Protein AF-A0A7S1WZQ9-F1 (afdb_monomer_lite)

pLDDT: mean 75.69, std 19.7, range [28.39, 97.12]

Structure (mmCIF, N/CA/C/O backbone):
data_AF-A0A7S1WZQ9-F1
#
_entry.id   AF-A0A7S1WZQ9-F1
#
loop_
_atom_site.group_PDB
_atom_site.id
_atom_site.type_symbol
_atom_site.label_atom_id
_atom_site.label_alt_id
_atom_site.label_comp_id
_atom_site.label_asym_id
_atom_site.label_entity_id
_atom_site.label_seq_id
_atom_site.pdbx_PDB_ins_code
_atom_site.Cartn_x
_atom_site.Cartn_y
_atom_site.Cartn_z
_atom_site.occupancy
_atom_site.B_iso_or_equiv
_atom_site.auth_seq_id
_atom_site.auth_comp_id
_atom_site.auth_asym_id
_atom_site.auth_atom_id
_atom_site.pdbx_PDB_model_num
ATOM 1 N N . ASP A 1 1 ? -13.693 17.152 -24.630 1.00 47.75 1 ASP A N 1
ATOM 2 C CA . ASP A 1 1 ? -14.232 16.187 -25.609 1.00 47.75 1 ASP A CA 1
ATOM 3 C C . ASP A 1 1 ? -13.468 16.127 -26.925 1.00 47.75 1 ASP A C 1
ATOM 5 O O . ASP A 1 1 ? -13.130 15.019 -27.317 1.00 47.75 1 ASP A O 1
ATOM 9 N N . GLU A 1 2 ? -13.084 17.235 -27.570 1.00 30.22 2 GLU A N 1
ATOM 10 C CA . GLU A 1 2 ? -12.235 17.157 -28.783 1.00 30.22 2 GLU A CA 1
ATOM 11 C C . GLU A 1 2 ? -10.773 16.745 -28.506 1.00 30.22 2 GLU A C 1
ATOM 13 O O . GLU A 1 2 ? -10.188 16.000 -29.290 1.00 30.22 2 GLU A O 1
ATOM 18 N N . ASP A 1 3 ? -10.209 17.105 -27.347 1.00 40.75 3 ASP A N 1
ATOM 19 C CA . ASP A 1 3 ? -8.826 16.737 -26.987 1.00 40.75 3 ASP A CA 1
ATOM 20 C C . ASP A 1 3 ? -8.638 15.238 -26.671 1.00 40.75 3 ASP A C 1
ATOM 22 O O . ASP A 1 3 ? -7.545 14.695 -26.830 1.00 40.75 3 ASP A O 1
ATOM 26 N N . ILE A 1 4 ? -9.705 14.536 -26.267 1.00 39.91 4 ILE A N 1
ATOM 27 C CA . ILE A 1 4 ? -9.672 13.087 -25.981 1.00 39.91 4 ILE A CA 1
ATOM 28 C C . ILE A 1 4 ? -9.723 12.276 -27.287 1.00 39.91 4 ILE A C 1
ATOM 30 O O . ILE A 1 4 ? -9.085 11.230 -27.394 1.00 39.91 4 ILE A O 1
ATOM 34 N N . LEU A 1 5 ? -10.415 12.782 -28.313 1.00 40.12 5 LEU A N 1
ATOM 35 C CA . LEU A 1 5 ? -10.477 12.153 -29.637 1.00 40.12 5 LEU A CA 1
ATOM 36 C C . LEU A 1 5 ? -9.174 12.335 -30.433 1.00 40.12 5 LEU A C 1
ATOM 38 O O . LEU A 1 5 ? -8.806 11.460 -31.217 1.00 40.12 5 LEU A O 1
ATOM 42 N N . ALA A 1 6 ? -8.425 13.416 -30.193 1.00 43.12 6 ALA A N 1
ATOM 43 C CA . ALA A 1 6 ? -7.121 13.642 -30.821 1.00 43.12 6 ALA A CA 1
ATOM 44 C C . ALA A 1 6 ? -6.045 12.621 -30.382 1.00 43.12 6 ALA A C 1
ATOM 46 O O . ALA A 1 6 ? -5.180 12.249 -31.183 1.00 43.12 6 ALA A O 1
ATOM 47 N N . LEU A 1 7 ? -6.135 12.109 -29.146 1.00 43.84 7 LEU A N 1
ATOM 48 C CA . LEU A 1 7 ? -5.240 11.082 -28.589 1.00 43.84 7 LEU A CA 1
ATOM 49 C C . LEU A 1 7 ? -5.466 9.676 -29.174 1.00 43.84 7 LEU A C 1
ATOM 51 O O . LEU A 1 7 ? -4.608 8.811 -29.021 1.00 43.84 7 LEU A O 1
ATOM 55 N N . GLN A 1 8 ? -6.584 9.446 -29.868 1.00 45.91 8 GLN A N 1
ATOM 56 C CA . GLN A 1 8 ? -6.896 8.171 -30.524 1.00 45.91 8 GLN A CA 1
ATOM 57 C C . GLN A 1 8 ? -6.548 8.154 -32.019 1.00 45.91 8 GLN A C 1
ATOM 59 O O . GLN A 1 8 ? -6.765 7.141 -32.687 1.00 45.91 8 GLN A O 1
ATOM 64 N N . SER A 1 9 ? -6.008 9.248 -32.576 1.00 52.66 9 SER A N 1
ATOM 65 C CA . SER A 1 9 ? -5.604 9.238 -33.983 1.00 52.66 9 SER A CA 1
ATOM 66 C C . SER A 1 9 ? -4.401 8.294 -34.184 1.00 52.66 9 SER A C 1
ATOM 68 O O . SER A 1 9 ? -3.418 8.397 -33.441 1.00 52.66 9 SER A O 1
ATOM 70 N N . PRO A 1 10 ? -4.433 7.392 -35.188 1.00 55.19 10 PRO A N 1
ATOM 71 C CA . PRO A 1 10 ? -3.357 6.427 -35.437 1.00 55.19 10 PRO A CA 1
ATOM 72 C C . PRO A 1 10 ? -1.977 7.087 -35.538 1.00 55.19 10 PRO A C 1
ATOM 74 O O . PRO A 1 10 ? -0.996 6.573 -35.018 1.00 55.19 10 PRO A O 1
ATOM 77 N N . THR A 1 11 ? -1.918 8.293 -36.104 1.00 54.06 11 THR A N 1
ATOM 78 C CA . THR A 1 11 ? -0.700 9.081 -36.313 1.00 54.06 11 THR A CA 1
ATOM 79 C C . THR A 1 11 ? -0.074 9.626 -35.024 1.00 54.06 11 THR A C 1
ATOM 81 O O . THR A 1 11 ? 1.141 9.812 -34.971 1.00 54.06 11 THR A O 1
ATOM 84 N N . VAL A 1 12 ? -0.874 9.911 -33.989 1.00 56.56 12 VAL A N 1
ATOM 85 C CA . VAL A 1 12 ? -0.376 10.336 -32.667 1.00 56.56 12 VAL A CA 1
ATOM 86 C C . VAL A 1 12 ? 0.091 9.123 -31.869 1.00 56.56 12 VAL A C 1
ATOM 88 O O . VAL A 1 12 ? 1.167 9.170 -31.281 1.00 56.56 12 VAL A O 1
ATOM 91 N N . VAL A 1 13 ? -0.654 8.016 -31.922 1.00 53.91 13 VAL A N 1
ATOM 92 C CA . VAL A 1 13 ? -0.264 6.741 -31.297 1.00 53.91 13 VAL A CA 1
ATOM 93 C C . VAL A 1 13 ? 1.051 6.219 -31.888 1.00 53.91 13 VAL A C 1
ATOM 95 O O . VAL A 1 13 ? 1.928 5.793 -31.147 1.00 53.91 13 VAL A O 1
ATOM 98 N N . GLU A 1 14 ? 1.237 6.311 -33.203 1.00 54.34 14 GLU A N 1
ATOM 99 C CA . GLU A 1 14 ? 2.447 5.850 -33.896 1.00 54.34 14 GLU A CA 1
ATOM 100 C C . GLU A 1 14 ? 3.651 6.780 -33.663 1.00 54.34 14 GLU A C 1
ATOM 102 O O . GLU A 1 14 ? 4.774 6.311 -33.493 1.00 54.34 14 GLU A O 1
ATOM 107 N N . LYS A 1 15 ? 3.420 8.093 -33.505 1.00 49.47 15 LYS A N 1
ATOM 108 C CA . LYS A 1 15 ? 4.452 9.027 -33.025 1.00 49.47 15 LYS A CA 1
ATOM 109 C C . LYS A 1 15 ? 4.854 8.781 -31.570 1.00 49.47 15 LYS A C 1
ATOM 111 O O . LYS A 1 15 ? 6.037 8.895 -31.270 1.00 49.47 15 LYS A O 1
ATOM 116 N N . LEU A 1 16 ? 3.907 8.445 -30.690 1.00 51.16 16 LEU A N 1
ATOM 117 C CA . LEU A 1 16 ? 4.178 8.091 -29.290 1.00 51.16 16 LEU A CA 1
ATOM 118 C C . LEU A 1 16 ? 4.914 6.750 -29.162 1.00 51.16 16 LEU A C 1
ATOM 120 O O . LEU A 1 16 ? 5.781 6.630 -28.305 1.00 51.16 16 LEU A O 1
ATOM 124 N N . ARG A 1 17 ? 4.624 5.781 -30.041 1.00 53.38 17 ARG A N 1
ATOM 125 C CA . ARG A 1 17 ? 5.397 4.532 -30.171 1.00 53.38 17 ARG A CA 1
ATOM 126 C C . ARG A 1 17 ? 6.850 4.799 -30.572 1.00 53.38 17 ARG A C 1
ATOM 128 O O . ARG A 1 17 ? 7.757 4.268 -29.956 1.00 53.38 17 ARG A O 1
ATOM 135 N N . SER A 1 18 ? 7.075 5.723 -31.510 1.00 48.38 18 SER A N 1
ATOM 136 C CA . SER A 1 18 ? 8.425 6.113 -31.952 1.00 48.38 18 SER A CA 1
ATOM 137 C C . SER A 1 18 ? 9.177 7.079 -31.015 1.00 48.38 18 SER A C 1
ATOM 139 O O . SER A 1 18 ? 10.305 7.472 -31.319 1.00 48.38 18 SER A O 1
ATOM 141 N N . ALA A 1 19 ? 8.556 7.528 -29.917 1.00 55.50 19 ALA A N 1
ATOM 142 C CA . ALA A 1 19 ? 9.108 8.537 -29.017 1.00 55.50 19 ALA A CA 1
ATOM 143 C C . ALA A 1 19 ? 9.525 7.912 -27.679 1.00 55.50 19 ALA A C 1
ATOM 145 O O . ALA A 1 19 ? 8.673 7.504 -26.899 1.00 55.50 19 ALA A O 1
ATOM 146 N N . ASN A 1 20 ? 10.842 7.903 -27.455 1.00 65.31 20 ASN A N 1
ATOM 147 C CA . ASN A 1 20 ? 11.587 7.610 -26.228 1.00 65.31 20 ASN A CA 1
ATOM 148 C C . ASN A 1 20 ? 10.964 6.592 -25.245 1.00 65.31 20 ASN A C 1
ATOM 150 O O . ASN A 1 20 ? 10.134 6.956 -24.417 1.00 65.31 20 ASN A O 1
ATOM 154 N N . GLU A 1 21 ? 11.484 5.364 -25.258 1.00 81.38 21 GLU A N 1
ATOM 155 C CA . GLU A 1 21 ? 11.139 4.250 -24.353 1.00 81.38 21 GLU A CA 1
ATOM 156 C C . GLU A 1 21 ? 11.815 4.358 -22.972 1.00 81.38 21 GLU A C 1
ATOM 158 O O . GLU A 1 21 ? 11.829 3.399 -22.195 1.00 81.38 21 GLU A O 1
ATOM 163 N N . THR A 1 22 ? 12.355 5.540 -22.647 1.00 91.25 22 THR A N 1
ATOM 164 C CA . THR A 1 22 ? 12.886 5.838 -21.314 1.00 91.25 22 THR A CA 1
ATOM 165 C C . THR A 1 22 ? 11.782 5.696 -20.271 1.00 91.25 22 THR A C 1
ATOM 167 O O . THR A 1 22 ? 10.684 6.239 -20.416 1.00 91.25 22 THR A O 1
ATOM 170 N N . ILE A 1 23 ? 12.092 4.989 -19.191 1.00 94.69 23 ILE A N 1
ATOM 171 C CA . ILE A 1 23 ? 11.184 4.773 -18.074 1.00 94.69 23 ILE A CA 1
ATOM 172 C C . ILE A 1 23 ? 10.995 6.087 -17.313 1.00 94.69 23 ILE A C 1
ATOM 174 O O . ILE A 1 23 ? 11.949 6.678 -16.809 1.00 94.69 23 ILE A O 1
ATOM 178 N N . VAL A 1 24 ? 9.738 6.513 -17.178 1.00 96.12 24 VAL A N 1
ATOM 179 C CA . VAL A 1 24 ? 9.361 7.659 -16.342 1.00 96.12 24 VAL A CA 1
ATOM 180 C C . VAL A 1 24 ? 8.748 7.167 -15.035 1.00 96.12 24 VAL A C 1
ATOM 182 O O . VAL A 1 24 ? 7.670 6.572 -15.028 1.00 96.12 24 VAL A O 1
ATOM 185 N N . LEU A 1 25 ? 9.380 7.455 -13.902 1.00 96.56 25 LEU A N 1
ATOM 186 C CA . LEU A 1 25 ? 8.824 7.124 -12.594 1.00 96.56 25 LEU A CA 1
ATOM 187 C C . LEU A 1 25 ? 7.778 8.166 -12.174 1.00 96.56 25 LEU A C 1
ATOM 189 O O . LEU A 1 25 ? 8.058 9.361 -12.087 1.00 96.56 25 LEU A O 1
ATOM 193 N N . ILE A 1 26 ? 6.565 7.728 -11.851 1.00 97.12 26 ILE A N 1
ATOM 194 C CA . ILE A 1 26 ? 5.532 8.564 -11.233 1.00 97.12 26 ILE A CA 1
ATOM 195 C C . ILE A 1 26 ? 5.517 8.283 -9.730 1.00 97.12 26 ILE A C 1
ATOM 197 O O . ILE A 1 26 ? 5.134 7.197 -9.294 1.00 97.12 26 ILE A O 1
ATOM 201 N N . ALA A 1 27 ? 5.911 9.276 -8.934 1.00 95.75 27 ALA A N 1
ATOM 202 C CA . ALA A 1 27 ? 6.068 9.148 -7.484 1.00 95.75 27 ALA A CA 1
ATOM 203 C C . ALA A 1 27 ? 5.207 10.158 -6.712 1.00 95.75 27 ALA A C 1
ATOM 205 O O . ALA A 1 27 ? 4.727 11.157 -7.257 1.00 95.75 27 ALA A O 1
ATOM 206 N N . ARG A 1 28 ? 5.004 9.913 -5.413 1.00 91.38 28 ARG A N 1
ATOM 207 C CA . ARG A 1 28 ? 4.262 10.833 -4.535 1.00 91.38 28 ARG A CA 1
ATOM 208 C C . ARG A 1 28 ? 5.097 12.069 -4.193 1.00 91.38 28 ARG A C 1
ATOM 210 O O . ARG A 1 28 ? 6.260 11.950 -3.826 1.00 91.38 28 ARG A O 1
ATOM 217 N N . ALA A 1 29 ? 4.484 13.245 -4.300 1.00 88.50 29 ALA A N 1
ATOM 218 C CA . ALA A 1 29 ? 5.069 14.538 -3.933 1.00 88.50 29 ALA A CA 1
ATOM 219 C C . ALA A 1 29 ? 4.846 14.887 -2.452 1.00 88.50 29 ALA A C 1
ATOM 221 O O . ALA A 1 29 ? 5.580 15.678 -1.866 1.00 88.50 29 ALA A O 1
ATOM 222 N N . ASP A 1 30 ? 3.771 14.356 -1.876 1.00 80.19 30 ASP A N 1
ATOM 223 C CA . ASP A 1 30 ? 3.343 14.567 -0.502 1.00 80.19 30 ASP A CA 1
ATOM 224 C C . ASP A 1 30 ? 3.838 13.468 0.438 1.00 80.19 30 ASP A C 1
ATOM 226 O O . ASP A 1 30 ? 4.206 12.376 0.003 1.00 80.19 30 ASP A O 1
ATOM 230 N N . GLY A 1 31 ? 3.801 13.769 1.741 1.00 77.62 31 GLY A N 1
ATOM 231 C CA . GLY A 1 31 ? 4.026 12.790 2.798 1.00 77.62 31 GLY A CA 1
ATOM 232 C C . GLY A 1 31 ? 3.103 11.591 2.608 1.00 77.62 31 GLY A C 1
ATOM 233 O O . GLY A 1 31 ? 1.890 11.720 2.736 1.00 77.62 31 GLY A O 1
ATOM 234 N N . SER A 1 32 ? 3.681 10.446 2.264 1.00 80.19 32 SER A N 1
ATOM 235 C CA . SER A 1 32 ? 2.942 9.282 1.798 1.00 80.19 32 SER A CA 1
ATOM 236 C C . SER A 1 32 ? 3.466 8.025 2.455 1.00 80.19 32 SER A C 1
ATOM 238 O O . SER A 1 32 ? 4.602 7.597 2.255 1.00 80.19 32 SER A O 1
ATOM 240 N N . GLY A 1 33 ? 2.580 7.365 3.174 1.00 77.50 33 GLY A N 1
ATOM 241 C CA . GLY A 1 33 ? 2.870 6.059 3.714 1.00 77.50 33 GLY A CA 1
ATOM 242 C C . GLY A 1 33 ? 3.090 4.959 2.691 1.00 77.50 33 GLY A C 1
ATOM 243 O O . GLY A 1 33 ? 3.891 4.055 2.914 1.00 77.50 33 GLY A O 1
ATOM 244 N N . SER A 1 34 ? 2.418 5.059 1.542 1.00 84.31 34 SER A N 1
ATOM 245 C CA . SER A 1 34 ? 2.672 4.154 0.420 1.00 84.31 34 SER A CA 1
ATOM 246 C C . SER A 1 34 ? 4.113 4.294 -0.071 1.00 84.31 34 SER A C 1
ATOM 248 O O . SER A 1 34 ? 4.741 3.297 -0.403 1.00 84.31 34 SER A O 1
ATOM 250 N N . THR A 1 35 ? 4.659 5.518 -0.064 1.00 88.31 35 THR A N 1
ATOM 251 C CA . THR A 1 35 ? 6.068 5.774 -0.404 1.00 88.31 35 THR A CA 1
ATOM 252 C C . THR A 1 35 ? 6.990 5.140 0.615 1.00 88.31 35 THR A C 1
ATOM 254 O O . THR A 1 35 ? 7.988 4.539 0.236 1.00 88.31 35 THR A O 1
ATOM 257 N N . GLU A 1 36 ? 6.652 5.214 1.899 1.00 86.00 36 GLU A N 1
ATOM 258 C CA . GLU A 1 36 ? 7.500 4.606 2.912 1.00 86.00 36 GLU A CA 1
ATOM 259 C C . GLU A 1 36 ? 7.520 3.082 2.824 1.00 86.00 36 GLU A C 1
ATOM 261 O O . GLU A 1 36 ? 8.588 2.483 2.856 1.00 86.00 36 GLU A O 1
ATOM 266 N N . VAL A 1 37 ? 6.357 2.448 2.677 1.00 90.31 37 VAL A N 1
ATOM 267 C CA . VAL A 1 37 ? 6.268 0.988 2.524 1.00 90.31 37 VAL A CA 1
ATOM 268 C C . VAL A 1 37 ? 7.001 0.546 1.261 1.00 90.31 37 VAL A C 1
ATOM 270 O O . VAL A 1 37 ? 7.758 -0.421 1.291 1.00 90.31 37 VAL A O 1
ATOM 273 N N . PHE A 1 38 ? 6.821 1.282 0.163 1.00 93.44 38 PHE A N 1
ATOM 274 C CA . PHE A 1 38 ? 7.511 1.002 -1.088 1.00 93.44 38 PHE A CA 1
ATOM 275 C C . PHE A 1 38 ? 9.031 1.111 -0.925 1.00 93.44 38 PHE A C 1
ATOM 277 O O . PHE A 1 38 ? 9.740 0.146 -1.183 1.00 93.44 38 PHE A O 1
ATOM 284 N N . THR A 1 39 ? 9.537 2.233 -0.413 1.00 93.50 39 THR A N 1
ATOM 285 C CA . THR A 1 39 ? 10.984 2.464 -0.258 1.00 93.50 39 THR A CA 1
ATOM 286 C C . THR A 1 39 ? 11.635 1.535 0.763 1.00 93.50 39 THR A C 1
ATOM 288 O O . THR A 1 39 ? 12.743 1.065 0.523 1.00 93.50 39 THR A O 1
ATOM 291 N N . LYS A 1 40 ? 10.940 1.166 1.847 1.00 92.50 40 LYS A N 1
ATOM 292 C CA . LYS A 1 40 ? 11.419 0.137 2.785 1.00 92.50 40 LYS A CA 1
ATOM 293 C C . LYS A 1 40 ? 11.527 -1.231 2.130 1.00 92.50 40 LYS A C 1
ATOM 295 O O . LYS A 1 40 ? 12.518 -1.923 2.333 1.00 92.50 40 LYS A O 1
ATOM 300 N N . ALA A 1 41 ? 10.530 -1.631 1.342 1.00 93.56 41 ALA A N 1
ATOM 301 C CA . ALA A 1 41 ? 10.591 -2.905 0.639 1.00 93.56 41 ALA A CA 1
ATOM 302 C C . ALA A 1 41 ? 11.748 -2.941 -0.367 1.00 93.56 41 ALA A C 1
ATOM 304 O O . ALA A 1 41 ? 12.452 -3.942 -0.431 1.00 93.56 41 ALA A O 1
ATOM 305 N N . LEU A 1 42 ? 11.987 -1.846 -1.094 1.00 93.81 42 LEU A N 1
ATOM 306 C CA . LEU A 1 42 ? 13.121 -1.737 -2.017 1.00 93.81 42 LEU A CA 1
ATOM 307 C C . LEU A 1 42 ? 14.460 -1.874 -1.299 1.00 93.81 42 LEU A C 1
ATOM 309 O O . LEU A 1 42 ? 15.312 -2.638 -1.742 1.00 93.81 42 LEU A O 1
ATOM 313 N N . ASP A 1 43 ? 14.613 -1.203 -0.161 1.00 94.31 43 ASP A N 1
ATOM 314 C CA . ASP A 1 43 ? 15.823 -1.299 0.651 1.00 94.31 43 ASP A CA 1
ATOM 315 C C . ASP A 1 43 ? 16.053 -2.714 1.198 1.00 94.31 43 ASP A C 1
ATOM 317 O O . ASP A 1 43 ? 17.177 -3.218 1.179 1.00 94.31 43 ASP A O 1
ATOM 321 N N . LEU A 1 44 ? 14.981 -3.412 1.589 1.00 92.12 44 LEU A N 1
ATOM 322 C CA . LEU A 1 44 ? 15.042 -4.826 1.968 1.00 92.12 44 LEU A CA 1
ATOM 323 C C . LEU A 1 44 ? 15.429 -5.727 0.786 1.00 92.12 44 LEU A C 1
ATOM 325 O O . LEU A 1 44 ? 16.229 -6.649 0.954 1.00 92.12 44 LEU A O 1
ATOM 329 N N . PHE A 1 45 ? 14.887 -5.473 -0.407 1.00 91.81 45 PHE A N 1
ATOM 330 C CA . PHE A 1 45 ? 15.187 -6.245 -1.616 1.00 91.81 45 PHE A CA 1
ATOM 331 C C . PHE A 1 45 ? 16.646 -6.117 -2.037 1.00 91.81 45 PHE A C 1
ATOM 333 O O . PHE A 1 45 ? 17.240 -7.098 -2.481 1.00 91.81 45 PHE A O 1
ATOM 340 N N . SER A 1 46 ? 17.212 -4.925 -1.871 1.00 90.81 46 SER A N 1
ATOM 341 C CA . SER A 1 46 ? 18.577 -4.595 -2.259 1.00 90.81 46 SER A CA 1
ATOM 342 C C . SER A 1 46 ? 19.573 -4.688 -1.095 1.00 90.81 46 SER A C 1
ATOM 344 O O . SER A 1 46 ? 20.669 -4.143 -1.186 1.00 90.81 46 SER A O 1
ATOM 346 N N . ALA A 1 47 ? 19.185 -5.286 0.038 1.00 91.88 47 ALA A N 1
ATOM 347 C CA . ALA A 1 47 ? 20.016 -5.396 1.241 1.00 91.88 47 ALA A CA 1
ATOM 348 C C . ALA A 1 47 ? 20.702 -4.071 1.666 1.00 91.88 47 ALA A C 1
ATOM 350 O O . ALA A 1 47 ? 21.868 -4.069 2.066 1.00 91.88 47 ALA A O 1
ATOM 351 N N . GLY A 1 48 ? 19.986 -2.945 1.572 1.00 91.44 48 GLY A N 1
ATOM 352 C CA . GLY A 1 48 ? 20.468 -1.609 1.942 1.00 91.44 48 GLY A CA 1
ATOM 353 C C . GLY A 1 48 ? 21.053 -0.769 0.798 1.00 91.44 48 GLY A C 1
ATOM 354 O O . GLY A 1 48 ? 21.375 0.402 0.997 1.00 91.44 48 GLY A O 1
ATOM 355 N N . GLU A 1 49 ? 21.227 -1.328 -0.404 1.00 91.81 49 GLU A N 1
ATOM 356 C CA . GLU A 1 49 ? 21.793 -0.583 -1.539 1.00 91.81 49 GLU A CA 1
ATOM 357 C C . GLU A 1 49 ? 20.908 0.589 -2.002 1.00 91.81 49 GLU A C 1
ATOM 359 O O . GLU A 1 49 ? 21.435 1.663 -2.292 1.00 91.81 49 GLU A O 1
ATOM 364 N N . PHE A 1 50 ? 19.578 0.452 -1.957 1.00 93.62 50 PHE A N 1
ATOM 365 C CA . PHE A 1 50 ? 18.639 1.547 -2.206 1.00 93.62 50 PHE A CA 1
ATOM 366 C C . PHE A 1 50 ? 18.935 2.762 -1.315 1.00 93.62 50 PHE A C 1
ATOM 368 O O . PHE A 1 50 ? 19.047 3.877 -1.824 1.00 93.62 50 PHE A O 1
ATOM 375 N N . SER A 1 51 ? 19.144 2.566 -0.008 1.00 93.62 51 SER A N 1
ATOM 376 C CA . SER A 1 51 ? 19.519 3.656 0.904 1.00 93.62 51 SER A CA 1
ATOM 377 C C . SER A 1 51 ? 20.825 4.347 0.518 1.00 93.62 51 SER A C 1
ATOM 379 O O . SER A 1 51 ? 20.965 5.550 0.738 1.00 93.62 51 SER A O 1
ATOM 381 N N . ASN A 1 52 ? 21.776 3.603 -0.053 1.00 91.69 52 ASN A N 1
ATOM 382 C CA . ASN A 1 52 ? 23.079 4.131 -0.455 1.00 91.69 52 ASN A CA 1
ATOM 383 C C . ASN A 1 52 ? 23.020 4.919 -1.770 1.00 91.69 52 ASN A C 1
ATOM 385 O O . ASN A 1 52 ? 23.784 5.870 -1.941 1.00 91.69 52 ASN A O 1
ATOM 389 N N . LEU A 1 53 ? 22.157 4.512 -2.706 1.00 91.12 53 LEU A N 1
ATOM 390 C CA . LEU A 1 53 ? 22.111 5.063 -4.065 1.00 91.12 53 LEU A CA 1
ATOM 391 C C . LEU A 1 53 ? 20.984 6.076 -4.280 1.00 91.12 53 LEU A C 1
ATOM 393 O O . LEU A 1 53 ? 21.168 7.049 -5.011 1.00 91.12 53 LEU A O 1
ATOM 397 N N . VAL A 1 54 ? 19.826 5.842 -3.667 1.00 92.25 54 VAL A N 1
ATOM 398 C CA . VAL A 1 54 ? 18.594 6.605 -3.899 1.00 92.25 54 VAL A CA 1
ATOM 399 C C . VAL A 1 54 ? 18.273 7.478 -2.692 1.00 92.25 54 VAL A C 1
ATOM 401 O O . VAL A 1 54 ? 18.200 8.700 -2.818 1.00 92.25 54 VAL A O 1
ATOM 404 N N . GLY A 1 55 ? 18.155 6.876 -1.512 1.00 90.56 55 GLY A N 1
ATOM 405 C CA . GLY A 1 55 ? 17.923 7.613 -0.276 1.00 90.56 55 GLY A CA 1
ATOM 406 C C . GLY A 1 55 ? 17.328 6.754 0.828 1.00 90.56 55 GLY A C 1
ATOM 407 O O . GLY A 1 55 ? 16.754 5.697 0.584 1.00 90.56 55 GLY A O 1
ATOM 408 N N . THR A 1 56 ? 17.451 7.221 2.071 1.00 92.31 56 THR A N 1
ATOM 409 C CA . THR A 1 56 ? 16.902 6.517 3.235 1.00 92.31 56 THR A CA 1
ATOM 410 C C . THR A 1 56 ? 15.376 6.404 3.133 1.00 92.31 56 THR A C 1
ATOM 412 O O . THR A 1 56 ? 14.714 7.440 2.986 1.00 92.31 56 THR A O 1
ATOM 415 N N . PRO A 1 57 ? 14.801 5.191 3.260 1.00 89.94 57 PRO A N 1
ATOM 416 C CA . PRO A 1 57 ? 13.361 4.976 3.221 1.00 89.94 57 PRO A CA 1
ATOM 417 C C . PRO A 1 57 ? 12.593 5.946 4.117 1.00 89.94 57 PRO A C 1
ATOM 419 O O . PRO A 1 57 ? 12.888 6.091 5.304 1.00 89.94 57 PRO A O 1
ATOM 422 N N . SER A 1 58 ? 11.606 6.632 3.543 1.00 85.88 58 SER A N 1
ATOM 423 C CA . SER A 1 58 ? 10.784 7.603 4.265 1.00 85.88 58 SER A CA 1
ATOM 424 C C . SER A 1 58 ? 9.467 7.865 3.539 1.00 85.88 58 SER A C 1
ATOM 426 O O . SER A 1 58 ? 9.277 7.479 2.385 1.00 85.88 58 SER A O 1
ATOM 428 N N . SER A 1 59 ? 8.558 8.575 4.201 1.00 81.25 59 SER A N 1
ATOM 429 C CA . SER A 1 59 ? 7.317 9.048 3.590 1.00 81.25 59 SER A CA 1
ATOM 430 C C . SER A 1 59 ? 7.498 10.295 2.711 1.00 81.25 59 SER A C 1
ATOM 432 O O . SER A 1 59 ? 6.531 10.741 2.097 1.00 81.25 59 SER A O 1
ATOM 434 N N . SER A 1 60 ? 8.684 10.914 2.697 1.00 85.94 60 SER A N 1
ATOM 435 C CA . SER A 1 60 ? 8.955 12.192 2.024 1.00 85.94 60 SER A CA 1
ATOM 436 C C . SER A 1 60 ? 9.319 11.997 0.554 1.00 85.94 60 SER A C 1
ATOM 438 O O . SER A 1 60 ? 9.999 11.038 0.204 1.00 85.94 60 SER A O 1
ATOM 440 N N . ALA A 1 61 ? 8.966 12.960 -0.300 1.00 88.00 61 ALA A N 1
ATOM 441 C CA . ALA A 1 61 ? 9.408 12.981 -1.695 1.00 88.00 61 ALA A CA 1
ATOM 442 C C . ALA A 1 61 ? 10.938 13.101 -1.848 1.00 88.00 61 ALA A C 1
ATOM 444 O O . ALA A 1 61 ? 11.482 12.642 -2.846 1.00 88.00 61 ALA A O 1
ATOM 445 N N . SER A 1 62 ? 11.639 13.648 -0.848 1.00 90.50 62 SER A N 1
ATOM 446 C CA . SER A 1 62 ? 13.107 13.768 -0.851 1.00 90.50 62 SER A CA 1
ATOM 447 C C . SER A 1 62 ? 13.842 12.423 -0.837 1.00 90.50 62 SER A C 1
ATOM 449 O O . SER A 1 62 ? 15.040 12.381 -1.090 1.00 90.50 62 SER A O 1
ATOM 451 N N . VAL A 1 63 ? 13.153 11.305 -0.558 1.00 92.06 63 VAL A N 1
ATOM 452 C CA . VAL A 1 63 ? 13.748 9.959 -0.684 1.00 92.06 63 VAL A CA 1
ATOM 453 C C . VAL A 1 63 ? 14.249 9.677 -2.102 1.00 92.06 63 VAL A C 1
ATOM 455 O O . VAL A 1 63 ? 15.133 8.854 -2.285 1.00 92.06 63 VAL A O 1
ATOM 458 N N . TRP A 1 64 ? 13.705 10.375 -3.100 1.00 95.25 64 TRP A N 1
ATOM 459 C CA . TRP A 1 64 ? 14.025 10.179 -4.509 1.00 95.25 64 TRP A CA 1
ATOM 460 C C . TRP A 1 64 ? 15.184 11.054 -5.014 1.00 95.25 64 TRP A C 1
ATOM 462 O O . TRP A 1 64 ? 15.553 10.940 -6.182 1.00 95.25 64 TRP A O 1
ATOM 472 N N . ASP A 1 65 ? 15.775 11.914 -4.176 1.00 94.12 65 ASP A N 1
ATOM 473 C CA . ASP A 1 65 ? 16.813 12.866 -4.599 1.00 94.12 65 ASP A CA 1
ATOM 474 C C . ASP A 1 65 ? 18.040 12.159 -5.205 1.00 94.12 65 ASP A C 1
ATOM 476 O O . ASP A 1 65 ? 18.595 12.625 -6.202 1.00 94.12 65 ASP A O 1
ATOM 480 N N . GLY A 1 66 ? 18.450 11.006 -4.661 1.00 93.81 66 GLY A N 1
ATOM 481 C CA . GLY A 1 66 ? 19.542 10.207 -5.224 1.00 93.81 66 GLY A CA 1
ATOM 482 C C . GLY A 1 66 ? 19.214 9.643 -6.607 1.00 93.81 66 GLY A C 1
ATOM 483 O O . GLY A 1 66 ? 20.046 9.734 -7.506 1.00 93.81 66 GLY A O 1
ATOM 484 N N . ALA A 1 67 ? 17.983 9.169 -6.826 1.00 94.19 67 ALA A N 1
ATOM 485 C CA . ALA A 1 67 ? 17.532 8.710 -8.143 1.00 94.19 67 ALA A CA 1
ATOM 486 C C . ALA A 1 67 ? 17.527 9.855 -9.175 1.00 94.19 67 ALA A C 1
ATOM 488 O O . ALA A 1 67 ? 18.026 9.690 -10.288 1.00 94.19 67 ALA A O 1
ATOM 489 N N . VAL A 1 68 ? 17.058 11.050 -8.790 1.00 94.12 68 VAL A N 1
ATOM 490 C CA . VAL A 1 68 ? 17.123 12.249 -9.649 1.00 94.12 68 VAL A CA 1
ATOM 491 C C . VAL A 1 68 ? 18.572 12.592 -10.003 1.00 94.12 68 VAL A C 1
ATOM 493 O O . VAL A 1 68 ? 18.879 12.844 -11.167 1.00 94.12 68 VAL A O 1
ATOM 496 N N . ASN A 1 69 ? 19.485 12.553 -9.029 1.00 92.50 69 ASN A N 1
ATOM 497 C CA . ASN A 1 69 ? 20.911 12.816 -9.256 1.00 92.50 69 ASN A CA 1
ATOM 498 C C . ASN A 1 69 ? 21.573 11.785 -10.183 1.00 92.50 69 ASN A C 1
ATOM 500 O O . ASN A 1 69 ? 22.566 12.099 -10.840 1.00 92.50 69 ASN A O 1
ATOM 504 N N . ARG A 1 70 ? 21.018 10.572 -10.252 1.00 92.44 70 ARG A N 1
ATOM 505 C CA . ARG A 1 70 ? 21.435 9.503 -11.169 1.00 92.44 70 ARG A CA 1
ATOM 506 C C . ARG A 1 70 ? 20.759 9.578 -12.542 1.00 92.44 70 ARG A C 1
ATOM 508 O O . ARG A 1 70 ? 21.081 8.781 -13.414 1.00 92.44 70 ARG A O 1
ATOM 515 N N . GLY A 1 71 ? 19.889 10.564 -12.765 1.00 89.94 71 GLY A N 1
ATOM 516 C CA . GLY A 1 71 ? 19.266 10.826 -14.062 1.00 89.94 71 GLY A CA 1
ATOM 517 C C . GLY A 1 71 ? 17.929 10.124 -14.292 1.00 89.94 71 GLY A C 1
ATOM 518 O O . GLY A 1 71 ? 17.441 10.141 -15.420 1.00 89.94 71 GLY A O 1
ATOM 519 N N . VAL A 1 72 ? 17.313 9.542 -13.257 1.00 93.75 72 VAL A N 1
ATOM 520 C CA . VAL A 1 72 ? 15.959 8.977 -13.361 1.00 93.75 72 VAL A CA 1
ATOM 521 C C . VAL A 1 72 ? 14.953 10.107 -13.611 1.00 93.75 72 VAL A C 1
ATOM 523 O O . VAL A 1 72 ? 14.891 11.073 -12.845 1.00 93.75 72 VAL A O 1
ATOM 526 N N . GLU A 1 73 ? 14.133 9.998 -14.663 1.00 95.00 73 GLU A N 1
ATOM 527 C CA . GLU A 1 73 ? 13.028 10.939 -14.882 1.00 95.00 73 GLU A CA 1
ATOM 528 C C . GLU A 1 73 ? 11.902 10.639 -13.887 1.00 95.00 73 GLU A C 1
ATOM 530 O O . GLU A 1 73 ? 11.222 9.618 -13.990 1.00 95.00 73 GLU A O 1
ATOM 535 N N . ILE A 1 74 ? 11.674 11.552 -12.938 1.00 96.12 74 ILE A N 1
ATOM 536 C CA . ILE A 1 74 ? 10.613 11.420 -11.933 1.00 96.12 74 ILE A CA 1
ATOM 537 C C . ILE A 1 74 ? 9.579 12.531 -12.098 1.00 96.12 74 ILE A C 1
ATOM 539 O O . ILE A 1 74 ? 9.900 13.720 -12.117 1.00 96.12 74 ILE A O 1
ATOM 543 N N . ARG A 1 75 ? 8.299 12.154 -12.156 1.00 96.62 75 ARG A N 1
ATOM 544 C CA . ARG A 1 75 ? 7.166 13.084 -12.151 1.00 96.62 75 ARG A CA 1
ATOM 545 C C . ARG A 1 75 ? 6.365 12.928 -10.872 1.00 96.62 75 ARG A C 1
ATOM 547 O O . ARG A 1 75 ? 5.612 11.974 -10.686 1.00 96.62 75 ARG A O 1
ATOM 554 N N . PHE A 1 76 ? 6.471 13.932 -10.017 1.00 95.44 76 PHE A N 1
ATOM 555 C CA . PHE A 1 76 ? 5.779 13.946 -8.738 1.00 95.44 76 PHE A CA 1
ATOM 556 C C . PHE A 1 76 ? 4.280 14.250 -8.882 1.00 95.44 76 PHE A C 1
ATOM 558 O O . PHE A 1 76 ? 3.861 15.090 -9.688 1.00 95.44 76 PHE A O 1
ATOM 565 N N . ARG A 1 77 ? 3.451 13.556 -8.099 1.00 92.31 77 ARG A N 1
ATOM 566 C CA . ARG A 1 77 ? 1.989 13.715 -8.037 1.00 92.31 77 ARG A CA 1
ATOM 567 C C . ARG A 1 77 ? 1.511 13.731 -6.593 1.00 92.31 77 ARG A C 1
ATOM 569 O O . ARG A 1 77 ? 2.097 13.077 -5.741 1.00 92.31 77 ARG A O 1
ATOM 576 N N . VAL A 1 78 ? 0.438 14.469 -6.318 1.00 84.75 78 VAL A N 1
ATOM 577 C CA . VAL A 1 78 ? -0.094 14.598 -4.955 1.00 84.75 78 VAL A CA 1
ATOM 578 C C . VAL A 1 78 ? -1.305 13.692 -4.755 1.00 84.75 78 VAL A C 1
ATOM 580 O O . VAL A 1 78 ? -2.320 13.866 -5.437 1.00 84.75 78 VAL A O 1
ATOM 583 N N . GLY A 1 79 ? -1.227 12.785 -3.783 1.00 79.56 79 GLY A N 1
ATOM 584 C CA . GLY A 1 79 ? -2.267 11.793 -3.498 1.00 79.56 79 GLY A CA 1
ATOM 585 C C . GLY A 1 79 ? -2.321 10.628 -4.496 1.00 79.56 79 GLY A C 1
ATOM 586 O O . GLY A 1 79 ? -1.869 10.729 -5.639 1.00 79.56 79 GLY A O 1
ATOM 587 N N . THR A 1 80 ? -2.922 9.520 -4.064 1.00 83.00 80 THR A N 1
ATOM 588 C CA . THR A 1 80 ? -2.970 8.253 -4.812 1.00 83.00 80 THR A CA 1
ATOM 589 C C . THR A 1 80 ? -3.671 8.372 -6.168 1.00 83.00 80 THR A C 1
ATOM 591 O O . THR A 1 80 ? -3.114 7.951 -7.176 1.00 83.00 80 THR A O 1
ATOM 594 N N . SER A 1 81 ? -4.840 9.020 -6.244 1.00 83.06 81 SER A N 1
ATOM 595 C CA . SER A 1 81 ? -5.583 9.150 -7.511 1.00 83.06 81 SER A CA 1
ATOM 596 C C . SER A 1 81 ? -4.811 9.936 -8.576 1.00 83.06 81 SER A C 1
ATOM 598 O O . SER A 1 81 ? -4.817 9.563 -9.747 1.00 83.06 81 SER A O 1
ATOM 600 N N . SER A 1 82 ? -4.107 11.004 -8.180 1.00 86.00 82 SER A N 1
ATOM 601 C CA . SER A 1 82 ? -3.277 11.790 -9.103 1.00 86.00 82 SER A CA 1
ATOM 602 C C . SER A 1 82 ? -2.044 11.019 -9.567 1.00 86.00 82 SER A C 1
ATOM 604 O O . SER A 1 82 ? -1.546 11.281 -10.660 1.00 86.00 82 SER A O 1
ATOM 606 N N . LEU A 1 83 ? -1.533 10.101 -8.741 1.00 90.38 83 LEU A N 1
ATOM 607 C CA . LEU A 1 83 ? -0.440 9.208 -9.112 1.00 90.38 83 LEU A CA 1
ATOM 608 C C . LEU A 1 83 ? -0.910 8.226 -10.189 1.00 90.38 83 LEU A C 1
ATOM 610 O O . LEU A 1 83 ? -0.294 8.174 -11.252 1.00 90.38 83 LEU A O 1
ATOM 614 N N . SER A 1 84 ? -2.044 7.548 -9.982 1.00 90.19 84 SER A N 1
ATOM 615 C CA . SER A 1 84 ? -2.612 6.630 -10.979 1.00 90.19 84 SER A CA 1
ATOM 616 C C . SER A 1 84 ? -2.954 7.343 -12.289 1.00 90.19 84 SER A C 1
ATOM 618 O O . SER A 1 84 ? -2.559 6.892 -13.362 1.00 90.19 84 SER A O 1
ATOM 620 N N . ALA A 1 85 ? -3.593 8.515 -12.215 1.00 89.81 85 ALA A N 1
ATOM 621 C CA . ALA A 1 85 ? -3.837 9.350 -13.391 1.00 89.81 85 ALA A CA 1
ATOM 622 C C . ALA A 1 85 ? -2.529 9.798 -14.067 1.00 89.81 85 ALA A C 1
ATOM 624 O O . ALA A 1 85 ? -2.448 9.869 -15.290 1.00 89.81 85 ALA A O 1
ATOM 625 N N . GLY A 1 86 ? -1.487 10.081 -13.280 1.00 93.06 86 GLY A N 1
ATOM 626 C CA . GLY A 1 86 ? -0.159 10.422 -13.779 1.00 93.06 86 GLY A CA 1
ATOM 627 C C . GLY A 1 86 ? 0.453 9.312 -14.628 1.00 93.06 86 GLY A C 1
ATOM 628 O O . GLY A 1 86 ? 0.986 9.621 -15.693 1.00 93.06 86 GLY A O 1
ATOM 629 N N . VAL A 1 87 ? 0.324 8.053 -14.196 1.00 94.44 87 VAL A N 1
ATOM 630 C CA . VAL A 1 87 ? 0.775 6.886 -14.970 1.00 94.44 87 VAL A CA 1
ATOM 631 C C . VAL A 1 87 ? -0.061 6.729 -16.239 1.00 94.44 87 VAL A C 1
ATOM 633 O O . VAL A 1 87 ? 0.481 6.681 -17.341 1.00 94.44 87 VAL A O 1
ATOM 636 N N . LEU A 1 88 ? -1.390 6.753 -16.114 1.00 91.50 88 LEU A N 1
ATOM 637 C CA . LEU A 1 88 ? -2.306 6.610 -17.251 1.00 91.50 88 LEU A CA 1
ATOM 638 C C . LEU A 1 88 ? -2.064 7.650 -18.361 1.00 91.50 88 LEU A C 1
ATOM 640 O O . LEU A 1 88 ? -2.193 7.342 -19.542 1.00 91.50 88 LEU A O 1
ATOM 644 N N . LEU A 1 89 ? -1.696 8.877 -17.990 1.00 91.38 89 LEU A N 1
ATOM 645 C CA . LEU A 1 89 ? -1.478 9.984 -18.927 1.00 91.38 89 LEU A CA 1
ATOM 646 C C . LEU A 1 89 ? -0.021 10.142 -19.380 1.00 91.38 89 LEU A C 1
ATOM 648 O O . LEU A 1 89 ? 0.256 10.986 -20.231 1.00 91.38 89 LEU A O 1
ATOM 652 N N . THR A 1 90 ? 0.912 9.371 -18.819 1.00 92.75 90 THR A N 1
ATOM 653 C CA . THR A 1 90 ? 2.331 9.437 -19.184 1.00 92.75 90 THR A CA 1
ATOM 654 C C . THR A 1 90 ? 2.745 8.129 -19.858 1.00 92.75 90 THR A C 1
ATOM 656 O O . THR A 1 90 ? 2.921 7.127 -19.168 1.00 92.75 90 THR A O 1
ATOM 659 N N . PRO A 1 91 ? 2.901 8.109 -21.191 1.00 91.50 91 PRO A N 1
ATOM 660 C CA . PRO A 1 91 ? 3.512 6.988 -21.897 1.00 91.50 91 PRO A CA 1
ATOM 661 C C . PRO A 1 91 ? 4.857 6.595 -21.284 1.00 91.50 91 PRO A C 1
ATOM 663 O O . PRO A 1 91 ? 5.586 7.462 -20.803 1.00 91.50 91 PRO A O 1
ATOM 666 N N . TRP A 1 92 ? 5.167 5.301 -21.319 1.00 92.56 92 TRP A N 1
ATOM 667 C CA . TRP A 1 92 ? 6.419 4.717 -20.826 1.00 92.56 92 TRP A CA 1
ATOM 668 C C . TRP A 1 92 ? 6.665 4.923 -19.331 1.00 92.56 92 TRP A C 1
ATOM 670 O O . TRP A 1 92 ? 7.802 4.869 -18.866 1.00 92.56 92 TRP A O 1
ATOM 680 N N . SER A 1 93 ? 5.605 5.139 -18.555 1.00 94.69 93 SER A N 1
ATOM 681 C CA . SER A 1 93 ? 5.735 5.399 -17.127 1.00 94.69 93 SER A CA 1
ATOM 682 C C . SER A 1 93 ? 5.434 4.188 -16.259 1.00 94.69 93 SER A C 1
ATOM 684 O O . SER A 1 93 ? 4.675 3.299 -16.643 1.00 94.69 93 SER A O 1
ATOM 686 N N . ILE A 1 94 ? 6.012 4.184 -15.062 1.00 95.44 94 ILE A N 1
ATOM 687 C CA . ILE A 1 94 ? 5.728 3.238 -13.985 1.00 95.44 94 ILE A CA 1
ATOM 688 C C . ILE A 1 94 ? 5.378 4.012 -12.716 1.00 95.44 94 ILE A C 1
ATOM 690 O O . ILE A 1 94 ? 5.938 5.073 -12.447 1.00 95.44 94 ILE A O 1
ATOM 694 N N . GLY A 1 95 ? 4.447 3.497 -11.924 1.00 95.06 95 GLY A N 1
ATOM 695 C CA . GLY A 1 95 ? 4.115 4.055 -10.619 1.00 95.06 95 GLY A CA 1
ATOM 696 C C . GLY A 1 95 ? 3.749 2.972 -9.619 1.00 95.06 95 GLY A C 1
ATOM 697 O O . GLY A 1 95 ? 3.703 1.785 -9.946 1.00 95.06 95 GLY A O 1
ATOM 698 N N . TYR A 1 96 ? 3.489 3.409 -8.390 1.00 93.56 96 TYR A N 1
ATOM 699 C CA . TYR A 1 96 ? 3.107 2.552 -7.277 1.00 93.56 96 TYR A CA 1
ATOM 700 C C . TYR A 1 96 ? 1.914 3.142 -6.516 1.00 93.56 96 TYR A C 1
ATOM 702 O O . TYR A 1 96 ? 1.825 4.354 -6.322 1.00 93.56 96 TYR A O 1
ATOM 710 N N . ALA A 1 97 ? 0.990 2.303 -6.055 1.00 87.94 97 ALA A N 1
ATOM 711 C CA . ALA A 1 97 ? -0.111 2.729 -5.191 1.00 87.94 97 ALA A CA 1
ATOM 712 C C . ALA A 1 97 ? -0.523 1.634 -4.215 1.00 87.94 97 ALA A C 1
ATOM 714 O O . ALA A 1 97 ? -0.112 0.492 -4.341 1.00 87.94 97 ALA A O 1
ATOM 715 N N . ALA A 1 98 ? -1.320 2.004 -3.221 1.00 82.38 98 ALA A N 1
ATOM 716 C CA . ALA A 1 98 ? -1.926 1.078 -2.280 1.00 82.38 98 ALA A CA 1
ATOM 717 C C . ALA A 1 98 ? -3.315 0.628 -2.753 1.00 82.38 98 ALA A C 1
ATOM 719 O O . ALA A 1 98 ? -4.095 1.448 -3.242 1.00 82.38 98 ALA A O 1
ATOM 720 N N . GLY A 1 99 ? -3.661 -0.630 -2.474 1.00 75.69 99 GLY A N 1
ATOM 721 C CA . GLY A 1 99 ? -5.049 -1.099 -2.496 1.00 75.69 99 GLY A CA 1
ATOM 722 C C . GLY A 1 99 ? -5.596 -1.329 -3.904 1.00 75.69 99 GLY A C 1
ATOM 723 O O . GLY A 1 99 ? -5.070 -2.158 -4.637 1.00 75.69 99 GLY A O 1
ATOM 724 N N . ASP A 1 100 ? -6.694 -0.659 -4.250 1.00 78.81 100 ASP A N 1
ATOM 725 C CA . ASP A 1 100 ? -7.440 -0.834 -5.502 1.00 78.81 100 ASP A CA 1
ATOM 726 C C . ASP A 1 100 ? -7.258 0.321 -6.499 1.00 78.81 100 ASP A C 1
ATOM 728 O O . ASP A 1 100 ? -8.026 0.437 -7.459 1.00 78.81 100 ASP A O 1
ATOM 732 N N . ALA A 1 101 ? -6.275 1.196 -6.288 1.00 81.62 101 ALA A N 1
ATOM 733 C CA . ALA A 1 101 ? -6.143 2.440 -7.037 1.00 81.62 101 ALA A CA 1
ATOM 734 C C . ALA A 1 101 ? -5.857 2.221 -8.532 1.00 81.62 101 ALA A C 1
ATOM 736 O O . ALA A 1 101 ? -6.505 2.841 -9.378 1.00 81.62 101 ALA A O 1
ATOM 737 N N . ALA A 1 102 ? -4.931 1.324 -8.871 1.00 82.19 102 ALA A N 1
ATOM 738 C CA . ALA A 1 102 ? -4.585 0.981 -10.245 1.00 82.19 102 ALA A CA 1
ATOM 739 C C . ALA A 1 102 ? -5.755 0.296 -10.944 1.00 82.19 102 ALA A C 1
ATOM 741 O O . ALA A 1 102 ? -6.142 0.706 -12.037 1.00 82.19 102 ALA A O 1
ATOM 742 N N . THR A 1 103 ? -6.372 -0.682 -10.273 1.00 82.75 103 THR A N 1
ATOM 743 C CA . THR A 1 103 ? -7.541 -1.398 -10.804 1.00 82.75 103 THR A CA 1
ATOM 744 C C . THR A 1 103 ? -8.701 -0.432 -11.062 1.00 82.75 103 THR A C 1
ATOM 746 O O . THR A 1 103 ? -9.308 -0.464 -12.130 1.00 82.75 103 THR A O 1
ATOM 749 N N . SER A 1 104 ? -8.961 0.496 -10.136 1.00 82.75 104 SER A N 1
ATOM 750 C CA . SER A 1 104 ? -9.991 1.534 -10.285 1.00 82.75 104 SER A CA 1
ATOM 751 C C . SER A 1 104 ? -9.692 2.518 -11.419 1.00 82.75 104 SER A C 1
ATOM 753 O O . SER A 1 104 ? -10.615 3.071 -12.014 1.00 82.75 104 SER A O 1
ATOM 755 N N . ALA A 1 105 ? -8.413 2.734 -11.734 1.00 80.62 105 ALA A N 1
ATOM 756 C CA . ALA A 1 105 ? -7.969 3.551 -12.859 1.00 80.62 105 ALA A CA 1
ATOM 757 C C . ALA A 1 105 ? -7.919 2.781 -14.196 1.00 80.62 105 ALA A C 1
ATOM 759 O O . ALA A 1 105 ? -7.562 3.371 -15.215 1.00 80.62 105 ALA A O 1
ATOM 760 N N . GLY A 1 106 ? -8.258 1.484 -14.209 1.00 82.62 106 GLY A N 1
ATOM 761 C CA . GLY A 1 106 ? -8.163 0.627 -15.394 1.00 82.62 106 GLY A CA 1
ATOM 762 C C . GLY A 1 106 ? -6.724 0.299 -15.805 1.00 82.62 106 GLY A C 1
ATOM 763 O O . GLY A 1 106 ? -6.480 -0.051 -16.957 1.00 82.62 106 GLY A O 1
ATOM 764 N N . LEU A 1 107 ? -5.766 0.442 -14.887 1.00 85.44 107 LEU A N 1
ATOM 765 C CA . LEU A 1 107 ? -4.359 0.139 -15.121 1.00 85.44 107 LEU A CA 1
ATOM 766 C C . LEU A 1 107 ? -4.080 -1.329 -14.806 1.00 85.44 107 LEU A C 1
ATOM 768 O O . LEU A 1 107 ? -4.544 -1.870 -13.803 1.00 85.44 107 LEU A O 1
ATOM 772 N N . GLN A 1 108 ? -3.280 -1.966 -15.656 1.00 85.44 108 GLN A N 1
ATOM 773 C CA . GLN A 1 108 ? -2.837 -3.329 -15.413 1.00 85.44 108 GLN A CA 1
ATOM 774 C C . GLN A 1 108 ? -1.692 -3.337 -14.401 1.00 85.44 108 GLN A C 1
ATOM 776 O O . GLN A 1 108 ? -0.641 -2.724 -14.608 1.00 85.44 108 GLN A O 1
ATOM 781 N N . ILE A 1 109 ? -1.895 -4.082 -13.323 1.00 90.00 109 ILE A N 1
ATOM 782 C CA . ILE A 1 109 ? -0.895 -4.299 -12.283 1.00 90.00 109 ILE A CA 1
ATOM 783 C C . ILE A 1 109 ? 0.163 -5.264 -12.817 1.00 90.00 109 ILE A C 1
ATOM 785 O O . ILE A 1 109 ? -0.158 -6.261 -13.471 1.00 90.00 109 ILE A O 1
ATOM 789 N N . ALA A 1 110 ? 1.432 -4.964 -12.565 1.00 92.50 110 ALA A N 1
ATOM 790 C CA . ALA A 1 110 ? 2.514 -5.869 -12.911 1.00 92.50 110 ALA A CA 1
ATOM 791 C C . ALA A 1 110 ? 2.475 -7.109 -12.003 1.00 92.50 110 ALA A C 1
ATOM 793 O O . ALA A 1 110 ? 2.129 -7.035 -10.828 1.00 92.50 110 ALA A O 1
ATOM 794 N N . ALA A 1 111 ? 2.852 -8.261 -12.541 1.00 93.75 111 ALA A N 1
ATOM 795 C CA . ALA A 1 111 ? 3.103 -9.452 -11.752 1.00 93.75 111 ALA A CA 1
ATOM 796 C C . ALA A 1 111 ? 4.530 -9.417 -11.192 1.00 93.75 111 ALA A C 1
ATOM 798 O O . ALA A 1 111 ? 5.434 -8.816 -11.776 1.00 93.75 111 ALA A O 1
ATOM 799 N N . PHE A 1 112 ? 4.749 -10.096 -10.070 1.00 92.19 112 PHE A N 1
ATOM 800 C CA . PHE A 1 112 ? 6.036 -10.103 -9.396 1.00 92.19 112 PHE A CA 1
ATOM 801 C C . PHE A 1 112 ? 6.673 -11.481 -9.380 1.00 92.19 112 PHE A C 1
ATOM 803 O O . PHE A 1 112 ? 6.106 -12.447 -8.873 1.00 92.19 112 PHE A O 1
ATOM 810 N N . ARG A 1 113 ? 7.896 -11.586 -9.885 1.00 91.25 113 ARG A N 1
ATOM 811 C CA . ARG A 1 113 ? 8.665 -12.826 -9.864 1.00 91.25 113 ARG A CA 1
ATOM 812 C C . ARG A 1 113 ? 9.642 -12.801 -8.688 1.00 91.25 113 ARG A C 1
ATOM 814 O O . ARG A 1 113 ? 10.512 -11.941 -8.590 1.00 91.25 113 ARG A O 1
ATOM 821 N N . GLN A 1 114 ? 9.490 -13.770 -7.784 1.00 83.38 114 GLN A N 1
ATOM 822 C CA . GLN A 1 114 ? 10.236 -13.833 -6.521 1.00 83.38 114 GLN A CA 1
ATOM 823 C C . GLN A 1 114 ? 11.764 -13.910 -6.728 1.00 83.38 114 GLN A C 1
ATOM 825 O O . GLN A 1 114 ? 12.525 -13.278 -5.996 1.00 83.38 114 GLN A O 1
ATOM 830 N N . SER A 1 115 ? 12.205 -14.645 -7.747 1.00 75.44 115 SER A N 1
ATOM 831 C CA . SER A 1 115 ? 13.596 -14.747 -8.199 1.00 75.44 115 SER A CA 1
ATOM 832 C C . SER A 1 115 ? 13.624 -15.109 -9.683 1.00 75.44 115 SER A C 1
ATOM 834 O O . SER A 1 115 ? 12.658 -15.680 -10.186 1.00 75.44 115 SER A O 1
ATOM 836 N N . ALA A 1 116 ? 14.746 -14.890 -10.373 1.00 71.31 116 ALA A N 1
ATOM 837 C CA . ALA A 1 116 ? 14.913 -15.326 -11.767 1.00 71.31 116 ALA A CA 1
ATOM 838 C C . ALA A 1 116 ? 14.658 -16.840 -11.978 1.00 71.31 116 ALA A C 1
ATOM 840 O O . ALA A 1 116 ? 14.311 -17.272 -13.071 1.00 71.31 116 ALA A O 1
ATOM 841 N N . SER A 1 117 ? 14.798 -17.653 -10.923 1.00 70.31 117 SER A N 1
ATOM 842 C CA . SER A 1 117 ? 14.524 -19.096 -10.932 1.00 70.31 117 SER A CA 1
ATOM 843 C C . SER A 1 117 ? 13.067 -19.480 -10.635 1.00 70.31 117 SER A C 1
ATOM 845 O O . SER A 1 117 ? 12.704 -20.644 -10.807 1.00 70.31 117 SER A O 1
ATOM 847 N N . ALA A 1 118 ? 12.227 -18.548 -10.176 1.00 78.81 118 ALA A N 1
ATOM 848 C CA . ALA A 1 118 ? 10.824 -18.816 -9.885 1.00 78.81 118 ALA A CA 1
ATOM 849 C C . ALA A 1 118 ? 10.012 -18.906 -11.188 1.00 78.81 118 ALA A C 1
ATOM 851 O O . ALA A 1 118 ? 9.964 -17.964 -11.981 1.00 78.81 118 ALA A O 1
ATOM 852 N N . SER A 1 119 ? 9.343 -20.041 -11.398 1.00 73.00 119 SER A N 1
ATOM 853 C CA . SER A 1 119 ? 8.647 -20.348 -12.654 1.00 73.00 119 SER A CA 1
ATOM 854 C C . SER A 1 119 ? 7.367 -19.541 -12.871 1.00 73.00 119 SER A C 1
ATOM 856 O O . SER A 1 119 ? 6.995 -19.293 -14.016 1.00 73.00 119 SER A O 1
ATOM 858 N N . ILE A 1 120 ? 6.697 -19.115 -11.799 1.00 86.38 120 ILE A N 1
ATOM 859 C CA . ILE A 1 120 ? 5.394 -18.449 -11.870 1.00 86.38 120 ILE A CA 1
ATOM 860 C C . ILE A 1 120 ? 5.484 -17.095 -11.155 1.00 86.38 120 ILE A C 1
ATOM 862 O O . ILE A 1 120 ? 5.797 -17.059 -9.963 1.00 86.38 120 ILE A O 1
ATOM 866 N N . PRO A 1 121 ? 5.240 -15.977 -11.862 1.00 92.00 121 PRO A N 1
ATOM 867 C CA . PRO A 1 121 ? 5.045 -14.678 -11.233 1.00 92.00 121 PRO A CA 1
ATOM 868 C C . PRO A 1 121 ? 3.794 -14.671 -10.347 1.00 92.00 121 PRO A C 1
ATOM 870 O O . PRO A 1 121 ? 2.746 -15.187 -10.728 1.00 92.00 121 PRO A O 1
ATOM 873 N N . VAL A 1 122 ? 3.894 -14.039 -9.185 1.00 93.06 122 VAL A N 1
ATOM 874 C CA . VAL A 1 122 ? 2.773 -13.769 -8.288 1.00 93.06 122 VAL A CA 1
ATOM 875 C C . VAL A 1 122 ? 1.991 -12.582 -8.834 1.00 93.06 122 VAL A C 1
ATOM 877 O O . VAL A 1 122 ? 2.551 -11.509 -9.053 1.00 93.06 122 VAL A O 1
ATOM 880 N N . THR A 1 123 ? 0.694 -12.754 -9.047 1.00 91.19 123 THR A N 1
ATOM 881 C CA . THR A 1 123 ? -0.215 -11.646 -9.351 1.00 91.19 123 THR A CA 1
ATOM 882 C C . THR A 1 123 ? -0.718 -11.019 -8.060 1.00 91.19 123 THR A C 1
ATOM 884 O O . THR A 1 123 ? -0.982 -11.728 -7.088 1.00 91.19 123 THR A O 1
ATOM 887 N N . TYR A 1 124 ? -0.891 -9.701 -8.061 1.00 89.69 124 TYR A N 1
ATOM 888 C CA . TYR A 1 124 ? -1.508 -9.009 -6.939 1.00 89.69 124 TYR A CA 1
ATOM 889 C C . TYR A 1 124 ? -2.966 -9.445 -6.744 1.00 89.69 124 TYR A C 1
ATOM 891 O O . TYR A 1 124 ? -3.701 -9.686 -7.702 1.00 89.69 124 TYR A O 1
ATOM 899 N N . GLY A 1 125 ? -3.378 -9.527 -5.484 1.00 90.44 125 GLY A N 1
ATOM 900 C CA . GLY A 1 125 ? -4.727 -9.885 -5.069 1.00 90.44 125 GLY A CA 1
ATOM 901 C C . GLY A 1 125 ? -4.771 -10.229 -3.584 1.00 90.44 125 GLY A C 1
ATOM 902 O O . GLY A 1 125 ? -3.732 -10.456 -2.956 1.00 90.44 125 GLY A O 1
ATOM 903 N N . THR A 1 126 ? -5.973 -10.306 -3.018 1.00 92.88 126 THR A N 1
ATOM 904 C CA . THR A 1 126 ? -6.178 -10.562 -1.583 1.00 92.88 126 THR A CA 1
ATOM 905 C C . THR A 1 126 ? -5.551 -11.876 -1.113 1.00 92.88 126 THR A C 1
ATOM 907 O O . THR A 1 126 ? -4.997 -11.932 -0.016 1.00 92.88 126 THR A O 1
ATOM 910 N N . GLU A 1 127 ? -5.539 -12.919 -1.946 1.00 94.50 127 GLU A N 1
ATOM 911 C CA . GLU A 1 127 ? -4.855 -14.183 -1.639 1.00 94.50 127 GLU A CA 1
ATOM 912 C C . GLU A 1 127 ? -3.337 -14.000 -1.501 1.00 94.50 127 GLU A C 1
ATOM 914 O O . GLU A 1 127 ? -2.750 -14.415 -0.502 1.00 94.50 127 GLU A O 1
ATOM 919 N N . SER A 1 128 ? -2.697 -13.311 -2.453 1.00 94.94 128 SER A N 1
ATOM 920 C CA . SER A 1 128 ? -1.245 -13.074 -2.427 1.00 94.94 128 SER A CA 1
ATOM 921 C C . SER A 1 128 ? -0.794 -12.253 -1.211 1.00 94.94 128 SER A C 1
ATOM 923 O O . SER A 1 128 ? 0.244 -12.535 -0.606 1.00 94.94 128 SER A O 1
ATOM 925 N N . VAL A 1 129 ? -1.606 -11.277 -0.793 1.00 95.12 129 VAL A N 1
ATOM 926 C CA . VAL A 1 129 ? -1.378 -10.492 0.428 1.00 95.12 129 VAL A CA 1
ATOM 927 C C . VAL A 1 129 ? -1.611 -11.352 1.674 1.00 95.12 129 VAL A C 1
ATOM 929 O O . VAL A 1 129 ? -0.822 -11.292 2.616 1.00 95.12 129 VAL A O 1
ATOM 932 N N . SER A 1 130 ? -2.625 -12.224 1.667 1.00 95.12 130 SER A N 1
ATOM 933 C CA . SER A 1 130 ? -2.871 -13.178 2.759 1.00 95.12 130 SER A CA 1
ATOM 934 C C . SER A 1 130 ? -1.682 -14.121 2.969 1.00 95.12 130 SER A C 1
ATOM 936 O O . SER A 1 130 ? -1.301 -14.383 4.108 1.00 95.12 130 SER A O 1
ATOM 938 N N . PHE A 1 131 ? -1.037 -14.591 1.896 1.00 95.50 131 PHE A N 1
ATOM 939 C CA . PHE A 1 131 ? 0.182 -15.398 2.012 1.00 95.50 131 PHE A CA 1
ATOM 940 C C . PHE A 1 131 ? 1.344 -14.619 2.641 1.00 95.50 131 PHE A C 1
ATOM 942 O O . PHE A 1 131 ? 2.033 -15.163 3.503 1.00 95.50 131 PHE A O 1
ATOM 949 N N . ALA A 1 132 ? 1.524 -13.340 2.296 1.00 95.31 132 ALA A N 1
ATOM 950 C CA . ALA A 1 132 ? 2.532 -12.490 2.939 1.00 95.31 132 ALA A CA 1
ATOM 951 C C . ALA A 1 132 ? 2.250 -12.285 4.439 1.00 95.31 132 ALA A C 1
ATOM 953 O O . ALA A 1 132 ? 3.162 -12.316 5.269 1.00 95.31 132 ALA A O 1
ATOM 954 N N . MET A 1 133 ? 0.975 -12.142 4.812 1.00 94.56 133 MET A N 1
ATOM 955 C CA . MET A 1 133 ? 0.565 -12.074 6.215 1.00 94.56 133 MET A CA 1
ATOM 956 C C . MET A 1 133 ? 0.840 -13.363 6.983 1.00 94.56 133 MET A C 1
ATOM 958 O O . MET A 1 133 ? 1.288 -13.302 8.124 1.00 94.56 133 MET A O 1
ATOM 962 N N . LEU A 1 134 ? 0.569 -14.525 6.386 1.00 93.50 134 LEU A N 1
ATOM 963 C CA . LEU A 1 134 ? 0.867 -15.812 7.013 1.00 93.50 134 LEU A CA 1
ATOM 964 C C . LEU A 1 134 ? 2.373 -16.010 7.200 1.00 93.50 134 LEU A C 1
ATOM 966 O O . LEU A 1 134 ? 2.789 -16.582 8.203 1.00 93.50 134 LEU A O 1
ATOM 970 N N . GLU A 1 135 ? 3.179 -15.518 6.260 1.00 93.81 135 GLU A N 1
ATOM 971 C CA . GLU A 1 135 ? 4.634 -15.633 6.315 1.00 93.81 135 GLU A CA 1
ATOM 972 C C . GLU A 1 135 ? 5.260 -14.730 7.387 1.00 93.81 135 GLU A C 1
ATOM 974 O O . GLU A 1 135 ? 6.107 -15.190 8.151 1.00 93.81 135 GLU A O 1
ATOM 979 N N . LYS A 1 136 ? 4.859 -13.453 7.457 1.00 92.62 136 LYS A N 1
ATOM 980 C CA . LYS A 1 136 ? 5.538 -12.454 8.308 1.00 92.62 136 LYS A CA 1
ATOM 981 C C . LYS A 1 136 ? 4.634 -11.796 9.346 1.00 92.62 136 LYS A C 1
ATOM 983 O O . LYS A 1 136 ? 5.095 -11.412 10.415 1.00 92.62 136 LYS A O 1
ATOM 988 N N . GLY A 1 137 ? 3.341 -11.698 9.068 1.00 88.25 137 GLY A N 1
ATOM 989 C CA . GLY A 1 137 ? 2.383 -10.883 9.817 1.00 88.25 137 GLY A CA 1
ATOM 990 C C . GLY A 1 137 ? 1.831 -11.471 11.105 1.00 88.25 137 GLY A C 1
ATOM 991 O O . GLY A 1 137 ? 1.050 -10.788 11.768 1.00 88.25 137 GLY A O 1
ATOM 992 N N . LEU A 1 138 ? 2.192 -12.708 11.454 1.00 88.94 138 LEU A N 1
ATOM 993 C CA . LEU A 1 138 ? 1.744 -13.364 12.688 1.00 88.94 138 LEU A CA 1
ATOM 994 C C . LEU A 1 138 ? 2.600 -12.991 13.909 1.00 88.94 138 LEU A C 1
ATOM 996 O O . LEU A 1 138 ? 2.173 -13.201 15.044 1.00 88.94 138 LEU A O 1
ATOM 1000 N N . GLN A 1 139 ? 3.796 -12.436 13.692 1.00 87.00 139 GLN A N 1
ATOM 1001 C CA . GLN A 1 139 ? 4.729 -12.063 14.750 1.00 87.00 139 GLN A CA 1
ATOM 1002 C C . GLN A 1 139 ? 4.796 -10.540 14.896 1.00 87.00 139 GLN A C 1
ATOM 1004 O O . GLN A 1 139 ? 5.538 -9.866 14.186 1.00 87.00 139 GLN A O 1
ATOM 1009 N N . PHE A 1 140 ? 4.045 -9.994 15.853 1.00 86.81 140 PHE A N 1
ATOM 1010 C CA . PHE A 1 140 ? 4.185 -8.584 16.222 1.00 86.81 140 PHE A CA 1
ATOM 1011 C C . PHE A 1 140 ? 5.587 -8.284 16.772 1.00 86.81 140 PHE A C 1
ATOM 1013 O O . PHE A 1 140 ? 6.146 -9.092 17.515 1.00 86.81 140 PHE A O 1
ATOM 1020 N N . GLY A 1 141 ? 6.134 -7.122 16.409 1.00 81.38 141 GLY A N 1
ATOM 1021 C CA . GLY A 1 141 ? 7.495 -6.689 16.734 1.00 81.38 141 GLY A CA 1
ATOM 1022 C C . GLY A 1 141 ? 8.579 -7.222 15.791 1.00 81.38 141 GLY A C 1
ATOM 1023 O O . GLY A 1 141 ? 9.763 -6.974 16.003 1.00 81.38 141 GLY A O 1
ATOM 1024 N N . ASN A 1 142 ? 8.221 -7.948 14.723 1.00 83.56 142 ASN A N 1
ATOM 1025 C CA . ASN A 1 142 ? 9.194 -8.446 13.734 1.00 83.56 142 ASN A CA 1
ATOM 1026 C C . ASN A 1 142 ? 9.908 -7.331 12.932 1.00 83.56 142 ASN A C 1
ATOM 1028 O O . ASN A 1 142 ? 10.822 -7.616 12.164 1.00 83.56 142 ASN A O 1
ATOM 1032 N N . ASN A 1 143 ? 9.487 -6.084 13.120 1.00 78.44 143 ASN A N 1
ATOM 1033 C CA . ASN A 1 143 ? 10.044 -4.858 12.562 1.00 78.44 143 ASN A CA 1
ATOM 1034 C C . ASN A 1 143 ? 11.029 -4.158 13.526 1.00 78.44 143 ASN A C 1
ATOM 1036 O O . ASN A 1 143 ? 11.470 -3.044 13.254 1.00 78.44 143 ASN A O 1
ATOM 1040 N N . GLY A 1 144 ? 11.364 -4.796 14.655 1.00 79.44 144 GLY A N 1
ATOM 1041 C CA . GLY A 1 144 ? 12.234 -4.244 15.697 1.00 79.44 144 GLY A CA 1
ATOM 1042 C C . GLY A 1 144 ? 11.491 -3.529 16.827 1.00 79.44 144 GLY A C 1
ATOM 1043 O O . GLY A 1 144 ? 12.129 -3.113 17.792 1.00 79.44 144 GLY A O 1
ATOM 1044 N N . ASP A 1 145 ? 10.164 -3.415 16.738 1.00 75.62 145 ASP A N 1
ATOM 1045 C CA . ASP A 1 145 ? 9.340 -2.858 17.805 1.00 75.62 145 ASP A CA 1
ATOM 1046 C C . ASP A 1 145 ? 9.099 -3.860 18.942 1.00 75.62 145 ASP A C 1
ATOM 1048 O O . ASP A 1 145 ? 9.161 -5.081 18.782 1.00 75.62 145 ASP A O 1
ATOM 1052 N N . GLU A 1 146 ? 8.707 -3.330 20.098 1.00 77.50 146 GLU A N 1
ATOM 1053 C CA . GLU A 1 146 ? 8.190 -4.134 21.203 1.00 77.50 146 GLU A CA 1
ATOM 1054 C C . GLU A 1 146 ? 6.902 -4.885 20.782 1.00 77.50 146 GLU A C 1
ATOM 1056 O O . GLU A 1 146 ? 5.938 -4.245 20.339 1.00 77.50 146 GLU A O 1
ATOM 1061 N N . PRO A 1 147 ? 6.797 -6.219 20.960 1.00 78.62 147 PRO A N 1
ATOM 1062 C CA . PRO A 1 147 ? 5.644 -7.019 20.511 1.00 78.62 147 PRO A CA 1
ATOM 1063 C C . PRO A 1 147 ? 4.271 -6.572 21.051 1.00 78.62 147 PRO A C 1
ATOM 1065 O O . PRO A 1 147 ? 3.211 -6.916 20.511 1.00 78.62 147 PRO A O 1
ATOM 1068 N N . GLN A 1 148 ? 4.252 -5.809 22.144 1.00 78.12 148 GLN A N 1
ATOM 1069 C CA . GLN A 1 148 ? 3.053 -5.232 22.749 1.00 78.12 148 GLN A CA 1
ATOM 1070 C C . GLN A 1 148 ? 2.435 -4.133 21.876 1.00 78.12 148 GLN A C 1
ATOM 1072 O O . GLN A 1 148 ? 1.239 -3.878 22.004 1.00 78.12 148 GLN A O 1
ATOM 1077 N N . ARG A 1 149 ? 3.210 -3.532 20.963 1.00 74.25 149 ARG A N 1
ATOM 1078 C CA . ARG A 1 149 ? 2.771 -2.450 20.071 1.00 74.25 149 ARG A CA 1
ATOM 1079 C C . ARG A 1 149 ? 1.858 -2.901 18.938 1.00 74.25 149 ARG A C 1
ATOM 1081 O O . ARG A 1 149 ? 1.262 -2.052 18.288 1.00 74.25 149 ARG A O 1
ATOM 1088 N N . LYS A 1 150 ? 1.726 -4.216 18.731 1.00 85.62 150 LYS A N 1
ATOM 1089 C CA . LYS A 1 150 ? 0.882 -4.835 17.692 1.00 85.62 150 LYS A CA 1
ATOM 1090 C C . LYS A 1 150 ? 1.206 -4.359 16.270 1.00 85.62 150 LYS A C 1
ATOM 1092 O O . LYS A 1 150 ? 0.357 -4.425 15.388 1.00 85.62 150 LYS A O 1
ATOM 1097 N N . THR A 1 151 ? 2.441 -3.925 16.047 1.00 85.06 151 THR A N 1
ATOM 1098 C CA . THR A 1 151 ? 3.003 -3.584 14.739 1.00 85.06 151 THR A CA 1
ATOM 1099 C C . THR A 1 151 ? 3.781 -4.771 14.180 1.00 85.06 151 THR A C 1
ATOM 1101 O O . THR A 1 151 ? 4.330 -5.575 14.933 1.00 85.06 151 THR A O 1
ATOM 1104 N N . ALA A 1 152 ? 3.766 -4.935 12.862 1.00 87.31 152 ALA A N 1
ATOM 1105 C CA . ALA A 1 152 ? 4.555 -5.928 12.146 1.00 87.31 152 ALA A CA 1
ATOM 1106 C C . ALA A 1 152 ? 4.822 -5.477 10.704 1.00 87.31 152 ALA A C 1
ATOM 1108 O O . ALA A 1 152 ? 3.981 -4.821 10.081 1.00 87.31 152 ALA A O 1
ATOM 1109 N N . ASP A 1 153 ? 5.961 -5.902 10.167 1.00 88.50 153 ASP A N 1
ATOM 1110 C CA . ASP A 1 153 ? 6.328 -5.772 8.764 1.00 88.50 153 ASP A CA 1
ATOM 1111 C C . ASP A 1 153 ? 5.904 -7.017 7.981 1.00 88.50 153 ASP A C 1
ATOM 1113 O O . ASP A 1 153 ? 6.202 -8.153 8.362 1.00 88.50 153 ASP A O 1
ATOM 1117 N N . LEU A 1 154 ? 5.237 -6.795 6.845 1.00 93.69 154 LEU A N 1
ATOM 1118 C CA . LEU A 1 154 ? 4.898 -7.846 5.873 1.00 93.69 154 LEU A CA 1
ATOM 1119 C C . LEU A 1 154 ? 5.772 -7.789 4.609 1.00 93.69 154 LEU A C 1
ATOM 1121 O O . LEU A 1 154 ? 5.645 -8.637 3.727 1.00 93.69 154 LEU A O 1
ATOM 1125 N N . MET A 1 155 ? 6.643 -6.782 4.515 1.00 92.38 155 MET A N 1
ATOM 1126 C CA . MET A 1 155 ? 7.523 -6.543 3.371 1.00 92.38 155 MET A CA 1
ATOM 1127 C C . MET A 1 155 ? 8.602 -7.623 3.272 1.00 92.38 155 MET A C 1
ATOM 1129 O O . MET A 1 155 ? 9.015 -8.199 4.278 1.00 92.38 155 MET A O 1
ATOM 1133 N N . ASP A 1 156 ? 9.084 -7.884 2.060 1.00 92.50 156 ASP A N 1
ATOM 1134 C CA . ASP A 1 156 ? 10.013 -8.976 1.742 1.00 92.50 156 ASP A CA 1
ATOM 1135 C C . ASP A 1 156 ? 9.510 -10.358 2.181 1.00 92.50 156 ASP A C 1
ATOM 1137 O O . ASP A 1 156 ? 10.244 -11.151 2.772 1.00 92.50 156 ASP A O 1
ATOM 1141 N N . ALA A 1 157 ? 8.237 -10.643 1.901 1.00 93.50 157 ALA A N 1
ATOM 1142 C CA . ALA A 1 157 ? 7.717 -12.006 1.903 1.00 93.50 157 ALA A CA 1
ATOM 1143 C C . ALA A 1 157 ? 8.256 -12.769 0.678 1.00 93.50 157 ALA A C 1
ATOM 1145 O O . ALA A 1 157 ? 8.134 -12.306 -0.462 1.00 93.50 157 ALA A O 1
ATOM 1146 N N . ARG A 1 158 ? 8.895 -13.916 0.910 1.00 91.25 158 ARG A N 1
ATOM 1147 C CA . ARG A 1 158 ? 9.648 -14.707 -0.079 1.00 91.25 158 ARG A CA 1
ATOM 1148 C C . ARG A 1 158 ? 8.913 -15.958 -0.550 1.00 91.25 158 ARG A C 1
ATOM 1150 O O . ARG A 1 158 ? 9.393 -16.643 -1.454 1.00 91.25 158 ARG A O 1
ATOM 1157 N N . GLY A 1 159 ? 7.764 -16.272 0.042 1.00 90.62 159 GLY A N 1
ATOM 1158 C CA . GLY A 1 159 ? 6.907 -17.366 -0.385 1.00 90.62 159 GLY A CA 1
ATOM 1159 C C . GLY A 1 159 ? 6.494 -17.217 -1.850 1.00 90.62 159 GLY A C 1
ATOM 1160 O O . GLY A 1 159 ? 6.147 -16.132 -2.309 1.00 90.62 159 GLY A O 1
ATOM 1161 N N . GLY A 1 160 ? 6.482 -18.330 -2.589 1.00 90.44 160 GLY A N 1
ATOM 1162 C CA . GLY A 1 160 ? 6.179 -18.355 -4.028 1.00 90.44 160 GLY A CA 1
ATOM 1163 C C . GLY A 1 160 ? 4.776 -17.872 -4.420 1.00 90.44 160 GLY A C 1
ATOM 1164 O O . GLY A 1 160 ? 4.515 -17.715 -5.604 1.00 90.44 160 GLY A O 1
ATOM 1165 N N . LEU A 1 161 ? 3.892 -17.645 -3.444 1.00 92.75 161 LEU A N 1
ATOM 1166 C CA . LEU A 1 161 ? 2.537 -17.109 -3.620 1.00 92.75 161 LEU A CA 1
ATOM 1167 C C . LEU A 1 161 ? 2.340 -15.759 -2.911 1.00 92.75 161 LEU A C 1
ATOM 1169 O O . LEU A 1 161 ? 1.280 -15.153 -3.033 1.00 92.75 161 LEU A O 1
ATOM 1173 N N . ALA A 1 162 ? 3.329 -15.303 -2.139 1.00 94.56 162 ALA A N 1
ATOM 1174 C CA . ALA A 1 162 ? 3.222 -14.102 -1.329 1.00 94.56 162 ALA A CA 1
ATOM 1175 C C . ALA A 1 162 ? 3.536 -12.855 -2.155 1.00 94.56 162 ALA A C 1
ATOM 1177 O O . ALA A 1 162 ? 4.504 -12.830 -2.917 1.00 94.56 162 ALA A O 1
ATOM 1178 N N . TRP A 1 163 ? 2.748 -11.797 -1.975 1.00 95.19 163 TRP A N 1
ATOM 1179 C CA . TRP A 1 163 ? 3.091 -10.495 -2.531 1.00 95.19 163 TRP A CA 1
ATOM 1180 C C . TRP A 1 163 ? 4.152 -9.800 -1.661 1.00 95.19 163 TRP A C 1
ATOM 1182 O O . TRP A 1 163 ? 3.942 -9.638 -0.455 1.00 95.19 163 TRP A O 1
ATOM 1192 N N . PRO A 1 164 ? 5.285 -9.354 -2.226 1.00 94.19 164 PRO A N 1
ATOM 1193 C CA . PRO A 1 164 ? 6.458 -9.001 -1.426 1.00 94.19 164 PRO A CA 1
ATOM 1194 C C . PRO A 1 164 ? 6.454 -7.565 -0.893 1.00 94.19 164 PRO A C 1
ATOM 1196 O O . PRO A 1 164 ? 7.258 -7.254 -0.017 1.00 94.19 164 PRO A O 1
ATOM 1199 N N . ILE A 1 165 ? 5.564 -6.693 -1.380 1.00 94.69 165 ILE A N 1
ATOM 1200 C CA . ILE A 1 165 ? 5.401 -5.314 -0.883 1.00 94.69 165 ILE A CA 1
ATOM 1201 C C . ILE A 1 165 ? 4.066 -5.188 -0.143 1.00 94.69 165 ILE A C 1
ATOM 1203 O O . ILE A 1 165 ? 3.220 -4.359 -0.468 1.00 94.69 165 ILE A O 1
ATOM 1207 N N . SER A 1 166 ? 3.845 -6.079 0.818 1.00 94.31 166 SER A N 1
ATOM 1208 C CA . SER A 1 166 ? 2.643 -6.085 1.656 1.00 94.31 166 SER A CA 1
ATOM 1209 C C . SER A 1 166 ? 2.879 -5.309 2.949 1.00 94.31 166 SER A C 1
ATOM 1211 O O . SER A 1 166 ? 4.015 -5.173 3.406 1.00 94.31 166 SER A O 1
ATOM 1213 N N . THR A 1 167 ? 1.810 -4.829 3.581 1.00 92.19 167 THR A N 1
ATOM 1214 C CA . THR A 1 167 ? 1.878 -4.188 4.901 1.00 92.19 167 THR A CA 1
ATOM 1215 C C . THR A 1 167 ? 0.526 -4.199 5.613 1.00 92.19 167 THR A C 1
ATOM 1217 O O . THR A 1 167 ? -0.517 -4.429 4.998 1.00 92.19 167 THR A O 1
ATOM 1220 N N . TYR A 1 168 ? 0.542 -3.913 6.912 1.00 90.25 168 TYR A N 1
ATOM 1221 C CA . TYR A 1 168 ? -0.655 -3.525 7.645 1.00 90.25 168 TYR A CA 1
ATOM 1222 C C . TYR A 1 168 ? -0.898 -2.020 7.526 1.00 90.25 168 TYR A C 1
ATOM 1224 O O . TYR A 1 168 ? 0.027 -1.209 7.547 1.00 90.25 168 TYR A O 1
ATOM 1232 N N . THR A 1 169 ? -2.168 -1.635 7.455 1.00 83.75 169 THR A N 1
ATOM 1233 C CA . THR A 1 169 ? -2.597 -0.293 7.857 1.00 83.75 169 THR A CA 1
ATOM 1234 C C . THR A 1 169 ? -3.038 -0.340 9.317 1.00 83.75 169 THR A C 1
ATOM 1236 O O . THR A 1 169 ? -3.501 -1.380 9.797 1.00 83.75 169 THR A O 1
ATOM 1239 N N . TYR A 1 170 ? -2.888 0.777 10.026 1.00 82.31 170 TYR A N 1
ATOM 1240 C CA . TYR A 1 170 ? -3.102 0.872 11.466 1.00 82.31 170 TYR A CA 1
ATOM 1241 C C . TYR A 1 170 ? -4.092 1.973 11.813 1.00 82.31 170 TYR A C 1
ATOM 1243 O O . TYR A 1 170 ? -4.131 3.031 11.184 1.00 82.31 170 TYR A O 1
ATOM 1251 N N . VAL A 1 171 ? -4.829 1.734 12.889 1.00 77.31 171 VAL A N 1
ATOM 1252 C CA . VAL A 1 171 ? -5.593 2.754 13.592 1.00 77.31 171 VAL A CA 1
ATOM 1253 C C . VAL A 1 171 ? -4.958 3.074 14.933 1.00 77.31 171 VAL A C 1
ATOM 1255 O O . VAL A 1 171 ? -4.463 2.194 15.640 1.00 77.31 171 VAL A O 1
ATOM 1258 N N . ILE A 1 172 ? -4.970 4.359 15.279 1.00 74.69 172 ILE A N 1
ATOM 1259 C CA . ILE A 1 172 ? -4.384 4.861 16.521 1.00 74.69 172 ILE A CA 1
ATOM 1260 C C . ILE A 1 172 ? -5.487 5.079 17.552 1.00 74.69 172 ILE A C 1
ATOM 1262 O O . ILE A 1 172 ? -6.351 5.941 17.370 1.00 74.69 172 ILE A O 1
ATOM 1266 N N . PHE A 1 173 ? -5.404 4.356 18.664 1.00 71.00 173 PHE A N 1
ATOM 1267 C CA . PHE A 1 173 ? -6.245 4.541 19.845 1.00 71.00 173 PHE A CA 1
ATOM 1268 C C . PHE A 1 173 ? -5.473 5.285 20.930 1.00 71.00 173 PHE A C 1
ATOM 1270 O O . PHE A 1 173 ? -4.249 5.182 21.004 1.00 71.00 173 PHE A O 1
ATOM 1277 N N . ARG A 1 174 ? -6.174 6.016 21.805 1.00 68.12 174 ARG A N 1
ATOM 1278 C CA . ARG A 1 174 ? -5.593 6.497 23.069 1.00 68.12 174 ARG A CA 1
ATOM 1279 C C . ARG A 1 174 ? -5.921 5.523 24.210 1.00 68.12 174 ARG A C 1
ATOM 1281 O O . ARG A 1 174 ? -7.084 5.196 24.418 1.00 68.12 174 ARG A O 1
ATOM 1288 N N . ASN A 1 175 ? -4.902 5.132 24.976 1.00 60.06 175 ASN A N 1
ATOM 1289 C CA . ASN A 1 175 ? -4.960 4.193 26.110 1.00 60.06 175 ASN A CA 1
ATOM 1290 C C . ASN A 1 175 ? -5.324 4.871 27.448 1.00 60.06 175 ASN A C 1
ATOM 1292 O O . ASN A 1 175 ? -5.282 4.230 28.492 1.00 60.06 175 ASN A O 1
ATOM 1296 N N . GLY A 1 176 ? -5.634 6.173 27.456 1.00 55.53 176 GLY A N 1
ATOM 1297 C CA . GLY A 1 176 ? -5.897 6.950 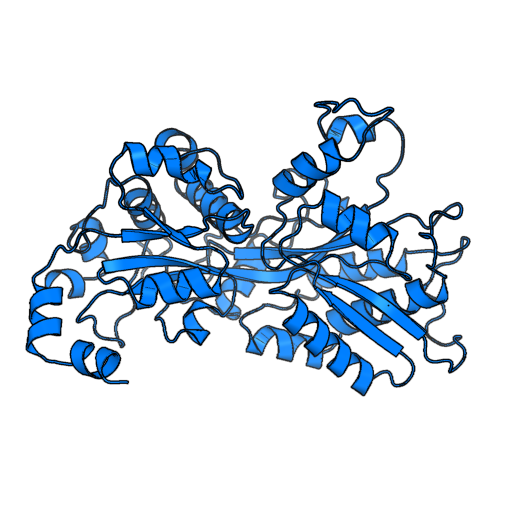28.674 1.00 55.53 176 GLY A CA 1
ATOM 1298 C C . GLY A 1 176 ? -7.252 6.631 29.300 1.00 55.53 176 GLY A C 1
ATOM 1299 O O . GLY A 1 176 ? -8.259 7.222 28.925 1.00 55.53 176 GLY A O 1
ATOM 1300 N N . ILE A 1 177 ? -7.250 5.686 30.234 1.00 52.62 177 ILE A N 1
ATOM 1301 C CA . ILE A 1 177 ? -8.449 4.986 30.702 1.00 52.62 177 ILE A CA 1
ATOM 1302 C C . ILE A 1 177 ? -8.391 4.656 32.217 1.00 52.62 177 ILE A C 1
ATOM 1304 O O . ILE A 1 177 ? -9.429 4.475 32.861 1.00 52.62 177 ILE A O 1
ATOM 1308 N N . GLU A 1 178 ? -7.194 4.649 32.809 1.00 42.41 178 GLU A N 1
ATOM 1309 C CA . GLU A 1 178 ? -7.003 4.746 34.258 1.00 42.41 178 GLU A CA 1
ATOM 1310 C C . GLU A 1 178 ? -6.717 6.207 34.647 1.00 42.41 178 GLU A C 1
ATOM 1312 O O . GLU A 1 178 ? -5.850 6.861 34.063 1.00 42.41 178 GLU A O 1
ATOM 1317 N N . GLY A 1 179 ? -7.482 6.729 35.615 1.00 51.28 179 GLY A N 1
ATOM 1318 C CA . GLY A 1 179 ? -7.302 8.071 36.187 1.00 51.28 179 GLY A CA 1
ATOM 1319 C C . GLY A 1 179 ? -7.841 9.259 35.368 1.00 51.28 179 GLY A C 1
ATOM 1320 O O . GLY A 1 179 ? -7.193 10.299 35.349 1.00 51.28 179 GLY A O 1
ATOM 1321 N N . ASP A 1 180 ? -8.998 9.137 34.703 1.00 48.72 180 ASP A N 1
ATOM 1322 C CA . ASP A 1 180 ? -9.722 10.248 34.038 1.00 48.72 180 ASP A CA 1
ATOM 1323 C C . ASP A 1 180 ? -8.985 10.967 32.889 1.00 48.72 180 ASP A C 1
ATOM 1325 O O . ASP A 1 180 ? -9.104 12.176 32.698 1.00 48.72 180 ASP A O 1
ATOM 1329 N N . ARG A 1 181 ? -8.263 10.227 32.038 1.00 55.31 181 ARG A N 1
ATOM 1330 C CA . ARG A 1 181 ? -7.686 10.782 30.793 1.00 55.31 181 ARG A CA 1
ATOM 1331 C C . ARG A 1 181 ? -8.587 10.625 29.565 1.00 55.31 181 ARG A C 1
ATOM 1333 O O . ARG A 1 181 ? -8.091 10.542 28.437 1.00 55.31 181 ARG A O 1
ATOM 1340 N N . LEU A 1 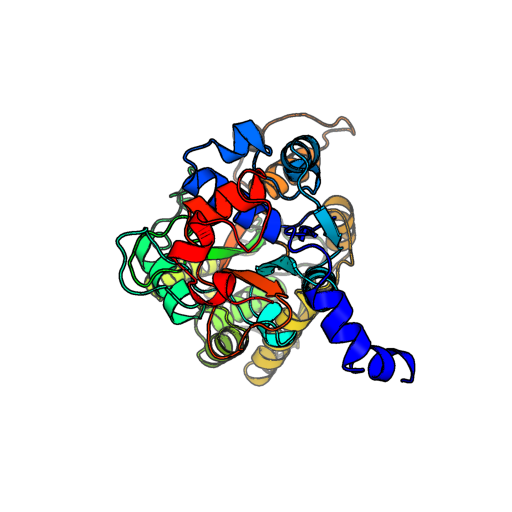182 ? -9.906 10.635 29.772 1.00 60.66 182 LEU A N 1
ATOM 1341 C CA . LEU A 1 182 ? -10.837 10.917 28.683 1.00 60.66 182 LEU A CA 1
ATOM 1342 C C . LEU A 1 182 ? -10.522 12.313 28.132 1.00 60.66 182 LEU A C 1
ATOM 1344 O O . LEU A 1 182 ? -10.168 13.235 28.868 1.00 60.66 182 LEU A O 1
ATOM 1348 N N . ARG A 1 183 ? -10.600 12.472 26.813 1.00 56.97 183 ARG A N 1
ATOM 1349 C CA . ARG A 1 183 ? -10.472 13.800 26.208 1.00 56.97 183 ARG A CA 1
ATOM 1350 C C . ARG A 1 183 ? -11.667 14.668 26.623 1.00 56.97 183 ARG A C 1
ATOM 1352 O O . ARG A 1 183 ? -12.735 14.115 26.886 1.00 56.97 183 ARG A O 1
ATOM 1359 N N . PRO A 1 184 ? -11.531 16.005 26.616 1.00 58.75 184 PRO A N 1
ATOM 1360 C CA . PRO A 1 184 ? -12.686 16.891 26.709 1.00 58.75 184 PRO A CA 1
ATOM 1361 C C . PRO A 1 184 ? -13.773 16.467 25.706 1.00 58.75 184 PRO A C 1
ATOM 1363 O O . PRO A 1 184 ? -13.485 16.302 24.524 1.00 58.75 184 PRO A O 1
ATOM 1366 N N . GLY A 1 185 ? -14.995 16.230 26.190 1.00 61.09 185 GLY A N 1
ATOM 1367 C CA . GLY A 1 185 ? -16.128 15.786 25.367 1.00 61.09 185 GLY A CA 1
ATOM 1368 C C . GLY A 1 185 ? -16.214 14.277 25.092 1.00 61.09 185 GLY A C 1
ATOM 1369 O O . GLY A 1 185 ? -17.132 13.855 24.397 1.00 61.09 185 GLY A O 1
ATOM 1370 N N . ALA A 1 186 ? -15.299 13.449 25.609 1.00 69.31 186 ALA A N 1
ATOM 1371 C CA . ALA A 1 186 ? -15.434 11.991 25.576 1.00 69.31 186 ALA A CA 1
ATOM 1372 C C . ALA A 1 186 ? -16.086 11.471 26.867 1.00 69.31 186 ALA A C 1
ATOM 1374 O O . ALA A 1 186 ? -15.785 11.947 27.961 1.00 69.31 186 ALA A O 1
ATOM 1375 N N . SER A 1 187 ? -16.937 10.456 26.737 1.00 74.56 187 SER A N 1
ATOM 1376 C CA . SER A 1 187 ? -17.583 9.746 27.847 1.00 74.56 187 SER A CA 1
ATOM 1377 C C . SER A 1 187 ? -17.351 8.234 27.750 1.00 74.56 187 SER A C 1
ATOM 1379 O O . SER A 1 187 ? -16.944 7.732 26.695 1.00 74.56 187 SER A O 1
ATOM 1381 N N . CYS A 1 188 ? -17.625 7.488 28.823 1.00 78.38 188 CYS A N 1
ATOM 1382 C CA . CYS A 1 188 ? -17.518 6.027 28.790 1.00 78.38 188 CYS A CA 1
ATOM 1383 C C . CYS A 1 188 ? -18.463 5.391 27.761 1.00 78.38 188 CYS A C 1
ATOM 1385 O O . CYS A 1 188 ? -18.103 4.388 27.148 1.00 78.38 188 CYS A O 1
ATOM 1387 N N . GLU A 1 189 ? -19.613 6.010 27.499 1.00 78.38 189 GLU A N 1
ATOM 1388 C CA . GLU A 1 189 ? -20.553 5.605 26.452 1.00 78.38 189 GLU A CA 1
ATOM 1389 C C . GLU A 1 189 ? -19.910 5.753 25.066 1.00 78.38 189 GLU A C 1
ATOM 1391 O O . GLU A 1 189 ? -19.884 4.801 24.292 1.00 78.38 189 GLU A O 1
ATOM 1396 N N . THR A 1 190 ? -19.278 6.898 24.769 1.00 76.69 190 THR A N 1
ATOM 1397 C CA . THR A 1 190 ? -18.588 7.090 23.475 1.00 76.69 190 THR A CA 1
ATOM 1398 C C . THR A 1 190 ? -17.404 6.135 23.277 1.00 76.69 190 THR A C 1
ATOM 1400 O O . THR A 1 190 ? -17.114 5.723 22.150 1.00 76.69 190 THR A O 1
ATOM 1403 N N . VAL A 1 191 ? -16.726 5.756 24.369 1.00 78.62 191 VAL A N 1
ATOM 1404 C CA . VAL A 1 191 ? -15.664 4.741 24.344 1.00 78.62 191 VAL A CA 1
ATOM 1405 C C . VAL A 1 191 ? -16.272 3.385 23.998 1.00 78.62 191 VAL A C 1
ATOM 1407 O O . VAL A 1 191 ? -15.797 2.733 23.072 1.00 78.62 191 VAL A O 1
ATOM 1410 N N . LEU A 1 192 ? -17.340 2.979 24.691 1.00 80.62 192 LEU A N 1
ATOM 1411 C CA . LEU A 1 192 ? -18.024 1.709 24.451 1.00 80.62 192 LEU A CA 1
ATOM 1412 C C . LEU A 1 192 ? -18.504 1.594 23.006 1.00 80.62 192 LEU A C 1
ATOM 1414 O O . LEU A 1 192 ? -18.202 0.598 22.357 1.00 80.62 192 LEU A O 1
ATOM 1418 N N . GLU A 1 193 ? -19.141 2.626 22.464 1.00 79.88 193 GLU A N 1
ATOM 1419 C CA . GLU A 1 193 ? -19.598 2.623 21.071 1.00 79.88 193 GLU A CA 1
ATOM 1420 C C . GLU A 1 193 ? -18.462 2.505 20.057 1.00 79.88 193 GLU A C 1
ATOM 1422 O O . GLU A 1 193 ? -18.564 1.777 19.068 1.00 79.88 193 GLU A O 1
ATOM 1427 N N . THR A 1 194 ? -17.322 3.141 20.328 1.00 80.88 194 THR A N 1
ATOM 1428 C CA . THR A 1 194 ? -16.152 2.955 19.467 1.00 80.88 194 THR A CA 1
ATOM 1429 C C . THR A 1 194 ? -15.646 1.520 19.537 1.00 80.88 194 THR A C 1
ATOM 1431 O O . THR A 1 194 ? -15.344 0.912 18.512 1.00 80.88 194 THR A O 1
ATOM 1434 N N . LEU A 1 195 ? -15.564 0.949 20.737 1.00 84.00 195 LEU A N 1
ATOM 1435 C CA . LEU A 1 195 ? -15.103 -0.423 20.908 1.00 84.00 195 LEU A CA 1
ATOM 1436 C C . LEU A 1 195 ? -16.088 -1.449 20.337 1.00 84.00 195 LEU A C 1
ATOM 1438 O O . LEU A 1 195 ? -15.630 -2.460 19.809 1.00 84.00 195 LEU A O 1
ATOM 1442 N N . LYS A 1 196 ? -17.401 -1.183 20.361 1.00 84.88 196 LYS A N 1
ATOM 1443 C CA . LYS A 1 196 ? -18.420 -1.979 19.659 1.00 84.88 196 LYS A CA 1
ATOM 1444 C C . LYS A 1 196 ? -18.175 -1.985 18.158 1.00 84.88 196 LYS A C 1
ATOM 1446 O O . LYS A 1 196 ? -18.100 -3.063 17.574 1.00 84.88 196 LYS A O 1
ATOM 1451 N N . PHE A 1 197 ? -17.972 -0.814 17.557 1.00 86.75 197 PHE A N 1
ATOM 1452 C CA . PHE A 1 197 ? -17.659 -0.708 16.133 1.00 86.75 197 PHE A CA 1
ATOM 1453 C C . PHE A 1 197 ? -16.397 -1.475 15.763 1.00 86.75 197 PHE A C 1
ATOM 1455 O O . PHE A 1 197 ? -16.414 -2.249 14.813 1.00 86.75 197 PHE A O 1
ATOM 1462 N N . TRP A 1 198 ? -15.313 -1.320 16.526 1.00 88.31 198 TRP A N 1
ATOM 1463 C CA . TRP A 1 198 ? -14.073 -2.042 16.241 1.00 88.31 198 TRP A CA 1
ATOM 1464 C C . TRP A 1 198 ? -14.206 -3.539 16.463 1.00 88.31 198 TRP A C 1
ATOM 1466 O O . TRP A 1 198 ? -13.726 -4.321 15.647 1.00 88.31 198 TRP A O 1
ATOM 1476 N N . HIS A 1 199 ? -14.896 -3.959 17.521 1.00 88.94 199 HIS A N 1
ATOM 1477 C CA . HIS A 1 199 ? -15.193 -5.367 17.736 1.00 88.94 199 HIS A CA 1
ATOM 1478 C C . HIS A 1 199 ? -16.001 -5.940 16.564 1.00 88.94 199 HIS A C 1
ATOM 1480 O O . HIS A 1 199 ? -15.622 -6.979 16.024 1.00 88.94 199 HIS A O 1
ATOM 1486 N N . TRP A 1 200 ? -17.073 -5.262 16.139 1.00 90.31 200 TRP A N 1
ATOM 1487 C CA . TRP A 1 200 ? -17.854 -5.631 14.957 1.00 90.31 200 TRP A CA 1
ATOM 1488 C C . TRP A 1 200 ? -16.969 -5.701 13.716 1.00 90.31 200 TRP A C 1
ATOM 1490 O O . TRP A 1 200 ? -16.956 -6.720 13.041 1.00 90.31 200 TRP A O 1
ATOM 1500 N N . PHE A 1 201 ? -16.172 -4.671 13.455 1.00 91.25 201 PHE A N 1
ATOM 1501 C CA . PHE A 1 201 ? -15.294 -4.594 12.296 1.00 91.25 201 PHE A CA 1
ATOM 1502 C C . PHE A 1 201 ? -14.354 -5.807 12.198 1.00 91.25 201 PHE A C 1
ATOM 1504 O O . PHE A 1 201 ? -14.217 -6.389 11.126 1.00 91.25 201 PHE A O 1
ATOM 1511 N N . TYR A 1 202 ? -13.753 -6.233 13.315 1.00 91.50 202 TYR A N 1
ATOM 1512 C CA . TYR A 1 202 ? -12.859 -7.397 13.330 1.00 91.50 202 TYR A CA 1
ATOM 1513 C C . TYR A 1 202 ? -13.588 -8.742 13.232 1.00 91.50 202 TYR A C 1
ATOM 1515 O O . TYR A 1 202 ? -12.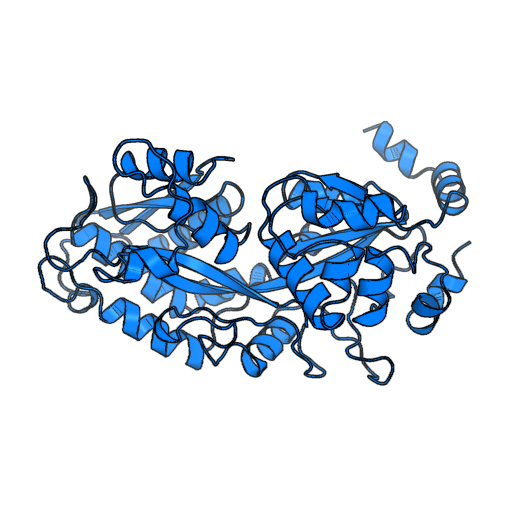966 -9.726 12.847 1.00 91.50 202 TYR A O 1
ATOM 1523 N N . THR A 1 203 ? -14.868 -8.815 13.605 1.00 90.81 203 THR A N 1
ATOM 1524 C CA . THR A 1 203 ? -15.608 -10.088 13.742 1.00 90.81 203 THR A CA 1
ATOM 1525 C C . THR A 1 203 ? -16.725 -10.283 12.717 1.00 90.81 203 THR A C 1
ATOM 1527 O O . THR A 1 203 ? -17.314 -11.358 12.658 1.00 90.81 203 THR A O 1
ATOM 1530 N N . SER A 1 204 ? -17.026 -9.266 11.911 1.00 91.00 204 SER A N 1
ATOM 1531 C CA . SER A 1 204 ? -18.142 -9.246 10.967 1.00 91.00 204 SER A CA 1
ATOM 1532 C C . SER A 1 204 ? -17.734 -9.731 9.579 1.00 91.00 204 SER A C 1
ATOM 1534 O O . SER A 1 204 ? -16.858 -9.147 8.937 1.00 91.00 204 SER A O 1
ATOM 1536 N N . ASP A 1 205 ? -18.460 -10.722 9.058 1.00 90.81 205 ASP A N 1
ATOM 1537 C CA . ASP A 1 205 ? -18.324 -11.170 7.666 1.00 90.81 205 ASP A CA 1
ATOM 1538 C C . ASP A 1 205 ? -18.635 -10.044 6.672 1.00 90.81 205 ASP A C 1
ATOM 1540 O O . ASP A 1 205 ? -17.988 -9.937 5.631 1.00 90.81 205 ASP A O 1
ATOM 1544 N N . LEU A 1 206 ? -19.592 -9.163 6.997 1.00 89.31 206 LEU A N 1
ATOM 1545 C CA . LEU A 1 206 ? -19.912 -8.003 6.163 1.00 89.31 206 LEU A CA 1
ATOM 1546 C C . LEU A 1 206 ? -18.717 -7.049 6.082 1.00 89.31 206 LEU A C 1
ATOM 1548 O O . LEU A 1 206 ? -18.365 -6.597 4.994 1.00 89.31 206 LEU A O 1
ATOM 1552 N N . ALA A 1 207 ? -18.066 -6.768 7.215 1.00 89.81 207 ALA A N 1
ATOM 1553 C CA . ALA A 1 207 ? -16.879 -5.920 7.221 1.00 89.81 207 ALA A CA 1
ATOM 1554 C C . ALA A 1 207 ? -15.741 -6.556 6.402 1.00 89.81 207 ALA A C 1
ATOM 1556 O O . ALA A 1 207 ? -15.088 -5.872 5.613 1.00 89.81 207 ALA A O 1
ATOM 1557 N N . ALA A 1 208 ? -15.562 -7.875 6.509 1.00 91.06 208 ALA A N 1
ATOM 1558 C CA . ALA A 1 208 ? -14.561 -8.592 5.730 1.00 91.06 208 ALA A CA 1
ATOM 1559 C C . ALA A 1 208 ? -14.830 -8.575 4.213 1.00 91.06 208 ALA A C 1
ATOM 1561 O O . ALA A 1 208 ? -13.911 -8.390 3.407 1.00 91.06 208 ALA A O 1
ATOM 1562 N N . GLN A 1 209 ? -16.095 -8.704 3.806 1.00 89.69 209 GLN A N 1
ATOM 1563 C CA . GLN A 1 209 ? -16.500 -8.608 2.401 1.00 89.69 209 GLN A CA 1
ATOM 1564 C C . GLN A 1 209 ? -16.274 -7.205 1.830 1.00 89.69 209 GLN A C 1
ATOM 1566 O O . GLN A 1 209 ? -15.750 -7.070 0.724 1.00 89.69 209 GLN A O 1
ATOM 1571 N N . LEU A 1 210 ? -16.614 -6.153 2.585 1.00 88.44 210 LEU A N 1
ATOM 1572 C CA . LEU A 1 210 ? -16.372 -4.767 2.170 1.00 88.44 210 LEU A CA 1
ATOM 1573 C C . LEU A 1 210 ? -14.882 -4.493 1.931 1.00 88.44 210 LEU A C 1
ATOM 1575 O O . LEU A 1 210 ? -14.539 -3.800 0.972 1.00 88.44 210 LEU A O 1
ATOM 1579 N N . ALA A 1 211 ? -14.008 -5.075 2.754 1.00 88.25 211 ALA A N 1
ATOM 1580 C CA . ALA A 1 211 ? -12.561 -4.970 2.600 1.00 88.25 211 ALA A CA 1
ATOM 1581 C C . ALA A 1 211 ? -12.073 -5.685 1.335 1.00 88.25 211 ALA A C 1
ATOM 1583 O O . ALA A 1 211 ? -11.368 -5.100 0.511 1.00 88.25 211 ALA A O 1
ATOM 1584 N N . THR A 1 212 ? -12.521 -6.928 1.150 1.00 88.50 212 THR A N 1
ATOM 1585 C CA . THR A 1 212 ? -12.137 -7.784 0.018 1.00 88.50 212 THR A CA 1
ATOM 1586 C C . THR A 1 212 ? -12.536 -7.162 -1.321 1.00 88.50 212 THR A C 1
ATOM 1588 O O . THR A 1 212 ? -11.747 -7.170 -2.265 1.00 88.50 212 THR A O 1
ATOM 1591 N N . ASN A 1 213 ? -13.713 -6.530 -1.391 1.00 86.06 213 ASN A N 1
ATOM 1592 C CA . ASN A 1 213 ? -14.198 -5.817 -2.582 1.00 86.06 213 ASN A CA 1
ATOM 1593 C C . ASN A 1 213 ? -13.321 -4.621 -2.993 1.00 86.06 213 ASN A C 1
ATOM 1595 O O . ASN A 1 213 ? -13.501 -4.070 -4.076 1.00 86.06 213 ASN A O 1
ATOM 1599 N N . ARG A 1 214 ? -12.402 -4.200 -2.123 1.00 83.06 214 ARG A N 1
ATOM 1600 C CA . ARG A 1 214 ? -11.460 -3.092 -2.318 1.00 83.06 214 ARG A CA 1
ATOM 1601 C C . ARG A 1 214 ? -10.002 -3.562 -2.270 1.00 83.06 214 ARG A C 1
ATOM 1603 O O . ARG A 1 214 ? -9.106 -2.760 -2.039 1.00 83.06 214 ARG A O 1
ATOM 1610 N N . LEU A 1 215 ? -9.772 -4.865 -2.462 1.00 87.75 215 LEU A N 1
ATOM 1611 C CA . LEU A 1 215 ? -8.454 -5.513 -2.443 1.00 87.75 215 LEU A CA 1
ATOM 1612 C C . LEU A 1 215 ? -7.694 -5.397 -1.107 1.00 87.75 215 LEU A C 1
ATOM 1614 O O . LEU A 1 215 ? -6.488 -5.629 -1.051 1.00 87.75 215 LEU A O 1
ATOM 1618 N N . PHE A 1 216 ? -8.403 -5.118 -0.011 1.00 89.81 216 PHE A N 1
ATOM 1619 C CA . PHE A 1 216 ? -7.868 -5.249 1.342 1.00 89.81 216 PHE A CA 1
ATOM 1620 C C . PHE A 1 216 ? -8.075 -6.671 1.866 1.00 89.81 216 PHE A C 1
ATOM 1622 O O . PHE A 1 216 ? -9.029 -7.361 1.505 1.00 89.81 216 PHE A O 1
ATOM 1629 N N . VAL A 1 217 ? -7.191 -7.090 2.767 1.00 92.44 217 VAL A N 1
ATOM 1630 C CA . VAL A 1 217 ? -7.255 -8.383 3.445 1.00 92.44 217 VAL A CA 1
ATOM 1631 C C . VAL A 1 217 ? -7.625 -8.175 4.903 1.00 92.44 217 VAL A C 1
ATOM 1633 O O . VAL A 1 217 ? -6.927 -7.492 5.660 1.00 92.44 217 VAL A O 1
ATOM 1636 N N . SER A 1 218 ? -8.733 -8.789 5.306 1.00 92.62 218 SER A N 1
ATOM 1637 C CA . SER A 1 218 ? -9.120 -8.882 6.709 1.00 92.62 218 SER A CA 1
ATOM 1638 C C . SER A 1 218 ? -8.110 -9.695 7.499 1.00 92.62 218 SER A C 1
ATOM 1640 O O . SER A 1 218 ? -7.560 -10.687 7.025 1.00 92.62 218 SER A O 1
ATOM 1642 N N . LEU A 1 219 ? -7.889 -9.292 8.745 1.00 92.06 219 LEU A N 1
ATOM 1643 C CA . LEU A 1 219 ? -6.933 -9.971 9.608 1.00 92.06 219 LEU A CA 1
ATOM 1644 C C . LEU A 1 219 ? -7.369 -11.423 9.855 1.00 92.06 219 LEU A C 1
ATOM 1646 O O . LEU A 1 219 ? -8.539 -11.642 10.151 1.00 92.06 219 LEU A O 1
ATOM 1650 N N . PRO A 1 220 ? -6.479 -12.425 9.782 1.00 89.50 220 PRO A N 1
ATOM 1651 C CA . PRO A 1 220 ? -6.811 -13.797 10.128 1.00 89.50 220 PRO A CA 1
ATOM 1652 C C . PRO A 1 220 ? -7.048 -13.904 11.635 1.00 89.50 220 PRO A C 1
ATOM 1654 O O . PRO A 1 220 ? -6.514 -13.114 12.416 1.00 89.50 220 PRO A O 1
ATOM 1657 N N . GLN A 1 221 ? -7.792 -14.924 12.068 1.00 87.06 221 GLN A N 1
ATOM 1658 C CA . GLN A 1 221 ? -8.151 -15.117 13.482 1.00 87.06 221 GLN A CA 1
ATOM 1659 C C . GLN A 1 221 ? -6.941 -15.086 14.433 1.00 87.06 221 GLN A C 1
ATOM 1661 O O . GLN A 1 221 ? -7.033 -14.550 15.536 1.00 87.06 221 GLN A O 1
ATOM 1666 N N . LEU A 1 222 ? -5.788 -15.599 13.986 1.00 86.69 222 LEU A N 1
ATOM 1667 C CA . LEU A 1 222 ? -4.537 -15.583 14.752 1.00 86.69 222 LEU A CA 1
ATOM 1668 C C . LEU A 1 222 ? -4.035 -14.162 15.066 1.00 86.69 222 LEU A C 1
ATOM 1670 O O . LEU A 1 222 ? -3.454 -13.942 16.124 1.00 86.69 222 LEU A O 1
ATOM 1674 N N . VAL A 1 223 ? -4.292 -13.200 14.179 1.00 88.75 223 VAL A N 1
ATOM 1675 C CA . VAL A 1 223 ? -3.935 -11.782 14.352 1.00 88.75 223 VAL A CA 1
ATOM 1676 C C . VAL A 1 223 ? -5.059 -11.031 15.072 1.00 88.75 223 VAL A C 1
ATOM 1678 O O . VAL A 1 223 ? -4.789 -10.201 15.939 1.00 88.75 223 VAL A O 1
ATOM 1681 N N . GLN A 1 224 ? -6.324 -11.363 14.783 1.00 90.50 224 GLN A N 1
ATOM 1682 C CA . GLN A 1 224 ? -7.488 -10.772 15.454 1.00 90.50 224 GLN A CA 1
ATOM 1683 C C . GLN A 1 224 ? -7.501 -11.048 16.963 1.00 90.50 224 GLN A C 1
ATOM 1685 O O . GLN A 1 224 ? -7.828 -10.159 17.744 1.00 90.50 224 GLN A O 1
ATOM 1690 N N . GLY A 1 225 ? -7.149 -12.262 17.400 1.00 88.69 225 GLY A N 1
ATOM 1691 C CA . GLY A 1 225 ? -7.240 -12.677 18.806 1.00 88.69 225 GLY A CA 1
ATOM 1692 C C . GLY A 1 225 ? -6.512 -11.738 19.782 1.00 88.69 225 GLY A C 1
ATOM 1693 O O . GLY A 1 225 ? -7.141 -11.225 20.717 1.00 88.69 225 GLY A O 1
ATOM 1694 N N . PRO A 1 226 ? -5.213 -11.451 19.573 1.00 87.69 226 PRO A N 1
ATOM 1695 C CA . PRO A 1 226 ? -4.481 -10.470 20.370 1.00 87.69 226 PRO A CA 1
ATOM 1696 C C . PRO A 1 226 ? -5.105 -9.068 20.352 1.00 87.69 226 PRO A C 1
ATOM 1698 O O . PRO A 1 226 ? -5.124 -8.410 21.388 1.00 87.69 226 PRO A O 1
ATOM 1701 N N . ILE A 1 227 ? -5.647 -8.624 19.215 1.00 88.88 227 ILE A N 1
ATOM 1702 C CA . ILE A 1 227 ? -6.276 -7.301 19.060 1.00 88.88 227 ILE A CA 1
ATOM 1703 C C . ILE A 1 227 ? -7.580 -7.229 19.853 1.00 88.88 227 ILE A C 1
ATOM 1705 O O . ILE A 1 227 ? -7.773 -6.314 20.648 1.00 88.88 227 ILE A O 1
ATOM 1709 N N . LEU A 1 228 ? -8.455 -8.225 19.700 1.00 89.38 228 LEU A N 1
ATOM 1710 C CA . LEU A 1 228 ? -9.710 -8.331 20.444 1.00 89.38 228 LEU A CA 1
ATOM 1711 C C . LEU A 1 228 ? -9.460 -8.433 21.953 1.00 89.38 228 LEU A C 1
ATOM 1713 O O . LEU A 1 228 ? -10.226 -7.886 22.743 1.00 89.38 228 LEU A O 1
ATOM 1717 N N . THR A 1 229 ? -8.375 -9.095 22.362 1.00 87.56 229 THR A N 1
ATOM 1718 C CA . THR A 1 229 ? -7.941 -9.134 23.766 1.00 87.56 229 THR A CA 1
ATOM 1719 C C . THR A 1 229 ? -7.553 -7.739 24.252 1.00 87.56 229 THR A C 1
ATOM 1721 O O . THR A 1 229 ? -8.005 -7.317 25.316 1.00 87.56 229 THR A O 1
ATOM 1724 N N . THR A 1 230 ? -6.783 -6.989 23.457 1.00 85.12 230 THR A N 1
ATOM 1725 C CA . THR A 1 230 ? -6.438 -5.598 23.768 1.00 85.12 230 THR A CA 1
ATOM 1726 C C . THR A 1 230 ? -7.687 -4.720 23.871 1.00 85.12 230 THR A C 1
ATOM 1728 O O . THR A 1 230 ? -7.846 -4.033 24.878 1.00 85.12 230 THR A O 1
ATOM 1731 N N . LEU A 1 231 ? -8.621 -4.799 22.916 1.00 84.19 231 LEU A N 1
ATOM 1732 C CA . LEU A 1 231 ? -9.880 -4.043 22.969 1.00 84.19 231 LEU A CA 1
ATOM 1733 C C . LEU A 1 231 ? -10.701 -4.363 24.227 1.00 84.19 231 LEU A C 1
ATOM 1735 O O . LEU A 1 231 ? -11.251 -3.457 24.845 1.00 84.19 231 LEU A O 1
ATOM 17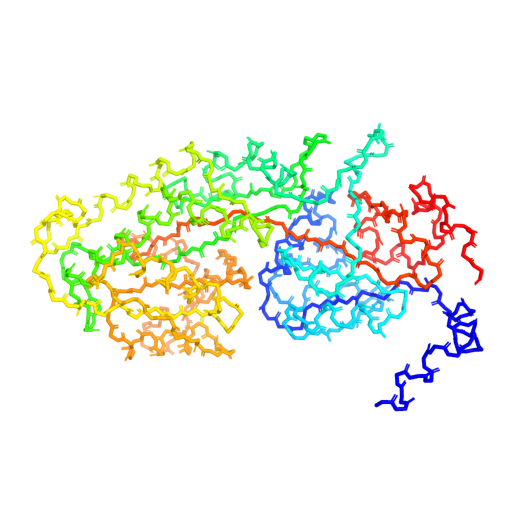39 N N . LYS A 1 232 ? -10.754 -5.635 24.646 1.00 83.81 232 LYS A N 1
ATOM 1740 C CA . LYS A 1 232 ? -11.472 -6.062 25.862 1.00 83.81 232 LYS A CA 1
ATOM 1741 C C . LYS A 1 232 ? -10.809 -5.595 27.155 1.00 83.81 232 LYS A C 1
ATOM 1743 O O . LYS A 1 232 ? -11.503 -5.401 28.145 1.00 83.81 232 LYS A O 1
ATOM 1748 N N . SER A 1 233 ? -9.491 -5.395 27.147 1.00 80.62 233 SER A N 1
ATOM 1749 C CA . SER A 1 233 ? -8.752 -4.901 28.317 1.00 80.62 233 SER A CA 1
ATOM 1750 C C . SER A 1 233 ? -8.951 -3.407 28.589 1.00 80.62 233 SER A C 1
ATOM 1752 O O . SER A 1 233 ? -8.565 -2.922 29.652 1.00 80.62 233 SER A O 1
ATOM 1754 N N . LEU A 1 234 ? -9.558 -2.675 27.649 1.00 79.75 234 LEU A N 1
ATOM 1755 C CA . LEU A 1 234 ? -9.810 -1.251 27.804 1.00 79.75 234 LEU A CA 1
ATOM 1756 C C . LEU A 1 234 ? -10.869 -0.994 28.876 1.00 79.75 234 LEU A C 1
ATOM 1758 O O . LEU A 1 234 ? -11.956 -1.571 28.875 1.00 79.75 234 LEU A O 1
ATOM 1762 N N . ARG A 1 235 ? -10.526 -0.103 29.800 1.00 77.00 235 ARG A N 1
ATOM 1763 C CA . ARG A 1 235 ? -11.348 0.346 30.927 1.00 77.00 235 ARG A CA 1
ATOM 1764 C C . ARG A 1 235 ? -11.930 1.752 30.698 1.00 77.00 235 ARG A C 1
ATOM 1766 O O . ARG A 1 235 ? -11.576 2.431 29.751 1.00 77.00 235 ARG A O 1
ATOM 1773 N N . CYS A 1 236 ? -12.843 2.211 31.532 1.00 76.19 236 CYS A N 1
ATOM 1774 C CA . CYS A 1 236 ? -13.267 3.603 31.633 1.00 76.19 236 CYS A CA 1
ATOM 1775 C C . CYS A 1 236 ? -13.820 3.800 33.042 1.00 76.19 236 CYS A C 1
ATOM 1777 O O . CYS A 1 236 ? -14.583 2.959 33.520 1.00 76.19 236 CYS A O 1
ATOM 1779 N N . GLY A 1 237 ? -13.367 4.835 33.756 1.00 71.50 237 GLY A N 1
ATOM 1780 C CA . GLY A 1 237 ? -13.701 4.996 35.177 1.00 71.50 237 GLY A CA 1
ATOM 1781 C C . GLY A 1 237 ? -13.311 3.775 36.026 1.00 71.50 237 GLY A C 1
ATOM 1782 O O . GLY A 1 237 ? -14.046 3.387 36.929 1.00 71.50 237 GLY A O 1
ATOM 1783 N N . GLY A 1 238 ? -12.200 3.106 35.685 1.00 72.25 238 GLY A N 1
ATOM 1784 C CA . GLY A 1 238 ? -11.708 1.898 36.366 1.00 72.25 238 GLY A CA 1
ATOM 1785 C C . GLY A 1 238 ? -12.377 0.571 35.963 1.00 72.25 238 GLY A C 1
ATOM 1786 O O . GLY A 1 238 ? -11.837 -0.493 36.280 1.00 72.25 238 GLY A O 1
ATOM 1787 N N . ASN A 1 239 ? -13.484 0.605 35.214 1.00 74.94 239 ASN A N 1
ATOM 1788 C CA . ASN A 1 239 ? -14.251 -0.580 34.805 1.00 74.94 239 ASN A CA 1
ATOM 1789 C C . ASN A 1 239 ? -13.949 -0.994 33.365 1.00 74.94 239 ASN A C 1
ATOM 1791 O O . ASN A 1 239 ? -13.836 -0.129 32.510 1.00 74.94 239 ASN A O 1
ATOM 1795 N N . GLU A 1 240 ? -13.863 -2.292 33.064 1.00 76.31 240 GLU A N 1
ATOM 1796 C CA . GLU A 1 240 ? -13.725 -2.776 31.678 1.00 76.31 240 GLU A CA 1
ATOM 1797 C C . GLU A 1 240 ? -14.940 -2.374 30.829 1.00 76.31 240 GLU A C 1
ATOM 1799 O O . GLU A 1 240 ? -16.077 -2.696 31.169 1.00 76.31 240 GLU A O 1
ATOM 1804 N N . VAL A 1 241 ? -14.696 -1.693 29.708 1.00 76.19 241 VAL A N 1
ATOM 1805 C CA . VAL A 1 241 ? -15.747 -1.086 28.879 1.00 76.19 241 VAL A CA 1
ATOM 1806 C C . VAL A 1 241 ? -16.564 -2.158 28.162 1.00 76.19 241 VAL A C 1
ATOM 1808 O O . VAL A 1 241 ? -17.790 -2.157 28.206 1.00 76.19 241 VAL A O 1
ATOM 1811 N N . LEU A 1 242 ? -15.880 -3.129 27.554 1.00 71.81 242 LEU A N 1
ATOM 1812 C CA . LEU A 1 242 ? -16.504 -4.201 26.777 1.00 71.81 242 LEU A CA 1
ATOM 1813 C C . LEU A 1 242 ? -17.132 -5.322 27.625 1.00 71.81 242 LEU A C 1
ATOM 1815 O O . LEU A 1 242 ? -17.602 -6.305 27.065 1.00 71.81 242 LEU A O 1
ATOM 1819 N N . ARG A 1 243 ? -17.176 -5.229 28.960 1.00 65.00 243 ARG A N 1
ATOM 1820 C CA . ARG A 1 243 ? -17.995 -6.164 29.760 1.00 65.00 243 ARG A CA 1
ATOM 1821 C C . ARG A 1 243 ? -19.482 -5.814 29.737 1.00 65.00 243 ARG A C 1
ATOM 1823 O O . ARG A 1 243 ? -20.303 -6.702 29.936 1.00 65.00 243 ARG A O 1
ATOM 1830 N N . ASN A 1 244 ? -19.818 -4.566 29.415 1.00 56.88 244 ASN A N 1
ATOM 1831 C CA . ASN A 1 244 ? -21.175 -4.026 29.496 1.00 56.88 244 ASN A CA 1
ATOM 1832 C C . ASN A 1 244 ? -21.886 -3.974 28.130 1.00 56.88 244 ASN A C 1
ATOM 1834 O O . ASN A 1 244 ? -22.745 -3.122 27.925 1.00 56.88 244 ASN A O 1
ATOM 1838 N N . PHE A 1 245 ? -21.555 -4.864 27.180 1.00 64.56 245 PHE A N 1
ATOM 1839 C CA . PHE A 1 245 ? -22.166 -4.868 25.834 1.00 64.56 245 PHE A CA 1
ATOM 1840 C C . PHE A 1 245 ? -23.709 -4.901 25.845 1.00 64.56 245 PHE A C 1
ATOM 1842 O O . PHE A 1 245 ? -24.310 -4.508 24.849 1.00 64.56 245 PHE A O 1
ATOM 1849 N N . GLY A 1 246 ? -24.339 -5.356 26.936 1.00 53.47 246 GLY A N 1
ATOM 1850 C CA . GLY A 1 246 ? -25.795 -5.447 27.078 1.00 53.47 246 GLY A CA 1
ATOM 1851 C C . GLY A 1 246 ? -26.482 -4.340 27.891 1.00 53.47 246 GLY A C 1
ATOM 1852 O O . GLY A 1 246 ? -27.706 -4.338 27.915 1.00 53.47 246 GLY A O 1
ATOM 1853 N N . ASP A 1 247 ? -25.746 -3.421 28.531 1.00 51.22 247 ASP A N 1
ATOM 1854 C CA . ASP A 1 247 ? -26.289 -2.550 29.600 1.00 51.22 247 ASP A CA 1
ATOM 1855 C C . ASP A 1 247 ? -26.359 -1.049 29.244 1.00 51.22 247 ASP A C 1
ATOM 1857 O O . ASP A 1 247 ? -26.450 -0.202 30.132 1.00 51.22 247 ASP A O 1
ATOM 1861 N N . LEU A 1 248 ? -26.314 -0.680 27.960 1.00 52.53 248 LEU A N 1
ATOM 1862 C CA . LEU A 1 248 ? -26.470 0.725 27.562 1.00 52.53 248 LEU A CA 1
ATOM 1863 C C . LEU A 1 248 ? -27.928 1.098 27.281 1.00 52.53 248 LEU A C 1
ATOM 1865 O O . LEU A 1 248 ? -28.654 0.371 26.602 1.00 52.53 248 LEU A O 1
ATOM 1869 N N . ASP A 1 249 ? -28.314 2.277 27.770 1.00 51.53 249 ASP A N 1
ATOM 1870 C CA . ASP A 1 249 ? -29.563 2.952 27.419 1.00 51.53 249 ASP A CA 1
ATOM 1871 C C . ASP A 1 249 ? -29.671 3.126 25.894 1.00 51.53 249 ASP A C 1
ATOM 1873 O O . ASP A 1 249 ? -28.695 3.462 25.225 1.00 51.53 249 ASP A O 1
ATOM 1877 N N . GLN A 1 250 ? -30.883 2.964 25.351 1.00 53.69 250 GLN A N 1
ATOM 1878 C CA . GLN A 1 250 ? -31.234 3.069 23.919 1.00 53.69 250 GLN A CA 1
ATOM 1879 C C . GLN A 1 250 ? -31.051 4.482 23.313 1.00 53.69 250 GLN A C 1
ATOM 1881 O O . GLN A 1 250 ? -31.641 4.817 22.282 1.00 53.69 250 GLN A O 1
ATOM 1886 N N . ALA A 1 251 ? -30.284 5.360 23.959 1.00 53.97 251 ALA A N 1
ATOM 1887 C CA . ALA A 1 251 ? -30.009 6.698 23.467 1.00 53.97 251 ALA A CA 1
ATOM 1888 C C . ALA A 1 251 ? -28.984 6.640 22.329 1.00 53.97 251 ALA A C 1
ATOM 1890 O O . ALA A 1 251 ? -27.908 6.056 22.466 1.00 53.97 251 ALA A O 1
ATOM 1891 N N . VAL A 1 252 ? -29.304 7.301 21.213 1.00 58.78 252 VAL A N 1
ATOM 1892 C CA . VAL A 1 252 ? -28.392 7.389 20.071 1.00 58.78 252 VAL A CA 1
ATOM 1893 C C . VAL A 1 252 ? -27.096 8.068 20.499 1.00 58.78 252 VAL A C 1
ATOM 1895 O O . VAL A 1 252 ? -27.083 9.266 20.787 1.00 58.78 252 VAL A O 1
ATOM 1898 N N . THR A 1 253 ? -26.001 7.314 20.507 1.00 65.00 253 THR A N 1
ATOM 1899 C CA . THR A 1 253 ? -24.690 7.831 20.910 1.00 65.00 253 THR A CA 1
ATOM 1900 C C . THR A 1 253 ? -23.891 8.219 19.675 1.00 65.00 253 THR A C 1
ATOM 1902 O O . THR A 1 253 ? -23.674 7.405 18.774 1.00 65.00 253 THR A O 1
ATOM 1905 N N . LYS A 1 254 ? -23.464 9.487 19.621 1.00 65.69 254 LYS A N 1
ATOM 1906 C CA . LYS A 1 254 ? -22.656 10.008 18.518 1.00 65.69 254 LYS A CA 1
ATOM 1907 C C . LYS A 1 254 ? -21.168 9.848 18.827 1.00 65.69 254 LYS A C 1
ATOM 1909 O O . LYS A 1 254 ? -20.677 10.399 19.808 1.00 65.69 254 LYS A O 1
ATOM 1914 N N . VAL A 1 255 ? -20.448 9.146 17.960 1.00 66.69 255 VAL A N 1
ATOM 1915 C CA . VAL A 1 255 ? -18.984 9.036 17.997 1.00 66.69 255 VAL A CA 1
ATOM 1916 C C . VAL A 1 255 ? -18.414 9.774 16.795 1.00 66.69 255 VAL A C 1
ATOM 1918 O O . VAL A 1 255 ? -18.816 9.504 15.664 1.00 66.69 255 VAL A O 1
ATOM 1921 N N . ASN A 1 256 ? -17.467 10.683 17.026 1.00 65.88 256 ASN A N 1
ATOM 1922 C CA . ASN A 1 256 ? -16.752 11.360 15.950 1.00 65.88 256 ASN A CA 1
ATOM 1923 C C . ASN A 1 256 ? -15.326 10.812 15.834 1.00 65.88 256 ASN A C 1
ATOM 1925 O O . ASN A 1 256 ? -14.612 10.697 16.830 1.00 65.88 256 ASN A O 1
ATOM 1929 N N . GLY A 1 257 ? -14.897 10.509 14.613 1.00 64.19 257 GLY A N 1
ATOM 1930 C CA . GLY A 1 257 ? -13.507 10.197 14.295 1.00 64.19 257 GLY A CA 1
ATOM 1931 C C . GLY A 1 257 ? -12.936 11.180 13.281 1.00 64.19 257 GLY A C 1
ATOM 1932 O O . GLY A 1 257 ? -13.681 11.824 12.545 1.00 64.19 257 GLY A O 1
ATOM 1933 N N . ILE A 1 258 ? -11.607 11.276 13.226 1.00 62.19 258 ILE A N 1
ATOM 1934 C CA . ILE A 1 258 ? -10.918 12.054 12.195 1.00 62.19 258 ILE A CA 1
ATOM 1935 C C . ILE A 1 258 ? -10.070 11.109 11.373 1.00 62.19 258 ILE A C 1
ATOM 1937 O O . ILE A 1 258 ? -9.244 10.369 11.905 1.00 62.19 258 ILE A O 1
ATOM 1941 N N . VAL A 1 259 ? -10.250 11.170 10.068 1.00 61.59 259 VAL A N 1
ATOM 1942 C CA . VAL A 1 259 ? -9.518 10.345 9.114 1.00 61.59 259 VAL A CA 1
ATOM 1943 C C . VAL A 1 259 ? -8.992 11.235 7.995 1.00 61.59 259 VAL A C 1
ATOM 1945 O O . VAL A 1 259 ? -9.422 12.384 7.839 1.00 61.59 259 VAL A O 1
ATOM 1948 N N . ASP A 1 260 ? -8.003 10.765 7.244 1.00 59.34 260 ASP A N 1
ATOM 1949 C CA . ASP A 1 260 ? -7.532 11.523 6.088 1.00 59.34 260 ASP A CA 1
ATOM 1950 C C . ASP A 1 260 ? -8.630 11.619 5.002 1.00 59.34 260 ASP A C 1
ATOM 1952 O O . ASP A 1 260 ? -9.634 10.896 5.000 1.00 59.34 260 ASP A O 1
ATOM 1956 N N . SER A 1 261 ? -8.466 12.548 4.059 1.00 56.88 261 SER A N 1
ATOM 1957 C CA . SER A 1 261 ? -9.467 12.784 3.007 1.00 56.88 261 SER A CA 1
ATOM 1958 C C . SER A 1 261 ? -9.724 11.566 2.107 1.00 56.88 261 SER A C 1
ATOM 1960 O O . SER A 1 261 ? -10.803 11.456 1.534 1.00 56.88 261 SER A O 1
ATOM 1962 N N . VAL A 1 262 ? -8.757 10.656 1.978 1.00 57.97 262 VAL A N 1
ATOM 1963 C CA . VAL A 1 262 ? -8.834 9.430 1.170 1.00 57.97 262 VAL A CA 1
ATOM 1964 C C . VAL A 1 262 ? -9.515 8.293 1.951 1.00 57.97 262 VAL A C 1
ATOM 1966 O O . VAL A 1 262 ? -10.322 7.561 1.382 1.00 57.97 262 VAL A O 1
ATOM 1969 N N . THR A 1 263 ? -9.266 8.154 3.258 1.00 65.44 263 THR A N 1
ATOM 1970 C CA . THR A 1 263 ? -9.918 7.159 4.142 1.00 65.44 263 THR A CA 1
ATOM 1971 C C . THR A 1 263 ? -11.344 7.519 4.528 1.00 65.44 263 THR A C 1
ATOM 1973 O O . THR A 1 263 ? -12.120 6.621 4.854 1.00 65.44 263 THR A O 1
ATOM 1976 N N . THR A 1 264 ? -11.715 8.801 4.472 1.00 69.62 264 THR A N 1
ATOM 1977 C CA . THR A 1 264 ? -13.050 9.289 4.870 1.00 69.62 264 THR A CA 1
ATOM 1978 C C . THR A 1 264 ? -14.176 8.487 4.226 1.00 69.62 264 THR A C 1
ATOM 1980 O O . THR A 1 264 ? -15.114 8.071 4.906 1.00 69.62 264 THR A O 1
ATOM 1983 N N . PHE A 1 265 ? -14.063 8.196 2.929 1.00 71.50 265 PHE A N 1
ATOM 1984 C CA . PHE A 1 265 ? -15.058 7.392 2.223 1.00 71.50 265 PHE A CA 1
ATOM 1985 C C . PHE A 1 265 ? -15.172 5.968 2.795 1.00 71.50 265 PHE A C 1
ATOM 1987 O O . PHE A 1 265 ? -16.279 5.492 3.041 1.00 71.50 265 PHE A O 1
ATOM 1994 N N . ILE A 1 266 ? -14.039 5.301 3.041 1.00 78.25 266 ILE A N 1
ATOM 1995 C CA . ILE A 1 266 ? -13.994 3.921 3.544 1.00 78.25 266 ILE A CA 1
ATOM 1996 C C . ILE A 1 266 ? -14.599 3.846 4.950 1.00 78.25 266 ILE A C 1
ATOM 1998 O O . ILE A 1 266 ? -15.450 3.000 5.215 1.00 78.25 266 ILE A O 1
ATOM 2002 N N . PHE A 1 267 ? -14.223 4.762 5.840 1.00 80.75 267 PHE A N 1
ATOM 2003 C CA . PHE A 1 267 ? -14.770 4.803 7.196 1.00 80.75 267 PHE A CA 1
ATOM 2004 C C . PHE A 1 267 ? -16.257 5.123 7.237 1.00 80.75 267 PHE A C 1
ATOM 2006 O O . PHE A 1 267 ? -16.988 4.512 8.013 1.00 80.75 267 PHE A O 1
ATOM 2013 N N . ASN A 1 268 ? -16.726 6.035 6.385 1.00 81.38 268 ASN A N 1
ATOM 2014 C CA . ASN A 1 268 ? -18.151 6.323 6.290 1.00 81.38 268 ASN A CA 1
ATOM 2015 C C . ASN A 1 268 ? -18.933 5.118 5.751 1.00 81.38 268 ASN A C 1
ATOM 2017 O O . ASN A 1 268 ? -20.014 4.833 6.258 1.00 81.38 268 ASN A O 1
ATOM 2021 N N . LEU A 1 269 ? -18.373 4.353 4.808 1.00 83.69 269 LEU A N 1
ATOM 2022 C CA . LEU A 1 269 ? -18.975 3.101 4.341 1.00 83.69 269 LEU A CA 1
ATOM 2023 C C . LEU A 1 269 ? -19.085 2.057 5.466 1.00 83.69 269 LEU A C 1
ATOM 2025 O O . LEU A 1 269 ? -20.157 1.476 5.656 1.00 83.69 269 LEU A O 1
ATOM 2029 N N . TYR A 1 270 ? -18.015 1.841 6.239 1.00 87.88 270 TYR A N 1
ATOM 2030 C CA . TYR A 1 270 ? -18.053 0.927 7.388 1.00 87.88 270 TYR A CA 1
ATOM 2031 C C . TYR A 1 270 ? -19.011 1.404 8.469 1.00 87.88 270 TYR A C 1
ATOM 2033 O O . TYR A 1 270 ? -19.754 0.597 9.016 1.00 87.88 270 TYR A O 1
ATOM 2041 N N . SER A 1 271 ? -19.032 2.704 8.750 1.00 84.25 271 SER A N 1
ATOM 2042 C CA . SER A 1 271 ? -19.950 3.269 9.728 1.00 84.25 271 SER A CA 1
ATOM 2043 C C . SER A 1 271 ? -21.408 3.065 9.322 1.00 84.25 271 SER A C 1
ATOM 2045 O O . SER A 1 271 ? -22.194 2.571 10.121 1.00 84.25 271 SER A O 1
ATOM 2047 N N . LEU A 1 272 ? -21.776 3.371 8.074 1.00 85.00 272 LEU A N 1
ATOM 2048 C CA . LEU A 1 272 ? -23.135 3.133 7.577 1.00 85.00 272 LEU A CA 1
ATOM 2049 C C . LEU A 1 272 ? -23.515 1.649 7.651 1.00 85.00 272 LEU A C 1
ATOM 2051 O O . LEU A 1 272 ? -24.641 1.313 8.006 1.00 85.00 272 LEU A O 1
ATOM 2055 N N . SER A 1 273 ? -22.562 0.763 7.359 1.00 86.25 273 SER A N 1
ATOM 2056 C CA . SER A 1 273 ? -22.765 -0.687 7.442 1.00 86.25 273 SER A CA 1
ATOM 2057 C C . SER A 1 273 ? -22.942 -1.164 8.886 1.00 86.25 273 SER A C 1
ATOM 2059 O O . SER A 1 273 ? -23.770 -2.032 9.145 1.00 86.25 273 SER A O 1
ATOM 2061 N N . PHE A 1 274 ? -22.207 -0.574 9.831 1.00 86.06 274 PHE A N 1
ATOM 2062 C CA . PHE A 1 274 ? -22.372 -0.830 11.259 1.00 86.06 274 PHE A CA 1
ATOM 2063 C C . PHE A 1 274 ? -23.725 -0.320 11.770 1.00 86.06 274 PHE A C 1
ATOM 2065 O O . PHE A 1 274 ? -24.433 -1.050 12.449 1.00 86.06 274 PHE A O 1
ATOM 2072 N N . GLN A 1 275 ? -24.146 0.879 11.362 1.00 83.88 275 GLN A N 1
ATOM 2073 C CA . GLN A 1 275 ? -25.445 1.461 11.733 1.00 83.88 275 GLN A CA 1
ATOM 2074 C C . GLN A 1 275 ? -26.643 0.645 11.230 1.00 83.88 275 GLN A C 1
ATOM 2076 O O . GLN A 1 275 ? -27.725 0.707 11.803 1.00 83.88 275 GLN A O 1
ATOM 2081 N N . ALA A 1 276 ? -26.466 -0.130 10.156 1.00 81.81 276 ALA A N 1
ATOM 2082 C CA . ALA A 1 276 ? -27.494 -1.046 9.672 1.00 81.81 276 ALA A CA 1
ATOM 2083 C C . ALA A 1 276 ? -27.677 -2.281 10.575 1.00 81.81 276 ALA A C 1
ATOM 2085 O O . ALA A 1 276 ? -28.709 -2.944 10.480 1.00 81.81 276 ALA A O 1
ATOM 2086 N N . VAL A 1 277 ? -26.691 -2.604 11.422 1.00 81.56 277 VAL A N 1
ATOM 2087 C CA . VAL A 1 277 ? -26.740 -3.738 12.362 1.00 81.56 277 VAL A CA 1
ATOM 2088 C C . VAL A 1 277 ? -26.808 -3.311 13.833 1.00 81.56 277 VAL A C 1
ATOM 2090 O O . VAL A 1 277 ? -27.198 -4.123 14.666 1.00 81.56 277 VAL A O 1
ATOM 2093 N N . ASP A 1 278 ? -26.466 -2.059 14.144 1.00 76.62 278 ASP A N 1
ATOM 2094 C CA . ASP A 1 278 ? -26.621 -1.424 15.455 1.00 76.62 278 ASP A CA 1
ATOM 2095 C C . ASP A 1 278 ? -27.374 -0.093 15.296 1.00 76.62 278 ASP A C 1
ATOM 2097 O O . ASP A 1 278 ? -26.798 0.945 14.964 1.00 76.62 278 ASP A O 1
ATOM 2101 N N . GLU A 1 279 ? -28.694 -0.133 15.495 1.00 69.75 279 GLU A N 1
ATOM 2102 C CA . GLU A 1 279 ? -29.590 1.008 15.251 1.00 69.75 279 GLU A CA 1
ATOM 2103 C C . GLU A 1 279 ? -29.416 2.162 16.257 1.00 69.75 279 GLU A C 1
ATOM 2105 O O . GLU A 1 279 ? -29.887 3.280 16.016 1.00 69.75 279 GLU A O 1
ATOM 2110 N N . PHE A 1 280 ? -28.722 1.911 17.371 1.00 67.88 280 PHE A N 1
ATOM 2111 C CA . PHE A 1 280 ? -28.532 2.868 18.464 1.00 67.88 280 PHE A CA 1
ATOM 2112 C C . PHE A 1 280 ? -27.193 3.610 18.386 1.00 67.88 280 PHE A C 1
ATOM 2114 O O . PHE A 1 280 ? -26.987 4.606 19.084 1.00 67.88 280 PHE A O 1
ATOM 2121 N N . SER A 1 281 ? -26.290 3.195 17.506 1.00 67.75 281 SER A N 1
ATOM 2122 C CA . SER A 1 281 ? -24.980 3.825 17.358 1.00 67.75 281 SER A CA 1
ATOM 2123 C C . SER A 1 281 ? -24.977 4.750 16.155 1.00 67.75 281 SER A C 1
ATOM 2125 O O . SER A 1 281 ? -25.483 4.409 15.093 1.00 67.75 281 SER A O 1
ATOM 2127 N N . ARG A 1 282 ? -24.370 5.934 16.272 1.00 73.06 282 ARG A N 1
ATOM 2128 C CA . ARG A 1 282 ? -24.064 6.778 15.109 1.00 73.06 282 ARG A CA 1
ATOM 2129 C C . ARG A 1 282 ? -22.611 7.179 15.136 1.00 73.06 282 ARG A C 1
ATOM 2131 O O . ARG A 1 282 ? -22.191 7.990 15.955 1.00 73.06 282 ARG A O 1
ATOM 2138 N N . ILE A 1 283 ? -21.851 6.641 14.196 1.00 73.00 283 ILE A N 1
ATOM 2139 C CA . ILE A 1 283 ? -20.434 6.956 14.066 1.00 73.00 283 ILE A CA 1
ATOM 2140 C C . ILE A 1 283 ? -20.261 7.831 12.832 1.00 73.00 283 ILE A C 1
ATOM 2142 O O . ILE A 1 283 ? -20.729 7.504 11.745 1.00 73.00 283 ILE A O 1
ATOM 2146 N N . THR A 1 284 ? -19.629 8.980 12.978 1.00 68.31 284 THR A N 1
ATOM 2147 C CA . THR A 1 284 ? -19.351 9.873 11.854 1.00 68.31 284 THR A CA 1
ATOM 2148 C C . THR A 1 284 ? -17.870 10.158 11.804 1.00 68.31 284 THR A C 1
ATOM 2150 O O . THR A 1 284 ? -17.240 10.388 12.834 1.00 68.31 284 THR A O 1
ATOM 2153 N N . TYR A 1 285 ? -17.309 10.126 10.602 1.00 69.50 285 TYR A N 1
ATOM 2154 C CA . TYR A 1 285 ? -15.907 10.431 10.392 1.00 69.50 285 TYR A CA 1
ATOM 2155 C C . TYR A 1 285 ? -15.787 11.701 9.570 1.00 69.50 285 TYR A C 1
ATOM 2157 O O . TYR A 1 285 ? -16.282 11.775 8.443 1.00 69.50 285 TYR A O 1
ATOM 2165 N N . ASP A 1 286 ? -15.107 12.682 10.150 1.00 64.88 286 ASP A N 1
ATOM 2166 C CA . ASP A 1 286 ? -14.785 13.929 9.482 1.00 64.88 286 ASP A CA 1
ATOM 2167 C C . ASP A 1 286 ? -13.408 13.817 8.827 1.00 64.88 286 ASP A C 1
ATOM 2169 O O . ASP A 1 286 ? -12.461 13.246 9.379 1.00 64.88 286 ASP A O 1
ATOM 2173 N N . SER A 1 287 ? -13.282 14.388 7.630 1.00 60.50 287 SER A N 1
ATOM 2174 C CA . SER A 1 287 ? -11.988 14.474 6.964 1.00 60.50 287 SER A CA 1
ATOM 2175 C C . SER A 1 287 ? -11.136 15.547 7.636 1.00 60.50 287 SER A C 1
ATOM 2177 O O . SER A 1 287 ? -11.558 16.703 7.722 1.00 60.50 287 SER A O 1
ATOM 2179 N N . ALA A 1 288 ? -9.900 15.224 8.010 1.00 53.88 288 ALA A N 1
ATOM 2180 C CA . ALA A 1 288 ? -8.953 16.232 8.487 1.00 53.88 288 ALA A CA 1
ATOM 2181 C C . ALA A 1 288 ? -8.595 17.288 7.423 1.00 53.88 288 ALA A C 1
ATOM 2183 O O . ALA A 1 288 ? -8.128 18.368 7.776 1.00 53.88 288 ALA A O 1
ATOM 2184 N N . GLY A 1 289 ? -8.788 16.996 6.132 1.00 53.78 289 GLY A N 1
ATOM 2185 C CA . GLY A 1 289 ? -8.100 17.698 5.043 1.00 53.78 289 GLY A CA 1
ATOM 2186 C C . GLY A 1 289 ? -6.616 17.304 4.966 1.00 53.78 289 GLY A C 1
ATOM 2187 O O . GLY A 1 289 ? -6.154 16.450 5.722 1.00 53.78 289 GLY A O 1
ATOM 2188 N N . ARG A 1 290 ? -5.852 17.905 4.040 1.00 49.38 290 ARG A N 1
ATOM 2189 C CA . ARG A 1 290 ? -4.382 17.754 3.972 1.00 49.38 290 ARG A CA 1
ATOM 2190 C C . ARG A 1 290 ? -3.731 18.541 5.109 1.00 49.38 290 ARG A C 1
ATOM 2192 O O . ARG A 1 290 ? -3.207 19.629 4.898 1.00 49.38 290 ARG A O 1
ATOM 2199 N N . SER A 1 291 ? -3.824 18.005 6.311 1.00 42.81 291 SER A N 1
ATOM 2200 C CA . SER A 1 291 ? -3.387 18.658 7.537 1.00 42.81 291 SER A CA 1
ATOM 2201 C C . SER A 1 291 ? -2.192 17.919 8.126 1.00 42.81 291 SER A C 1
ATOM 2203 O O . SER A 1 291 ? -2.152 16.690 8.124 1.00 42.81 291 SER A O 1
ATOM 2205 N N . SER A 1 292 ? -1.200 18.659 8.625 1.00 44.56 292 SER A N 1
ATOM 2206 C CA . SER A 1 292 ? -0.099 18.074 9.404 1.00 44.56 292 SER A CA 1
ATOM 2207 C C . SER A 1 292 ? -0.643 17.424 10.681 1.00 44.56 292 SER A C 1
ATOM 2209 O O . SER A 1 292 ? -1.731 17.783 11.129 1.00 44.56 292 SER A O 1
ATOM 2211 N N . LEU A 1 293 ? 0.095 16.509 11.327 1.00 43.31 293 LEU A N 1
ATOM 2212 C CA . LEU A 1 293 ? -0.352 15.931 12.606 1.00 43.31 293 LEU A CA 1
ATOM 2213 C C . LEU A 1 293 ? -0.619 16.985 13.686 1.00 43.31 293 LEU A C 1
ATOM 2215 O O . LEU A 1 293 ? -1.420 16.720 14.569 1.00 43.31 293 LEU A O 1
ATOM 2219 N N . ILE A 1 294 ? 0.008 18.163 13.611 1.00 42.28 294 ILE A N 1
ATOM 2220 C CA . ILE A 1 294 ? -0.252 19.303 14.504 1.00 42.28 294 ILE A CA 1
ATOM 2221 C C . ILE A 1 294 ? -1.642 19.884 14.245 1.00 42.28 294 ILE A C 1
ATOM 2223 O O . ILE A 1 294 ? -2.389 20.140 15.182 1.00 42.28 294 ILE A O 1
ATOM 2227 N N . GLU A 1 295 ? -2.010 20.075 12.981 1.00 48.53 295 GLU A N 1
ATOM 2228 C CA . GLU A 1 295 ? -3.334 20.576 12.617 1.00 48.53 295 GLU A CA 1
ATOM 2229 C C . GLU A 1 295 ? -4.406 19.491 12.815 1.00 48.53 295 GLU A C 1
ATOM 2231 O O . GLU A 1 295 ? -5.516 19.791 13.252 1.00 48.53 295 GLU A O 1
ATOM 2236 N N . ILE A 1 296 ? -4.058 18.218 12.594 1.00 49.09 296 ILE A N 1
ATOM 2237 C CA . ILE A 1 296 ? -4.879 17.076 12.993 1.00 49.09 296 ILE A CA 1
ATOM 2238 C C . ILE A 1 296 ? -5.034 17.089 14.516 1.00 49.09 296 ILE A C 1
ATOM 2240 O O . ILE A 1 296 ? -6.162 17.055 14.968 1.00 49.09 296 ILE A O 1
ATOM 2244 N N . ASP A 1 297 ? -3.980 17.221 15.329 1.00 46.25 297 ASP A N 1
ATOM 2245 C CA . ASP A 1 297 ? -4.073 17.269 16.800 1.00 46.25 297 ASP A CA 1
ATOM 2246 C C . ASP A 1 297 ? -4.869 18.484 17.303 1.00 46.25 297 ASP A C 1
ATOM 2248 O O . ASP A 1 297 ? -5.685 18.342 18.212 1.00 46.25 297 ASP A O 1
ATOM 2252 N N . GLN A 1 298 ? -4.751 19.640 16.645 1.00 52.12 298 GLN A N 1
ATOM 2253 C CA . GLN A 1 298 ? -5.594 20.810 16.903 1.00 52.12 298 GLN A CA 1
ATOM 2254 C C . GLN A 1 298 ? -7.068 20.536 16.575 1.00 52.12 298 GLN A C 1
ATOM 2256 O O . GLN A 1 298 ? -7.913 20.695 17.456 1.00 52.12 298 GLN A O 1
ATOM 2261 N N . LYS A 1 299 ? -7.401 20.047 15.373 1.00 51.22 299 LYS A N 1
ATOM 2262 C CA . LYS A 1 299 ? -8.782 19.651 15.013 1.00 51.22 299 LYS A CA 1
ATOM 2263 C C . LYS A 1 299 ? -9.317 18.556 15.941 1.00 51.22 299 LYS A C 1
ATOM 2265 O O . LYS A 1 299 ? -10.457 18.603 16.395 1.00 51.22 299 LYS A O 1
ATOM 2270 N N . LEU A 1 300 ? -8.462 17.612 16.313 1.00 50.19 300 LEU A N 1
ATOM 2271 C CA . LEU A 1 300 ? -8.738 16.523 17.246 1.00 50.19 300 LEU A CA 1
ATOM 2272 C C . LEU A 1 300 ? -8.939 16.983 18.692 1.00 50.19 300 LEU A C 1
ATOM 2274 O O . LEU A 1 300 ? -9.566 16.258 19.460 1.00 50.19 300 LEU A O 1
ATOM 2278 N N . SER A 1 301 ? -8.359 18.112 19.101 1.00 51.47 301 SER A N 1
ATOM 2279 C CA . SER A 1 301 ? -8.605 18.720 20.415 1.00 51.47 301 SER A CA 1
ATOM 2280 C C . SER A 1 301 ? -9.939 19.467 20.475 1.00 51.47 301 SER A C 1
ATOM 2282 O O . SER A 1 301 ? -10.432 19.742 21.564 1.00 51.47 301 SER A O 1
ATOM 2284 N N . GLN A 1 302 ? -10.525 19.759 19.311 1.00 52.91 302 GLN A N 1
ATOM 2285 C CA . GLN A 1 302 ? -11.796 20.467 19.151 1.00 52.91 302 GLN A CA 1
ATOM 2286 C C . GLN A 1 302 ? -12.973 19.529 18.825 1.00 52.91 302 GLN A C 1
ATOM 2288 O O . GLN A 1 302 ? -14.116 19.972 18.825 1.00 52.91 302 GLN A O 1
ATOM 2293 N N . THR A 1 303 ? -12.711 18.248 18.542 1.00 46.88 303 THR A N 1
ATOM 2294 C CA . THR A 1 303 ? -13.734 17.258 18.168 1.00 46.88 303 THR A CA 1
ATOM 2295 C C . THR A 1 303 ? -14.185 16.459 19.395 1.00 46.88 303 THR A C 1
ATOM 2297 O O . THR A 1 303 ? -13.355 15.853 20.070 1.00 46.88 303 THR A O 1
ATOM 2300 N N . GLU A 1 304 ? -15.490 16.440 19.678 1.00 44.78 304 GLU A N 1
ATOM 2301 C CA . GLU A 1 304 ? -16.092 15.701 20.803 1.00 44.78 304 GLU A CA 1
ATOM 2302 C C . GLU A 1 304 ? -16.113 14.176 20.546 1.00 44.78 304 GLU A C 1
ATOM 2304 O O . GLU A 1 304 ? -16.371 13.747 19.421 1.00 44.78 304 GLU A O 1
ATOM 2309 N N . GLY A 1 305 ? -15.896 13.345 21.577 1.00 49.38 305 GLY A N 1
ATOM 2310 C CA . GLY A 1 305 ? -15.990 11.875 21.505 1.00 49.38 305 GLY A CA 1
ATOM 2311 C C . GLY A 1 305 ? -14.659 11.100 21.537 1.00 49.38 305 GLY A C 1
ATOM 2312 O O . GLY A 1 305 ? -13.584 11.639 21.815 1.00 49.38 305 GLY A O 1
ATOM 2313 N N . TYR A 1 306 ? -14.738 9.783 21.304 1.00 38.97 306 TYR A N 1
ATOM 2314 C CA . TYR A 1 306 ? -13.595 8.864 21.355 1.00 38.97 306 TYR A CA 1
ATOM 2315 C C . TYR A 1 306 ? -12.889 8.745 19.993 1.00 38.97 306 TYR A C 1
ATOM 2317 O O . TYR A 1 306 ? -13.518 8.620 18.947 1.00 38.97 306 TYR A O 1
ATOM 2325 N N . LYS A 1 307 ? -11.550 8.811 20.010 1.00 52.41 307 LYS A N 1
ATOM 2326 C CA . LYS A 1 307 ? -10.725 9.030 18.814 1.00 52.41 307 LYS A CA 1
ATOM 2327 C C . LYS A 1 307 ? -10.318 7.725 18.132 1.00 52.41 307 LYS A C 1
ATOM 2329 O O . LYS A 1 307 ? -9.623 6.906 18.727 1.00 52.41 307 LYS A O 1
ATOM 2334 N N . VAL A 1 308 ? -10.574 7.670 16.830 1.00 44.19 308 VAL A N 1
ATOM 2335 C CA . VAL A 1 308 ? -9.835 6.850 15.866 1.00 44.19 308 VAL A CA 1
ATOM 2336 C C . VAL A 1 308 ? -9.141 7.801 14.900 1.00 44.19 308 VAL A C 1
ATOM 2338 O O . VAL A 1 308 ? -9.799 8.681 14.349 1.00 44.19 308 VAL A O 1
ATOM 2341 N N . VAL A 1 309 ? -7.836 7.624 14.690 1.00 45.09 309 VAL A N 1
ATOM 2342 C CA . VAL A 1 309 ? -7.159 8.145 13.493 1.00 45.09 309 VAL A CA 1
ATOM 2343 C C . VAL A 1 309 ? -6.746 6.981 12.626 1.00 45.09 309 VAL A C 1
ATOM 2345 O O . VAL A 1 309 ? -6.133 6.036 13.121 1.00 45.09 309 VAL A O 1
ATOM 2348 N N . SER A 1 310 ? -7.079 7.080 11.347 1.00 37.88 310 SER A N 1
ATOM 2349 C CA . SER A 1 310 ? -6.642 6.153 10.319 1.00 37.88 310 SER A CA 1
ATOM 2350 C C . SER A 1 310 ? -6.082 6.921 9.135 1.00 37.88 310 SER A C 1
ATOM 2352 O O . SER A 1 310 ? -6.637 7.953 8.748 1.00 37.88 310 SER A O 1
ATOM 2354 N N . GLY A 1 311 ? -4.968 6.414 8.616 1.00 35.91 311 GLY A N 1
ATOM 2355 C CA . GLY A 1 311 ? -4.297 6.904 7.423 1.00 35.91 311 GLY A CA 1
ATOM 2356 C C . GLY A 1 311 ? -4.306 5.829 6.331 1.00 35.91 311 GLY A C 1
ATOM 2357 O O . GLY A 1 311 ? -3.798 4.732 6.560 1.00 35.91 311 GLY A O 1
ATOM 2358 N N . ASN A 1 312 ? -4.835 6.130 5.143 1.00 34.59 312 ASN A N 1
ATOM 2359 C CA . ASN A 1 312 ? -4.557 5.388 3.902 1.00 34.59 312 ASN A CA 1
ATOM 2360 C C . ASN A 1 312 ? -3.198 5.802 3.332 1.00 34.59 312 ASN A C 1
ATOM 2362 O O . ASN A 1 312 ? -2.538 5.015 2.658 1.00 34.59 312 ASN A O 1
ATOM 2366 N N . ASP A 1 313 ? -2.733 7.002 3.671 1.00 35.28 313 ASP A N 1
ATOM 2367 C CA . ASP A 1 313 ? -1.329 7.366 3.566 1.00 35.28 313 ASP A CA 1
ATOM 2368 C C . ASP A 1 313 ? -0.641 6.941 4.859 1.00 35.28 313 ASP A C 1
ATOM 2370 O O . ASP A 1 313 ? -0.429 7.766 5.739 1.00 35.28 313 ASP A O 1
ATOM 2374 N N . VAL A 1 314 ? -0.386 5.629 4.979 1.00 35.06 314 VAL A N 1
ATOM 2375 C CA . VAL A 1 314 ? 0.342 4.940 6.070 1.00 35.06 314 VAL A CA 1
ATOM 2376 C C . VAL A 1 314 ? 1.161 5.929 6.879 1.00 35.06 314 VAL A C 1
ATOM 2378 O O . VAL A 1 314 ? 2.224 6.388 6.464 1.00 35.06 314 VAL A O 1
ATOM 2381 N N . TYR A 1 315 ? 0.679 6.264 8.063 1.00 38.91 315 TYR A N 1
ATOM 2382 C CA . TYR A 1 315 ? 1.609 6.763 9.046 1.00 38.91 315 TYR A CA 1
ATOM 2383 C C . TYR A 1 315 ? 2.491 5.580 9.350 1.00 38.91 315 TYR A C 1
ATOM 2385 O O . TYR A 1 315 ? 2.080 4.622 10.007 1.00 38.91 315 TYR A O 1
ATOM 2393 N N . SER A 1 316 ? 3.685 5.598 8.787 1.00 38.75 316 SER A N 1
ATOM 2394 C CA . SER A 1 316 ? 4.698 4.767 9.356 1.00 38.75 31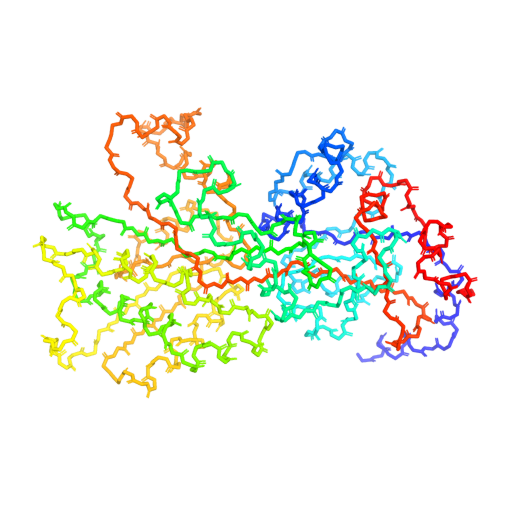6 SER A CA 1
ATOM 2395 C C . SER A 1 316 ? 4.899 5.171 10.794 1.00 38.75 316 SER A C 1
ATOM 2397 O O . SER A 1 316 ? 4.715 6.327 11.194 1.00 38.75 316 SER A O 1
ATOM 2399 N N . GLU A 1 317 ? 5.329 4.200 11.571 1.00 43.16 317 GLU A N 1
ATOM 2400 C CA . GLU A 1 317 ? 5.785 4.492 12.900 1.00 43.16 317 GLU A CA 1
ATOM 2401 C C . GLU A 1 317 ? 6.926 5.524 12.891 1.00 43.16 317 GLU A C 1
ATOM 2403 O O . GLU A 1 317 ? 6.932 6.372 13.763 1.00 43.16 317 GLU A O 1
ATOM 2408 N N . ALA A 1 318 ? 7.820 5.551 11.896 1.00 39.81 318 ALA A N 1
ATOM 2409 C CA . ALA A 1 318 ? 8.900 6.540 11.822 1.00 39.81 318 ALA A CA 1
ATOM 2410 C C . ALA A 1 318 ? 8.372 7.977 11.668 1.00 39.81 318 ALA A C 1
ATOM 2412 O O . ALA A 1 318 ? 8.834 8.880 12.362 1.00 39.81 318 ALA A O 1
ATOM 2413 N N . TRP A 1 319 ? 7.353 8.192 10.833 1.00 41.44 319 TRP A N 1
ATOM 2414 C CA . TRP A 1 319 ? 6.693 9.488 10.691 1.00 41.44 319 TRP A CA 1
ATOM 2415 C C . TRP A 1 319 ? 5.858 9.834 11.928 1.00 41.44 319 TRP A C 1
ATOM 2417 O O . TRP A 1 319 ? 5.932 10.954 12.431 1.00 41.44 319 TRP A O 1
ATOM 2427 N N . ALA A 1 320 ? 5.123 8.865 12.486 1.00 43.56 320 ALA A N 1
ATOM 2428 C CA . ALA A 1 320 ? 4.398 9.046 13.740 1.00 43.56 320 ALA A CA 1
ATOM 2429 C C . ALA A 1 320 ? 5.357 9.354 14.905 1.00 43.56 320 ALA A C 1
ATOM 2431 O O . ALA A 1 320 ? 5.074 10.243 15.691 1.00 43.56 320 ALA A O 1
ATOM 2432 N N . GLN A 1 321 ? 6.516 8.705 15.002 1.00 41.59 321 GLN A N 1
ATOM 2433 C CA . GLN A 1 321 ? 7.558 8.958 16.001 1.00 41.59 321 GLN A CA 1
ATOM 2434 C C . GLN A 1 321 ? 8.235 10.318 15.779 1.00 41.59 321 GLN A C 1
ATOM 2436 O O . GLN A 1 321 ? 8.452 11.050 16.743 1.00 41.59 321 GLN A O 1
ATOM 2441 N N . GLN A 1 322 ? 8.544 10.683 14.530 1.00 39.88 322 GLN A N 1
ATOM 2442 C CA . GLN A 1 322 ? 9.198 11.947 14.180 1.00 39.88 322 GLN A CA 1
ATOM 2443 C C . GLN A 1 322 ? 8.275 13.156 14.383 1.00 39.88 322 GLN A C 1
ATOM 2445 O O . GLN A 1 322 ? 8.744 14.213 14.798 1.00 39.88 322 GLN A O 1
ATOM 2450 N N . GLU A 1 323 ? 6.974 13.019 14.126 1.00 38.53 323 GLU A N 1
ATOM 2451 C CA . GLU A 1 323 ? 6.001 14.104 14.278 1.00 38.53 323 GLU A CA 1
ATOM 2452 C C . GLU A 1 323 ? 5.343 14.115 15.669 1.00 38.53 323 GLU A C 1
ATOM 2454 O O . GLU A 1 323 ? 5.244 15.180 16.273 1.00 38.53 323 GLU A O 1
ATOM 2459 N N . LEU A 1 324 ? 4.983 12.969 16.267 1.00 38.47 324 LEU A N 1
ATOM 2460 C CA . LEU A 1 324 ? 4.477 12.927 17.653 1.00 38.47 324 LEU A CA 1
ATOM 2461 C C . LEU A 1 324 ? 5.581 13.220 18.682 1.00 38.47 324 LEU A C 1
ATOM 2463 O O . LEU A 1 324 ? 5.290 13.816 19.718 1.00 38.47 324 LEU A O 1
ATOM 2467 N N . GLY A 1 325 ? 6.842 12.874 18.393 1.00 34.25 325 GLY A N 1
ATOM 2468 C CA . GLY A 1 325 ? 7.999 13.269 19.205 1.00 34.25 325 GLY A CA 1
ATOM 2469 C C . GLY A 1 325 ? 8.228 14.786 19.225 1.00 34.25 325 GLY A C 1
ATOM 2470 O O . GLY A 1 325 ? 8.615 15.332 20.254 1.00 34.25 325 GLY A O 1
ATOM 2471 N N . LYS A 1 326 ? 7.892 15.494 18.134 1.00 32.69 326 LYS A N 1
ATOM 2472 C CA . LYS A 1 326 ? 7.907 16.971 18.071 1.00 32.69 326 LYS A CA 1
ATOM 2473 C C . LYS A 1 326 ? 6.719 17.624 18.791 1.00 32.69 326 LYS A C 1
ATOM 2475 O O . LYS A 1 326 ? 6.829 18.773 19.212 1.00 32.69 326 LYS A O 1
ATOM 2480 N N . VAL A 1 327 ? 5.591 16.920 18.930 1.00 34.38 327 VAL A N 1
ATOM 2481 C CA . VAL A 1 327 ? 4.344 17.434 19.539 1.00 34.38 327 VAL A CA 1
ATOM 2482 C C . VAL A 1 327 ? 4.419 17.507 21.074 1.00 34.38 327 VAL A C 1
ATOM 2484 O O . VAL A 1 327 ? 3.639 18.229 21.695 1.00 34.38 327 VAL A O 1
ATOM 2487 N N . VAL A 1 328 ? 5.404 16.869 21.718 1.00 30.72 328 VAL A N 1
ATOM 2488 C CA . VAL A 1 328 ? 5.676 17.085 23.150 1.00 30.72 328 VAL A CA 1
ATOM 2489 C C . VAL A 1 328 ? 6.522 18.348 23.337 1.00 30.72 328 VAL A C 1
ATOM 2491 O O . VAL A 1 328 ? 7.704 18.302 23.659 1.00 30.72 328 VAL A O 1
ATOM 2494 N N . THR A 1 329 ? 5.916 19.522 23.159 1.00 31.58 329 THR A N 1
ATOM 2495 C CA . THR A 1 329 ? 6.551 20.775 23.581 1.00 31.58 329 THR A CA 1
ATOM 2496 C C . THR A 1 329 ? 6.327 20.985 25.076 1.00 31.58 329 THR A C 1
ATOM 2498 O O . THR A 1 329 ? 5.219 21.312 25.503 1.00 31.58 329 THR A O 1
ATOM 2501 N N . ARG A 1 330 ? 7.384 20.887 25.888 1.00 30.56 330 ARG A N 1
ATOM 2502 C CA . ARG A 1 330 ? 7.403 21.524 27.212 1.00 30.56 330 ARG A CA 1
ATOM 2503 C C . ARG A 1 330 ? 7.846 22.974 27.004 1.00 30.56 330 ARG A C 1
ATOM 2505 O O . ARG A 1 330 ? 9.005 23.224 26.699 1.00 30.56 330 ARG A O 1
ATOM 2512 N N . ASN A 1 331 ? 6.925 23.927 27.144 1.00 30.59 331 ASN A N 1
ATOM 2513 C CA . ASN A 1 331 ? 7.197 25.373 27.061 1.00 30.59 331 ASN A CA 1
ATOM 2514 C C . ASN A 1 331 ? 7.723 25.886 25.700 1.00 30.59 331 ASN A C 1
ATOM 2516 O O . ASN A 1 331 ? 8.547 26.796 25.666 1.00 30.59 331 ASN A O 1
ATOM 2520 N N . GLY A 1 332 ? 7.251 25.337 24.575 1.00 29.73 332 GLY A N 1
ATOM 2521 C CA . GLY A 1 332 ? 7.508 25.920 23.248 1.00 29.73 332 GLY A CA 1
ATOM 2522 C C . GLY A 1 332 ? 8.920 25.720 22.680 1.00 29.73 332 GLY A C 1
ATOM 2523 O O . GLY A 1 332 ? 9.266 26.369 21.697 1.00 29.73 332 GLY A O 1
ATOM 2524 N N . VAL A 1 333 ? 9.725 24.822 23.256 1.00 28.39 333 VAL A N 1
ATOM 2525 C CA . VAL A 1 333 ? 11.021 24.415 22.691 1.00 28.39 333 VAL A CA 1
ATOM 2526 C C . VAL A 1 333 ? 10.878 23.015 22.078 1.00 28.39 333 VAL A C 1
ATOM 2528 O O . VAL A 1 333 ? 10.507 22.092 22.806 1.00 28.39 333 VAL A O 1
ATOM 2531 N N . PRO A 1 334 ? 11.152 22.826 20.772 1.00 34.25 334 PRO A N 1
ATOM 2532 C CA . PRO A 1 334 ? 11.199 21.502 20.161 1.00 34.25 334 PRO A CA 1
ATOM 2533 C C . PRO A 1 334 ? 12.367 20.718 20.761 1.00 34.25 334 PRO A C 1
ATOM 2535 O O . PRO A 1 334 ? 13.525 21.112 20.611 1.00 34.25 334 PRO A O 1
ATOM 2538 N N . THR A 1 335 ? 12.093 19.623 21.460 1.00 34.75 335 THR A N 1
ATOM 2539 C CA . THR A 1 335 ? 13.148 18.715 21.906 1.00 34.75 335 THR A CA 1
ATOM 2540 C C . THR A 1 335 ? 13.325 17.635 20.845 1.00 34.75 335 THR A C 1
ATOM 2542 O O . THR A 1 335 ? 12.380 16.909 20.552 1.00 34.75 335 THR A O 1
ATOM 2545 N N . ASN A 1 336 ? 14.529 17.502 20.279 1.00 36.03 336 ASN A N 1
ATOM 2546 C CA . ASN A 1 336 ? 14.930 16.384 19.406 1.00 36.03 336 ASN A CA 1
ATOM 2547 C C . ASN A 1 336 ? 15.085 15.077 20.210 1.00 36.03 336 ASN A C 1
ATOM 2549 O O . ASN A 1 336 ? 16.070 14.358 20.065 1.00 36.03 336 ASN A O 1
ATOM 2553 N N . THR A 1 337 ? 14.158 14.811 21.125 1.00 33.53 337 THR A N 1
ATOM 2554 C CA . THR A 1 337 ? 14.170 13.638 21.987 1.00 33.53 337 THR A CA 1
ATOM 2555 C C . THR A 1 337 ? 13.545 12.483 21.206 1.00 33.53 337 THR A C 1
ATOM 2557 O O . THR A 1 337 ? 12.392 12.607 20.786 1.00 33.53 337 THR A O 1
ATOM 2560 N N . PRO A 1 338 ? 14.278 11.381 20.968 1.00 35.94 338 PRO A N 1
ATOM 2561 C CA . PRO A 1 338 ? 13.716 10.174 20.376 1.00 35.94 338 PRO A CA 1
ATOM 2562 C C . PRO A 1 338 ? 12.456 9.744 21.136 1.00 35.94 338 PRO A C 1
ATOM 2564 O O . PRO A 1 338 ? 12.419 9.836 22.363 1.00 35.94 338 PRO A O 1
ATOM 2567 N N . TRP A 1 339 ? 11.424 9.261 20.434 1.00 35.84 339 TRP A N 1
ATOM 2568 C CA . TRP A 1 339 ? 10.178 8.797 21.065 1.00 35.84 339 TRP A CA 1
ATOM 2569 C C . TRP A 1 339 ? 10.461 7.781 22.184 1.00 35.84 339 TRP A C 1
ATOM 2571 O O . TRP A 1 339 ? 9.805 7.846 23.215 1.00 35.84 339 TRP A O 1
ATOM 2581 N N . SER A 1 340 ? 11.495 6.938 22.036 1.00 35.38 340 SER A N 1
ATOM 2582 C CA . SER A 1 340 ? 12.008 6.002 23.054 1.00 35.38 340 SER A CA 1
ATOM 2583 C C . SER A 1 340 ? 12.339 6.650 24.406 1.00 35.38 340 SER A C 1
ATOM 2585 O O . SER A 1 340 ? 12.091 6.050 25.447 1.00 35.38 340 SER A O 1
ATOM 2587 N N . ASP A 1 341 ? 12.839 7.885 24.413 1.00 34.00 341 ASP A N 1
ATOM 2588 C CA . ASP A 1 341 ? 13.349 8.553 25.616 1.00 34.00 341 ASP A CA 1
ATOM 2589 C C . ASP A 1 341 ? 12.245 9.305 26.382 1.00 34.00 341 ASP A C 1
ATOM 2591 O O . ASP A 1 341 ? 12.400 9.618 27.564 1.00 34.00 341 ASP A O 1
ATOM 2595 N N . LEU A 1 342 ? 11.085 9.524 25.749 1.00 32.53 342 LEU A N 1
ATOM 2596 C CA . LEU A 1 342 ? 9.853 9.954 26.423 1.00 32.53 342 LEU A CA 1
ATOM 2597 C C . LEU A 1 342 ? 9.195 8.812 27.225 1.00 32.53 342 LEU A C 1
ATOM 2599 O O . LEU A 1 342 ? 8.355 9.083 28.080 1.00 32.53 342 LEU A O 1
ATOM 2603 N N . HIS A 1 343 ? 9.609 7.555 27.007 1.00 43.38 343 HIS A N 1
ATOM 2604 C CA . HIS A 1 343 ? 9.060 6.362 27.678 1.00 43.38 343 HIS A CA 1
ATOM 2605 C C . HIS A 1 343 ? 9.800 5.956 28.954 1.0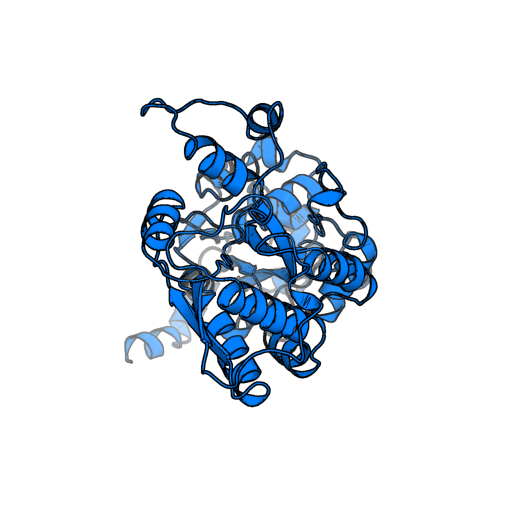0 43.38 343 HIS A C 1
ATOM 2607 O O . HIS A 1 343 ? 9.389 5.017 29.631 1.00 43.38 343 HIS A O 1
ATOM 2613 N N . GLY A 1 344 ? 10.850 6.686 29.345 1.00 30.56 344 GLY A N 1
ATOM 2614 C CA . GLY A 1 344 ? 11.525 6.471 30.629 1.00 30.56 344 GLY A CA 1
ATOM 2615 C C . GLY A 1 344 ? 10.678 6.853 31.851 1.00 30.56 344 GLY A C 1
ATOM 2616 O O . GLY A 1 344 ? 11.048 6.508 32.973 1.00 30.56 344 GLY A O 1
ATOM 2617 N N . GLN A 1 345 ? 9.556 7.565 31.665 1.00 31.36 345 GLN A N 1
ATOM 2618 C CA . GLN A 1 345 ? 8.669 8.003 32.748 1.00 31.36 345 GLN A CA 1
ATOM 2619 C C . GLN A 1 345 ? 7.184 7.985 32.333 1.00 31.36 345 GLN A C 1
ATOM 2621 O O . GLN A 1 345 ? 6.586 9.027 32.082 1.00 31.36 345 GLN A O 1
ATOM 2626 N N . GLY A 1 346 ? 6.567 6.800 32.331 1.00 34.09 346 GLY A N 1
ATOM 2627 C CA . GLY A 1 346 ? 5.106 6.641 32.336 1.00 34.09 346 GLY A CA 1
ATOM 2628 C C . GLY A 1 346 ? 4.504 6.137 31.021 1.00 34.09 346 GLY A C 1
ATOM 2629 O O . GLY A 1 346 ? 4.693 6.720 29.962 1.00 34.09 346 GLY A O 1
ATOM 2630 N N . GLU A 1 347 ? 3.752 5.047 31.141 1.00 40.41 347 GLU A N 1
ATOM 2631 C CA . GLU A 1 347 ? 3.010 4.300 30.118 1.00 40.41 347 GLU A CA 1
ATOM 2632 C C . GLU A 1 347 ? 2.441 5.154 28.968 1.00 40.41 347 GLU A C 1
ATOM 2634 O O . GLU A 1 347 ? 1.682 6.110 29.165 1.00 40.41 347 GLU A O 1
ATOM 2639 N N . SER A 1 348 ? 2.778 4.783 27.730 1.00 50.66 348 SER A N 1
ATOM 2640 C CA . SER A 1 348 ? 2.339 5.485 26.527 1.00 50.66 348 SER A CA 1
ATOM 2641 C C . SER A 1 348 ? 0.810 5.488 26.391 1.00 50.66 348 SER A C 1
ATOM 2643 O O . SER A 1 348 ? 0.170 4.447 26.247 1.00 50.66 348 SER A O 1
ATOM 2645 N N . SER A 1 349 ? 0.218 6.684 26.354 1.00 61.91 349 SER A N 1
ATOM 2646 C CA . SER A 1 349 ? -1.232 6.924 26.247 1.00 61.91 349 SER A CA 1
ATOM 2647 C C . SER A 1 349 ? -1.860 6.592 24.883 1.00 61.91 349 SER A C 1
ATOM 2649 O O . SER A 1 349 ? -2.970 7.049 24.612 1.00 61.91 349 SER A O 1
ATOM 2651 N N . THR A 1 350 ? -1.192 5.823 24.019 1.00 67.25 350 THR A N 1
ATOM 2652 C CA . THR A 1 350 ? -1.661 5.442 22.676 1.00 67.25 350 THR A CA 1
ATOM 2653 C C . THR A 1 350 ? -1.269 4.018 22.302 1.00 67.25 350 THR A C 1
ATOM 2655 O O . THR A 1 350 ? -0.174 3.584 22.646 1.00 67.25 350 THR A O 1
ATOM 2658 N N . MET A 1 351 ? -2.116 3.334 21.532 1.00 74.31 351 MET A N 1
ATOM 2659 C CA . MET A 1 351 ? -1.812 2.053 20.884 1.00 74.31 351 MET A CA 1
ATOM 2660 C C . MET A 1 351 ? -2.094 2.122 19.382 1.00 74.31 351 MET A C 1
ATOM 2662 O O . MET A 1 351 ? -2.983 2.853 18.940 1.00 74.31 351 MET A O 1
ATOM 2666 N N . LEU A 1 352 ? -1.353 1.325 18.618 1.00 79.75 352 LEU A N 1
ATOM 2667 C CA . LEU A 1 352 ? -1.598 1.063 17.206 1.00 79.75 352 LEU A CA 1
ATOM 2668 C C . LEU A 1 352 ? -2.236 -0.316 17.093 1.00 79.75 352 LEU A C 1
ATOM 2670 O O . LEU A 1 352 ? -1.702 -1.276 17.636 1.00 79.75 352 LEU A O 1
ATOM 2674 N N . LEU A 1 353 ? -3.371 -0.420 16.409 1.00 85.62 353 LEU A N 1
ATOM 2675 C CA . LEU A 1 353 ? -3.982 -1.709 16.092 1.00 85.62 353 LEU A CA 1
ATOM 2676 C C . LEU A 1 353 ? -4.075 -1.839 14.573 1.00 85.62 353 LEU A C 1
ATOM 2678 O O . LEU A 1 353 ? -4.574 -0.912 13.927 1.00 85.62 353 LEU A O 1
ATOM 2682 N N . PRO A 1 354 ? -3.586 -2.938 13.977 1.00 89.88 354 PRO A N 1
ATOM 2683 C CA . PRO A 1 354 ? -3.773 -3.159 12.557 1.00 89.88 354 PRO A CA 1
ATOM 2684 C C . PRO A 1 354 ? -5.257 -3.409 12.312 1.00 89.88 354 PRO A C 1
ATOM 2686 O O . PRO A 1 354 ? -5.909 -4.043 13.137 1.00 89.88 354 PRO A O 1
ATOM 2689 N N . TRP A 1 355 ? -5.787 -2.926 11.193 1.00 87.69 355 TRP A N 1
ATOM 2690 C CA . TRP A 1 355 ? -7.205 -3.103 10.851 1.00 87.69 355 TRP A CA 1
ATOM 2691 C C . TRP A 1 355 ? -7.417 -3.795 9.501 1.00 87.69 355 TRP A C 1
ATOM 2693 O O . TRP A 1 355 ? -8.317 -4.620 9.380 1.00 87.69 355 TRP A O 1
ATOM 2703 N N . PHE A 1 356 ? -6.508 -3.592 8.546 1.00 89.62 356 PHE A N 1
ATOM 2704 C CA . PHE A 1 356 ? -6.385 -4.399 7.331 1.00 89.62 356 PHE A CA 1
ATOM 2705 C C . PHE A 1 356 ? -4.923 -4.641 6.993 1.00 89.62 356 PHE A C 1
ATOM 2707 O O . PHE A 1 356 ? -4.057 -3.840 7.355 1.00 89.62 356 PHE A O 1
ATOM 2714 N N . ALA A 1 357 ? -4.662 -5.698 6.233 1.00 92.31 357 ALA A N 1
ATOM 2715 C CA . ALA A 1 357 ? -3.487 -5.734 5.381 1.00 92.31 357 ALA A CA 1
ATOM 2716 C C . ALA A 1 357 ? -3.855 -5.347 3.953 1.00 92.31 357 ALA A C 1
ATOM 2718 O O . ALA A 1 357 ? -4.995 -5.489 3.512 1.00 92.31 357 ALA A O 1
ATOM 2719 N N . TYR A 1 358 ? -2.866 -4.861 3.229 1.00 90.81 358 TYR A N 1
ATOM 2720 C CA . TYR A 1 358 ? -2.947 -4.585 1.805 1.00 90.81 358 TYR A CA 1
ATOM 2721 C C . TYR A 1 358 ? -1.529 -4.647 1.236 1.00 90.81 358 TYR A C 1
ATOM 2723 O O . TYR A 1 358 ? -0.571 -4.947 1.959 1.00 90.81 358 TYR A O 1
ATOM 2731 N N . ALA A 1 359 ? -1.379 -4.354 -0.049 1.00 91.56 359 ALA A N 1
ATOM 2732 C CA . ALA A 1 359 ? -0.060 -4.176 -0.617 1.00 91.56 359 ALA A CA 1
ATOM 2733 C C . ALA A 1 359 ? 0.066 -2.942 -1.492 1.00 91.56 359 ALA A C 1
ATOM 2735 O O . ALA A 1 359 ? -0.920 -2.344 -1.929 1.00 91.56 359 ALA A O 1
ATOM 2736 N N . ILE A 1 360 ? 1.325 -2.592 -1.731 1.00 91.75 360 ILE A N 1
ATOM 2737 C CA . ILE A 1 360 ? 1.697 -1.666 -2.779 1.00 91.75 360 ILE A CA 1
ATOM 2738 C C . ILE A 1 360 ? 1.746 -2.440 -4.093 1.00 91.75 360 ILE A C 1
ATOM 2740 O O . ILE A 1 360 ? 2.558 -3.351 -4.272 1.00 91.75 360 ILE A O 1
ATOM 2744 N N . GLU A 1 361 ? 0.843 -2.075 -4.988 1.00 89.75 361 GLU A N 1
ATOM 2745 C CA . GLU A 1 361 ? 0.813 -2.479 -6.386 1.00 89.75 361 GLU A CA 1
ATOM 2746 C C . GLU A 1 361 ? 1.726 -1.562 -7.203 1.00 89.75 361 GLU A C 1
ATOM 2748 O O . GLU A 1 361 ? 1.861 -0.371 -6.918 1.00 89.75 361 GLU A O 1
ATOM 2753 N N . PHE A 1 362 ? 2.329 -2.119 -8.247 1.00 89.62 362 PHE A N 1
ATOM 2754 C CA . PHE A 1 362 ? 3.085 -1.380 -9.253 1.00 89.62 362 PHE A CA 1
ATOM 2755 C C . PHE A 1 362 ? 2.462 -1.639 -10.613 1.00 89.62 362 PHE A C 1
ATOM 2757 O O . PHE A 1 362 ? 2.031 -2.748 -10.928 1.00 89.62 362 PHE A O 1
ATOM 2764 N N . TYR A 1 363 ? 2.381 -0.595 -11.414 1.00 91.50 363 TYR A N 1
ATOM 2765 C CA . TYR A 1 363 ? 1.670 -0.615 -12.681 1.00 91.50 363 TYR A CA 1
ATOM 2766 C C . TYR A 1 363 ? 2.341 0.354 -13.636 1.00 91.50 363 TYR A C 1
ATOM 2768 O O . TYR A 1 363 ? 2.949 1.345 -13.225 1.00 91.50 363 TYR A O 1
ATOM 2776 N N . ALA A 1 364 ? 2.246 0.033 -14.918 1.00 92.75 364 ALA A N 1
ATOM 2777 C CA . ALA A 1 364 ? 2.957 0.742 -15.960 1.00 92.75 364 ALA A CA 1
ATOM 2778 C C . ALA A 1 364 ? 2.031 1.065 -17.126 1.00 92.75 364 ALA A C 1
ATOM 2780 O O . ALA A 1 364 ? 1.129 0.294 -17.460 1.00 92.75 364 ALA A O 1
ATOM 2781 N N . ASN A 1 365 ? 2.293 2.199 -17.760 1.00 92.38 365 ASN A N 1
ATOM 2782 C CA . ASN A 1 365 ? 1.678 2.590 -19.012 1.00 92.38 365 ASN A CA 1
ATOM 2783 C C . ASN A 1 365 ? 2.702 2.409 -20.129 1.00 92.38 365 ASN A C 1
ATOM 2785 O O . ASN A 1 365 ? 3.568 3.257 -20.329 1.00 92.38 365 ASN A O 1
ATOM 2789 N N . ILE A 1 366 ? 2.611 1.283 -20.831 1.00 91.19 366 ILE A N 1
ATOM 2790 C CA . ILE A 1 366 ? 3.533 0.899 -21.901 1.00 91.19 366 ILE A CA 1
ATOM 2791 C C . ILE A 1 366 ? 2.727 0.898 -23.208 1.00 91.19 366 ILE A C 1
ATOM 2793 O O . ILE A 1 366 ? 1.935 -0.023 -23.430 1.00 91.19 366 ILE A O 1
ATOM 2797 N N . PRO A 1 367 ? 2.847 1.935 -24.057 1.00 88.31 367 PRO A N 1
ATOM 2798 C CA . PRO A 1 367 ? 2.095 2.027 -25.303 1.00 88.31 367 PRO A CA 1
ATOM 2799 C C . PRO A 1 367 ? 2.282 0.800 -26.196 1.00 88.31 367 PRO A C 1
ATOM 2801 O O . PRO A 1 367 ? 3.392 0.327 -26.405 1.00 88.31 367 PRO A O 1
ATOM 2804 N N . GLY A 1 368 ? 1.184 0.298 -26.766 1.00 83.19 368 GLY A N 1
ATOM 2805 C CA . GLY A 1 368 ? 1.228 -0.861 -27.666 1.00 83.19 368 GLY A CA 1
ATOM 2806 C C . GLY A 1 368 ? 1.398 -2.213 -26.969 1.00 83.19 368 GLY A C 1
ATOM 2807 O O . GLY A 1 368 ? 1.410 -3.231 -27.655 1.00 83.19 368 GLY A O 1
ATOM 2808 N N . LYS A 1 369 ? 1.471 -2.237 -25.635 1.00 84.94 369 LYS A N 1
ATOM 2809 C CA . LYS A 1 369 ? 1.412 -3.464 -24.850 1.00 84.94 369 LYS A CA 1
ATOM 2810 C C . LYS A 1 369 ? 0.078 -4.188 -25.061 1.00 84.94 369 LYS A C 1
ATOM 2812 O O . LYS A 1 369 ? -0.986 -3.569 -25.045 1.00 84.94 369 LYS A O 1
ATOM 2817 N N . ASP A 1 370 ? 0.154 -5.507 -25.205 1.00 80.94 370 ASP A N 1
ATOM 2818 C CA . ASP A 1 370 ? -1.010 -6.385 -25.137 1.00 80.94 370 ASP A CA 1
ATOM 2819 C C . ASP A 1 370 ? -1.510 -6.479 -23.687 1.00 80.94 370 ASP A C 1
ATOM 2821 O O . ASP A 1 370 ? -0.756 -6.845 -22.780 1.00 80.94 370 ASP A O 1
ATOM 2825 N N . ASN A 1 371 ? -2.785 -6.153 -23.467 1.00 78.81 371 ASN A N 1
ATOM 2826 C CA . ASN A 1 371 ? -3.405 -6.196 -22.143 1.00 78.81 371 ASN A CA 1
ATOM 2827 C C . ASN A 1 371 ? -3.451 -7.618 -21.561 1.00 78.81 371 ASN A C 1
ATOM 2829 O O . ASN A 1 371 ? -3.542 -7.764 -20.342 1.00 78.81 371 ASN A O 1
ATOM 2833 N N . ASP A 1 372 ? -3.328 -8.656 -22.390 1.00 83.25 372 ASP A N 1
ATOM 2834 C CA . ASP A 1 372 ? -3.323 -10.048 -21.936 1.00 83.25 372 ASP A CA 1
ATOM 2835 C C . ASP A 1 372 ? -1.960 -10.491 -21.367 1.00 83.25 372 ASP A C 1
ATOM 2837 O O . ASP A 1 372 ? -1.861 -11.534 -20.716 1.00 83.25 372 ASP A O 1
ATOM 2841 N N . LEU A 1 373 ? -0.899 -9.693 -21.549 1.00 85.75 373 LEU A N 1
ATOM 2842 C CA . LEU A 1 373 ? 0.446 -9.997 -21.057 1.00 85.75 373 LEU A CA 1
ATOM 2843 C C . LEU A 1 373 ? 0.806 -9.092 -19.869 1.00 85.75 373 LEU A C 1
ATOM 2845 O O . LEU A 1 373 ? 1.097 -7.915 -20.069 1.00 85.75 373 LEU A O 1
ATOM 2849 N N . PRO A 1 374 ? 0.841 -9.581 -18.615 1.00 90.12 374 PRO A N 1
ATOM 2850 C CA . PRO A 1 374 ? 1.272 -8.747 -17.501 1.00 90.12 374 PRO A CA 1
ATOM 2851 C C . PRO A 1 374 ? 2.741 -8.342 -17.673 1.00 90.12 374 PRO A C 1
ATOM 2853 O O . PRO A 1 374 ? 3.560 -9.100 -18.191 1.00 90.12 374 PRO A O 1
ATOM 2856 N N . LEU A 1 375 ? 3.079 -7.137 -17.205 1.00 93.62 375 LEU A N 1
ATOM 2857 C CA . LEU A 1 375 ? 4.484 -6.787 -17.002 1.00 93.62 375 LEU A CA 1
ATOM 2858 C C . LEU A 1 375 ? 4.965 -7.624 -15.815 1.00 93.62 375 LEU A C 1
ATOM 2860 O O . LEU A 1 375 ? 4.307 -7.632 -14.783 1.00 93.62 375 LEU A O 1
ATOM 2864 N N . VAL A 1 376 ? 6.071 -8.336 -15.955 1.00 94.62 376 VAL A N 1
ATOM 2865 C CA . VAL A 1 376 ? 6.686 -9.130 -14.894 1.00 94.62 376 VAL A CA 1
ATOM 2866 C C . VAL A 1 376 ? 7.910 -8.386 -14.388 1.00 94.62 376 VAL A C 1
ATOM 2868 O O . VAL A 1 376 ? 8.790 -8.035 -15.169 1.00 94.62 376 VAL A O 1
ATOM 2871 N N . VAL A 1 377 ? 7.983 -8.158 -13.082 1.00 93.38 377 VAL A N 1
ATOM 2872 C CA . VAL A 1 377 ? 9.124 -7.488 -12.450 1.00 93.38 377 VAL A CA 1
ATOM 2873 C C . VAL A 1 377 ? 9.690 -8.381 -11.348 1.00 93.38 377 VAL A C 1
ATOM 2875 O O . VAL A 1 377 ? 8.944 -9.061 -10.646 1.00 93.38 377 VAL A O 1
ATOM 2878 N N . THR A 1 378 ? 11.012 -8.410 -11.203 1.00 92.75 378 THR A N 1
ATOM 2879 C CA . THR A 1 378 ? 11.705 -9.073 -10.088 1.00 92.75 378 THR A CA 1
ATOM 2880 C C . THR A 1 378 ? 12.122 -8.044 -9.037 1.00 92.75 378 THR A C 1
ATOM 2882 O O . THR A 1 378 ? 12.153 -6.846 -9.313 1.00 92.75 378 THR A O 1
ATOM 2885 N N . ARG A 1 379 ? 12.498 -8.495 -7.833 1.00 90.81 379 ARG A N 1
ATOM 2886 C CA . ARG A 1 379 ? 13.108 -7.627 -6.801 1.00 90.81 379 ARG A CA 1
ATOM 2887 C C . ARG A 1 379 ? 14.275 -6.809 -7.346 1.00 90.81 379 ARG A C 1
ATOM 2889 O O . ARG A 1 379 ? 14.329 -5.604 -7.138 1.00 90.81 379 ARG A O 1
ATOM 2896 N N . GLU A 1 380 ? 15.170 -7.497 -8.045 1.00 90.56 380 GLU A N 1
ATOM 2897 C CA . GLU A 1 380 ? 16.386 -6.929 -8.618 1.00 90.56 380 GLU A CA 1
ATOM 2898 C C . GLU A 1 380 ? 16.048 -5.896 -9.693 1.00 90.56 380 GLU A C 1
ATOM 2900 O O . GLU A 1 380 ? 16.437 -4.740 -9.571 1.00 90.56 380 GLU A O 1
ATOM 2905 N N . ASN A 1 381 ? 15.227 -6.267 -10.680 1.00 92.69 381 ASN A N 1
ATOM 2906 C CA . ASN A 1 381 ? 14.847 -5.350 -11.753 1.00 92.69 381 ASN A CA 1
ATOM 2907 C C . ASN A 1 381 ? 14.097 -4.120 -11.229 1.00 92.69 381 ASN A C 1
ATOM 2909 O O . ASN A 1 381 ? 14.300 -3.027 -11.744 1.00 92.69 381 ASN A O 1
ATOM 2913 N N . LEU A 1 382 ? 13.252 -4.268 -10.202 1.00 92.62 382 LEU A N 1
ATOM 2914 C CA . LEU A 1 382 ? 12.567 -3.124 -9.604 1.00 92.62 382 LEU A CA 1
ATOM 2915 C C . LEU A 1 382 ? 13.552 -2.155 -8.936 1.00 92.62 382 LEU A C 1
ATOM 2917 O O . LEU A 1 382 ? 13.402 -0.950 -9.100 1.00 92.62 382 LEU A O 1
ATOM 2921 N N . GLY A 1 383 ? 14.554 -2.666 -8.213 1.00 91.38 383 GLY A N 1
ATOM 2922 C CA . GLY A 1 383 ? 15.619 -1.838 -7.639 1.00 91.38 383 GLY A CA 1
ATOM 2923 C C . GLY A 1 383 ? 16.398 -1.084 -8.719 1.00 91.38 383 GLY A C 1
ATOM 2924 O O . GLY A 1 383 ? 16.493 0.139 -8.655 1.00 91.38 383 GLY A O 1
ATOM 2925 N N . LEU A 1 384 ? 16.825 -1.804 -9.761 1.00 92.62 384 LEU A N 1
ATOM 2926 C CA . LEU A 1 384 ? 17.596 -1.254 -10.881 1.00 92.62 384 LEU A CA 1
ATOM 2927 C C . LEU A 1 384 ? 16.816 -0.223 -11.717 1.00 92.62 384 LEU A C 1
ATOM 2929 O O . LEU A 1 384 ? 17.396 0.697 -12.284 1.00 92.62 384 LEU A O 1
ATOM 2933 N N . ILE A 1 385 ? 15.489 -0.346 -11.826 1.00 92.81 385 ILE A N 1
ATOM 2934 C CA . ILE A 1 385 ? 14.670 0.705 -12.456 1.00 92.81 385 ILE A CA 1
ATOM 2935 C C . ILE A 1 385 ? 14.761 2.005 -11.647 1.00 92.81 385 ILE A C 1
ATOM 2937 O O . ILE A 1 385 ? 14.813 3.100 -12.204 1.00 92.81 385 ILE A O 1
ATOM 2941 N N . LEU A 1 386 ? 14.739 1.894 -10.320 1.00 90.69 386 LEU A N 1
ATOM 2942 C CA . LEU A 1 386 ? 14.580 3.036 -9.424 1.00 90.69 386 LEU A CA 1
ATOM 2943 C C . LEU A 1 386 ? 15.901 3.725 -9.079 1.00 90.69 386 LEU A C 1
ATOM 2945 O O . LEU A 1 386 ? 15.880 4.907 -8.741 1.00 90.69 386 LEU A O 1
ATOM 2949 N N . ASP A 1 387 ? 17.032 3.028 -9.185 1.00 90.00 387 ASP A N 1
ATOM 2950 C CA . ASP A 1 387 ? 18.362 3.643 -9.133 1.00 90.00 387 ASP A CA 1
ATOM 2951 C C . ASP A 1 387 ? 18.841 4.172 -10.502 1.00 90.00 387 ASP A C 1
ATOM 2953 O O . ASP A 1 387 ? 19.810 4.932 -10.557 1.00 90.00 387 ASP A O 1
ATOM 2957 N N . GLY A 1 388 ? 18.137 3.842 -11.590 1.00 89.56 388 GLY A N 1
ATOM 2958 C CA . GLY A 1 388 ? 18.419 4.306 -12.950 1.00 89.56 388 GLY A CA 1
ATOM 2959 C C . GLY A 1 388 ? 19.348 3.409 -13.767 1.00 89.56 388 GLY A C 1
ATOM 2960 O O . GLY A 1 388 ? 19.634 3.740 -14.918 1.00 89.56 388 GLY A O 1
ATOM 2961 N N . ASP A 1 389 ? 19.793 2.271 -13.233 1.00 92.44 389 ASP A N 1
ATOM 2962 C CA . ASP A 1 389 ? 20.600 1.310 -13.984 1.00 92.44 389 ASP A CA 1
ATOM 2963 C C . ASP A 1 389 ? 19.790 0.610 -15.084 1.00 92.44 389 ASP A C 1
ATOM 2965 O O . ASP A 1 389 ? 20.365 0.194 -16.091 1.00 92.44 389 ASP A O 1
ATOM 2969 N N . ILE A 1 390 ? 18.469 0.492 -14.922 1.00 93.81 390 ILE A N 1
ATOM 2970 C CA . ILE A 1 390 ? 17.506 0.156 -15.978 1.00 93.81 390 ILE A CA 1
ATOM 2971 C C . ILE A 1 390 ? 16.696 1.417 -16.294 1.00 93.81 390 ILE A C 1
ATOM 2973 O O . ILE A 1 390 ? 15.727 1.742 -15.613 1.00 93.81 390 ILE A O 1
ATOM 2977 N N . ALA A 1 391 ? 17.092 2.124 -17.350 1.00 93.00 391 ALA A N 1
ATOM 2978 C CA . ALA A 1 391 ? 16.448 3.370 -17.764 1.00 93.00 391 ALA A CA 1
ATOM 2979 C C . ALA A 1 391 ? 15.483 3.206 -18.949 1.00 93.00 391 ALA A C 1
ATOM 2981 O O . ALA A 1 391 ? 14.782 4.155 -19.279 1.00 93.00 391 ALA A O 1
ATOM 2982 N N . ASP A 1 392 ? 15.436 2.037 -19.593 1.00 92.44 392 ASP A N 1
ATOM 2983 C CA . ASP A 1 392 ? 14.683 1.800 -20.831 1.00 92.44 392 ASP A CA 1
ATOM 2984 C C . ASP A 1 392 ? 13.884 0.491 -20.743 1.00 92.44 392 ASP A C 1
ATOM 2986 O O . ASP A 1 392 ? 14.379 -0.525 -20.244 1.00 92.44 392 ASP A O 1
ATOM 2990 N N . TRP A 1 393 ? 12.644 0.498 -21.240 1.00 92.06 393 TRP A N 1
ATOM 2991 C CA . TRP A 1 393 ? 11.779 -0.686 -21.258 1.00 92.06 393 TRP A CA 1
ATOM 2992 C C . TRP A 1 393 ? 12.338 -1.852 -22.091 1.00 92.06 393 TRP A C 1
ATOM 2994 O O . TRP A 1 393 ? 11.957 -2.997 -21.856 1.00 92.06 393 TRP A O 1
ATOM 3004 N N . LYS A 1 394 ? 13.256 -1.605 -23.031 1.00 90.94 394 LYS A N 1
ATOM 3005 C CA . LYS A 1 394 ? 13.941 -2.635 -23.828 1.00 90.94 394 LYS A CA 1
ATOM 3006 C C . LYS A 1 394 ? 15.210 -3.188 -23.182 1.00 90.94 394 LYS A C 1
ATOM 3008 O O . LYS A 1 394 ? 15.893 -4.001 -23.812 1.00 90.94 394 LYS A O 1
ATOM 3013 N N . ASP A 1 395 ? 15.541 -2.789 -21.953 1.00 92.75 395 ASP A N 1
ATOM 3014 C CA . ASP A 1 395 ? 16.688 -3.350 -21.240 1.00 92.75 395 ASP A CA 1
ATOM 3015 C C . ASP A 1 395 ? 16.619 -4.886 -21.219 1.00 92.75 395 ASP A C 1
ATOM 3017 O O . ASP A 1 395 ? 15.579 -5.488 -20.932 1.00 92.75 395 ASP A O 1
ATOM 3021 N N . SER A 1 396 ? 17.738 -5.541 -21.535 1.00 92.88 396 SER A N 1
ATOM 3022 C CA . SER A 1 396 ? 17.791 -6.997 -21.686 1.00 92.88 396 SER A CA 1
ATOM 3023 C C . SER A 1 396 ? 17.435 -7.743 -20.397 1.00 92.88 396 SER A C 1
ATOM 3025 O O . SER A 1 396 ? 16.903 -8.853 -20.471 1.00 92.88 396 SER A O 1
ATOM 3027 N N . ARG A 1 397 ? 17.660 -7.131 -19.227 1.00 93.06 397 ARG A N 1
ATOM 3028 C CA . ARG A 1 397 ? 17.282 -7.682 -17.919 1.00 93.06 397 ARG A CA 1
ATOM 3029 C C . ARG A 1 397 ? 15.767 -7.684 -17.718 1.00 93.06 397 ARG A C 1
ATOM 3031 O O . ARG A 1 397 ? 15.238 -8.658 -17.190 1.00 93.06 397 ARG A O 1
ATOM 3038 N N . LEU A 1 398 ? 15.055 -6.654 -18.190 1.00 92.38 398 LEU A N 1
ATOM 3039 C CA . LEU A 1 398 ? 13.585 -6.640 -18.200 1.00 92.38 398 LEU A CA 1
ATOM 3040 C C . LEU A 1 398 ? 13.012 -7.558 -19.278 1.00 92.38 398 LEU A C 1
ATOM 3042 O O . LEU A 1 398 ? 12.046 -8.283 -19.025 1.00 92.38 398 LEU A O 1
ATOM 3046 N N . ALA A 1 399 ? 13.613 -7.558 -20.469 1.00 91.94 399 ALA A N 1
ATOM 3047 C CA . ALA A 1 399 ? 13.174 -8.379 -21.592 1.00 91.94 399 ALA A CA 1
ATOM 3048 C C . ALA A 1 399 ? 13.298 -9.886 -21.307 1.00 91.94 399 ALA A C 1
ATOM 3050 O O . ALA A 1 399 ? 12.499 -10.669 -21.820 1.00 91.94 399 ALA A O 1
ATOM 3051 N N . ALA A 1 400 ? 14.243 -10.297 -20.451 1.00 91.69 400 ALA A N 1
ATOM 3052 C CA . ALA A 1 400 ? 14.386 -11.683 -20.002 1.00 91.69 400 ALA A CA 1
ATOM 3053 C C . ALA A 1 400 ? 13.110 -12.227 -19.333 1.00 91.69 400 ALA A C 1
ATOM 3055 O O . ALA A 1 400 ? 12.759 -13.392 -19.523 1.00 91.69 400 ALA A O 1
ATOM 3056 N N . ASP A 1 401 ? 12.383 -11.374 -18.605 1.00 91.44 401 ASP A N 1
ATOM 3057 C CA . ASP A 1 401 ? 11.118 -11.731 -17.959 1.00 91.44 401 ASP A CA 1
ATOM 3058 C C . ASP A 1 401 ? 9.886 -11.365 -18.809 1.00 91.44 401 ASP A C 1
ATOM 3060 O O . ASP A 1 401 ? 8.785 -11.848 -18.539 1.00 91.44 401 ASP A O 1
ATOM 3064 N N . ASN A 1 402 ? 10.078 -10.547 -19.848 1.00 92.81 402 ASN A N 1
ATOM 3065 C CA . ASN A 1 402 ? 9.032 -9.944 -20.669 1.00 92.81 402 ASN A CA 1
ATOM 3066 C C . ASN A 1 402 ? 9.428 -9.945 -22.151 1.00 92.81 402 ASN A C 1
ATOM 3068 O O . ASN A 1 402 ? 9.706 -8.896 -22.734 1.00 92.81 402 ASN A O 1
ATOM 3072 N N . ALA A 1 403 ? 9.432 -11.117 -22.788 1.00 91.38 403 ALA A N 1
ATOM 3073 C CA . ALA A 1 403 ? 9.886 -11.255 -24.177 1.00 91.38 403 ALA A CA 1
ATOM 3074 C C . ALA A 1 403 ? 9.184 -10.288 -25.156 1.00 91.38 403 ALA A C 1
ATOM 3076 O O . ALA A 1 403 ? 9.789 -9.836 -26.127 1.00 91.38 403 ALA A O 1
ATOM 3077 N N . TRP A 1 404 ? 7.931 -9.919 -24.873 1.00 90.38 404 TRP A N 1
ATOM 3078 C CA . TRP A 1 404 ? 7.142 -8.980 -25.671 1.00 90.38 404 TRP A CA 1
ATOM 3079 C C . TRP A 1 404 ? 7.700 -7.543 -25.675 1.00 90.38 404 TRP A C 1
ATOM 3081 O O . TRP A 1 404 ? 7.468 -6.828 -26.649 1.00 90.38 404 TRP A O 1
ATOM 3091 N N . LEU A 1 405 ? 8.497 -7.129 -24.679 1.00 89.88 405 LEU A N 1
ATOM 3092 C CA . LEU A 1 405 ? 9.147 -5.807 -24.672 1.00 89.88 405 LEU A CA 1
ATOM 3093 C C . LEU A 1 405 ? 10.085 -5.631 -25.874 1.00 89.88 405 LEU A C 1
ATOM 3095 O O . LEU A 1 405 ? 10.146 -4.560 -26.467 1.00 89.88 405 LEU A O 1
ATOM 3099 N N . SER A 1 406 ? 10.750 -6.709 -26.303 1.00 82.88 406 SER A N 1
ATOM 3100 C CA . SER A 1 406 ? 11.640 -6.684 -27.474 1.00 82.88 406 SER A CA 1
ATOM 3101 C C . SER A 1 406 ? 10.911 -6.455 -28.805 1.00 82.88 406 SER A C 1
ATOM 3103 O O . SER A 1 406 ? 11.541 -6.100 -29.798 1.00 82.88 406 SER A O 1
ATOM 3105 N N . SER A 1 407 ? 9.589 -6.652 -28.824 1.00 79.81 407 SER A N 1
ATOM 3106 C CA . SER A 1 407 ? 8.739 -6.489 -30.008 1.00 79.81 407 SER A CA 1
ATOM 3107 C C . SER A 1 407 ? 8.029 -5.135 -30.083 1.00 79.81 407 SER A C 1
ATOM 3109 O O . SER A 1 407 ? 7.308 -4.888 -31.049 1.00 79.81 407 SER A O 1
ATOM 3111 N N . LEU A 1 408 ? 8.227 -4.263 -29.088 1.00 75.44 408 LEU A N 1
ATOM 3112 C CA . LEU A 1 408 ? 7.701 -2.900 -29.100 1.00 75.44 408 LEU A CA 1
ATOM 3113 C C . LEU A 1 408 ? 8.391 -2.098 -30.217 1.00 75.44 408 LEU A C 1
ATOM 3115 O O . LEU A 1 408 ? 9.621 -2.017 -30.271 1.00 75.44 408 LEU A O 1
ATOM 3119 N N . SER A 1 409 ? 7.586 -1.596 -31.156 1.00 58.34 409 SER A N 1
ATOM 3120 C CA . SER A 1 409 ? 8.017 -0.953 -32.406 1.00 58.34 409 SER A CA 1
ATOM 3121 C C . SER A 1 409 ? 8.247 0.541 -32.265 1.00 58.34 409 SER A C 1
ATOM 3123 O O . SER A 1 409 ? 7.264 1.204 -31.851 1.00 58.34 409 SER A O 1
#

Organism: NCBI:txid63592

Foldseek 3Di:
DVVVVVCPPPVNLVVLLVDDQFEEEEEAQDQFLQQLLVLVLLCVLVVNVLCVQARDRGSHPSSRVSLVVLPHHYDHAHDLLRSLVVQVPDANYKYKAWWCNVVVSVFFFFFEALDLPQPDTADAFQQQLVQLCVQWVLQQCCVVDDSLQLATDSACDRDSHHDRSKGFWKKKFFLPAPPPPDAVQADLVLLLLVLVLLVCCLPPPVNQVLQRVRRWHRDPPSSSVSVNVVSQPRHHPNHRSVVPPPPDDLAQDEAEEEEAPVCQVVVVVSQVVVCVVVVRYHYHYDHLYPDQVVSVVVVVSVDHGGYIYTYSSGPDPVNVQQRVQQVPDPPPDRDPDGSVRVPVDDDGRMHIRGSIMIGMTMGHNHRPDDSVDHQYDYSVRVSCSSSVVPGGLCPVVSCSVPVCSVVSD

Sequence (409 aa):
DEDILALQSPTVVEKLRSANETIVLIARADGSGSTEVFTKALDLFSAGEFSNLVGTPSSSASVWDGAVNRGVEIRFRVGTSSLSAGVLLTPWSIGYAAGDAATSAGLQIAAFRQSASASIPVTYGTESVSFAMLEKGLQFGNNGDEPQRKTADLMDARGGLAWPISTYTYVIFRNGIEGDRLRPGASCETVLETLKFWHWFYTSDLAAQLATNRLFVSLPQLVQGPILTTLKSLRCGGNEVLRNFGDLDQAVTKVNGIVDSVTTFIFNLYSLSFQAVDEFSRITYDSAGRSSLIEIDQKLSQTEGYKVVSGNDVYSEAWAQQELGKVVTRNGVPTNTPWSDLHGQGESSTMLLPWFAYAIEFYANIPGKDNDLPLVVTRENLGLILDGDIADWKDSRLAADNAWLSSLS

Radius of gyration: 22.84 Å; chains: 1; bounding box: 54×46×73 Å

Secondary structure (DSSP, 8-state):
-HHHHHTT-HHHHHHHHTS--BPEEEEESS--HHHHHHHHHHHHHTTTHHHHHT----SSGGGGHHHHHTT-EEEEESSHHHHHHHHHHSTTEEEEEETTHHHHTTPPBPEEESSTT-SSPBPPSHHHHHHHHHHHTTSTTTTSS-GGG---B--S--STTS-SSEEEEEEEEE---SSS-PPTT--HHHHHHHHHHHHHHHH-HHHHHHHHTTT-BPPPHHHHHHHHHHHHH-EETTEEGGG-TT---S--EEEEEEE-TTTHHHHHHHHHHHHTT-TTEEEEEEE--S--HHHHHHHHHHS-S---EE-SS---HHHHHHHHHHH--BTTB-----GGGGGGSS--SEEEEEEEEEEEEEEEE-TT--TTS--EEEHHHHHHHHHTS--BTT-HHHHTT-GGGGG--

InterPro domains:
  IPR050962 Phosphate-binding protein PstS [PTHR42996] (18-264)